Protein AF-0000000078080442 (afdb_homodimer)

Secondary structure (DSSP, 8-state):
---PPPEEE---BS-----TTHHHHHHHHHHHSEEEEHHHHTT--STTHHHHHHHHHH----SS-GGG---EEEEETTEEEETTHHHHHHHH--B--HHHHHHHHH--EETTEESSPPPB--GGG-SEEEEEEE-HHHHHHHHHHHHHHTSS-EEEP--TT--S-EEEEE--EEEEEEETTEEEEEEEE----EEETTEEEEEE----THHHHSSEEEEE---BSBTTTTGGGT-SS-PPPHHHHHHHHHHHHHS--SEEEEEETTEEEEEEESB--SSPPP-HHHHHHHHHHHHHHHHHHHHHHGGGGGGTTSHHHHIIIIIT--HHHHHHHHHHGGGTEEEEEEE-EEETTEEEPPPEEEEEEE-/---PPPEEE---BS-----TTHHHHHHHHHHHSEEEEHHHHTT--STTHHHHHHHHHH----SS-GGG---EEEEETTEEEETTHHHHHHHH--B--HHHHHHHHH--BSSS-BSSPPPB--GGG-SEEEEEEE-HHHHHHHHHHHHHHTSS-EEEPPPTT--S-EEEEE--EEEEEEETTEEEEEEEE----EEETTEEEEEE----THHHHSSEEEEE---BSBTTTTGGGT-SS-PPPHHHHHHHHHHHHHS--SEEEEEETTEEEEEEESB--SSPPP-HHHHHHHHHHHHHHHHHHHHHHGGGGGGTTSHHHHIIIIIT--HHHHHHHHHHGGGTEEEEEEE-EEETTEEEPPPEEEEEEE-

pLDDT: mean 90.76, std 9.77, range [47.56, 98.75]

Nearest PDB structures (foldseek):
  6xio-assembly1_A  TM=2.938E-01  e=6.665E-01  Methanosarcinales archaeon
  5kkg-assembly2_B  TM=3.000E-01  e=1.640E+00  synthetic construct
  5kkg-assembly1_A  TM=3.127E-01  e=4.548E+00  synthetic construct
  5k27-assembly1_A  TM=3.067E-01  e=7.805E+00  synthetic construct
  6xio-assembly1_A  TM=2.939E-01  e=6.289E-01  Methanosarcinales archaeon

Radius of gyration: 31.67 Å; Cα contacts (8 Å, |Δi|>4): 1319; chains: 2; bounding box: 54×107×81 Å

Organism: NCBI:txid2126985

Structure (mmCIF, N/CA/C/O backbone):
data_AF-0000000078080442-model_v1
#
loop_
_entity.id
_entity.type
_entity.pdbx_description
1 polymer 'Uncharacterized protein'
#
loop_
_atom_site.group_PDB
_atom_site.id
_atom_site.type_symbol
_atom_site.label_atom_id
_atom_site.label_alt_id
_atom_site.label_comp_id
_atom_site.label_asym_id
_atom_site.label_entity_id
_atom_site.label_seq_id
_atom_site.pdbx_PDB_ins_code
_atom_site.Cartn_x
_atom_site.Cartn_y
_atom_site.Cartn_z
_atom_site.occupancy
_atom_site.B_iso_or_equiv
_atom_site.auth_seq_id
_atom_site.auth_comp_id
_atom_site.auth_asym_id
_atom_site.auth_atom_id
_atom_site.pdbx_PDB_model_num
ATOM 1 N N . MET A 1 1 ? -9.094 -37.969 3.693 1 51.53 1 MET A N 1
ATOM 2 C CA . MET A 1 1 ? -8.75 -37.125 2.557 1 51.53 1 MET A CA 1
ATOM 3 C C . MET A 1 1 ? -9.906 -37.062 1.562 1 51.53 1 MET A C 1
ATOM 5 O O . MET A 1 1 ? -10.547 -38.094 1.279 1 51.53 1 MET A O 1
ATOM 9 N N . ILE A 1 2 ? -10.406 -35.844 1.378 1 59.69 2 ILE A N 1
ATOM 10 C CA . ILE A 1 2 ? -11.547 -35.688 0.486 1 59.69 2 ILE A CA 1
ATOM 11 C C . ILE A 1 2 ? -11.227 -36.281 -0.884 1 59.69 2 ILE A C 1
ATOM 13 O O . ILE A 1 2 ? -10.148 -36.031 -1.435 1 59.69 2 ILE A O 1
ATOM 17 N N . ASN A 1 3 ? -12.016 -37.156 -1.278 1 78 3 ASN A N 1
ATOM 18 C CA . ASN A 1 3 ? -11.859 -37.781 -2.6 1 78 3 ASN A CA 1
ATOM 19 C C . ASN A 1 3 ? -12.492 -36.906 -3.686 1 78 3 ASN A C 1
ATOM 21 O O . ASN A 1 3 ? -13.719 -36.75 -3.732 1 78 3 ASN A O 1
ATOM 25 N N . ILE A 1 4 ? -11.648 -36.125 -4.422 1 85.81 4 ILE A N 1
ATOM 26 C CA . ILE A 1 4 ? -12.125 -35.344 -5.555 1 85.81 4 ILE A CA 1
ATOM 27 C C . ILE A 1 4 ? -12.125 -36.219 -6.812 1 85.81 4 ILE A C 1
ATOM 29 O O . ILE A 1 4 ? -11.109 -36.812 -7.164 1 85.81 4 ILE A O 1
ATOM 33 N N . PRO A 1 5 ? -13.305 -36.312 -7.43 1 88.06 5 PRO A N 1
ATOM 34 C CA . PRO A 1 5 ? -13.367 -37.125 -8.656 1 88.06 5 PRO A CA 1
ATOM 35 C C . PRO A 1 5 ? -12.469 -36.562 -9.758 1 88.06 5 PRO A C 1
ATOM 37 O O . PRO A 1 5 ? -12.141 -35.375 -9.773 1 88.06 5 PRO A O 1
ATOM 40 N N . PHE A 1 6 ? -12.133 -37.438 -10.633 1 90.81 6 PHE A N 1
ATOM 41 C CA . PHE A 1 6 ? -11.383 -37.031 -11.805 1 90.81 6 PHE A CA 1
ATOM 42 C C . PHE A 1 6 ? -12.242 -36.156 -12.703 1 90.81 6 PHE A C 1
ATOM 44 O O . PHE A 1 6 ? -13.43 -36.406 -12.883 1 90.81 6 PHE A O 1
ATOM 51 N N . TYR A 1 7 ? -11.68 -35.125 -13.133 1 93.38 7 TYR A N 1
ATOM 52 C CA . TYR A 1 7 ? -12.219 -34.375 -14.266 1 93.38 7 TYR A CA 1
ATOM 53 C C . TYR A 1 7 ? -11.672 -34.938 -15.586 1 93.38 7 TYR A C 1
ATOM 55 O O . TYR A 1 7 ? -10.477 -34.812 -15.867 1 93.38 7 TYR A O 1
ATOM 63 N N . TYR A 1 8 ? -12.516 -35.469 -16.391 1 94 8 TYR A N 1
ATOM 64 C CA . TYR A 1 8 ? -12.086 -35.969 -17.688 1 94 8 TYR A CA 1
ATOM 65 C C . TYR A 1 8 ? -12.375 -34.969 -18.781 1 94 8 TYR A C 1
ATOM 67 O O . TYR A 1 8 ? -13.531 -34.594 -19.031 1 94 8 TYR A O 1
ATOM 75 N N . GLU A 1 9 ? -11.289 -34.5 -19.438 1 95.81 9 GLU A N 1
ATOM 76 C CA . GLU A 1 9 ? -11.453 -33.594 -20.562 1 95.81 9 GLU A CA 1
ATOM 77 C C . GLU A 1 9 ? -11.797 -34.375 -21.844 1 95.81 9 GLU A C 1
ATOM 79 O O . GLU A 1 9 ? -10.953 -35.094 -22.375 1 95.81 9 GLU A O 1
ATOM 84 N N . GLU A 1 10 ? -12.922 -34.062 -22.375 1 92.25 10 GLU A N 1
ATOM 85 C CA . GLU A 1 10 ? -13.453 -34.844 -23.5 1 92.25 10 GLU A CA 1
ATOM 86 C C . GLU A 1 10 ? -13.07 -34.188 -24.844 1 92.25 10 GLU A C 1
ATOM 88 O O . GLU A 1 10 ? -13.078 -34.875 -25.875 1 92.25 10 GLU A O 1
ATOM 93 N N . CYS A 1 11 ? -12.781 -32.969 -24.844 1 94.19 11 CYS A N 1
ATOM 94 C CA . CYS A 1 11 ? -12.5 -32.219 -26.062 1 94.19 11 CYS A CA 1
ATOM 95 C C . CYS A 1 11 ? -13.664 -32.344 -27.047 1 94.19 11 CYS A C 1
ATOM 97 O O . CYS A 1 11 ? -13.477 -32.75 -28.203 1 94.19 11 CYS A O 1
ATOM 99 N N . ASN A 1 12 ? -14.836 -31.891 -26.609 1 92.81 12 ASN A N 1
ATOM 100 C CA . ASN A 1 12 ? -16.047 -32.094 -27.406 1 92.81 12 ASN A CA 1
ATOM 101 C C . ASN A 1 12 ? -16.766 -30.766 -27.656 1 92.81 12 ASN A C 1
ATOM 103 O O . ASN A 1 12 ? -17.969 -30.75 -27.922 1 92.81 12 ASN A O 1
ATOM 107 N N . LYS A 1 13 ? -16.047 -29.719 -27.453 1 94.12 13 LYS A N 1
ATOM 108 C CA . LYS A 1 13 ? -16.641 -28.406 -27.734 1 94.12 13 LYS A CA 1
ATOM 109 C C . LYS A 1 13 ? -16.484 -28.031 -29.203 1 94.12 13 LYS A C 1
ATOM 111 O O . LYS A 1 13 ? -15.555 -28.484 -29.875 1 94.12 13 LYS A O 1
ATOM 116 N N . SER A 1 14 ? -17.422 -27.188 -29.672 1 93.31 14 SER A N 1
ATOM 117 C CA . SER A 1 14 ? -17.453 -26.812 -31.078 1 93.31 14 SER A CA 1
ATOM 118 C C . SER A 1 14 ? -16.625 -25.562 -31.344 1 93.31 14 SER A C 1
ATOM 120 O O . SER A 1 14 ? -16.359 -25.219 -32.5 1 93.31 14 SER A O 1
ATOM 122 N N . TYR A 1 15 ? -16.297 -24.984 -30.297 1 90.25 15 TYR A N 1
ATOM 123 C CA . TYR A 1 15 ? -15.602 -23.719 -30.469 1 90.25 15 TYR A CA 1
ATOM 124 C C . TYR A 1 15 ? -14.523 -23.531 -29.406 1 90.25 15 TYR A C 1
ATOM 126 O O . TYR A 1 15 ? -14.664 -24 -28.281 1 90.25 15 TYR A O 1
ATOM 134 N N . MET A 1 16 ? -13.484 -23.031 -29.875 1 87.88 16 MET A N 1
ATOM 135 C CA . MET A 1 16 ? -12.398 -22.594 -28.984 1 87.88 16 MET A CA 1
ATOM 136 C C . MET A 1 16 ? -11.891 -21.219 -29.375 1 87.88 16 MET A C 1
ATOM 138 O O . MET A 1 16 ? -11.539 -20.984 -30.531 1 87.88 16 MET A O 1
ATOM 142 N N . PRO A 1 17 ? -11.992 -20.328 -28.359 1 82 17 PRO A N 1
ATOM 143 C CA . PRO A 1 17 ? -11.336 -19.047 -28.672 1 82 17 PRO A CA 1
ATOM 144 C C . PRO A 1 17 ? -9.883 -19.219 -29.094 1 82 17 PRO A C 1
ATOM 146 O O . PRO A 1 17 ? -9.234 -20.203 -28.719 1 82 17 PRO A O 1
ATOM 149 N N . SER A 1 18 ? -9.469 -18.406 -29.875 1 76.88 18 SER A N 1
ATOM 150 C CA . SER A 1 18 ? -8.102 -18.469 -30.375 1 76.88 18 SER A CA 1
ATOM 151 C C . SER A 1 18 ? -7.094 -18.188 -29.266 1 76.88 18 SER A C 1
ATOM 153 O O . SER A 1 18 ? -7.102 -17.109 -28.672 1 76.88 18 SER A O 1
ATOM 155 N N . TYR A 1 19 ? -6.371 -19.297 -29.031 1 83.38 19 TYR A N 1
ATOM 156 C CA . TYR A 1 19 ? -5.223 -19.156 -28.141 1 83.38 19 TYR A CA 1
ATOM 157 C C . TYR A 1 19 ? -3.947 -19.641 -28.828 1 83.38 19 TYR A C 1
ATOM 159 O O . TYR A 1 19 ? -3.641 -20.828 -28.828 1 83.38 19 TYR A O 1
ATOM 167 N N . PRO A 1 20 ? -3.24 -18.75 -29.375 1 77.69 20 PRO A N 1
ATOM 168 C CA . PRO A 1 20 ? -2.113 -19.125 -30.234 1 77.69 20 PRO A CA 1
ATOM 169 C C . PRO A 1 20 ? -1.129 -20.062 -29.531 1 77.69 20 PRO A C 1
ATOM 171 O O . PRO A 1 20 ? -0.498 -20.891 -30.172 1 77.69 20 PRO A O 1
ATOM 174 N N . PHE A 1 21 ? -1.011 -20.062 -28.312 1 88.5 21 PHE A N 1
ATOM 175 C CA . PHE A 1 21 ? 0.073 -20.812 -27.688 1 88.5 21 PHE A CA 1
ATOM 176 C C . PHE A 1 21 ? -0.476 -21.969 -26.859 1 88.5 21 PHE A C 1
ATOM 178 O O . PHE A 1 21 ? 0.259 -22.578 -26.078 1 88.5 21 PHE A O 1
ATOM 185 N N . PHE A 1 22 ? -1.628 -22.344 -27.172 1 94.62 22 PHE A N 1
ATOM 186 C CA . PHE A 1 22 ? -2.238 -23.375 -26.328 1 94.62 22 PHE A CA 1
ATOM 187 C C . PHE A 1 22 ? -1.65 -24.734 -26.641 1 94.62 22 PHE A C 1
ATOM 189 O O . PHE A 1 22 ? -1.271 -25.484 -25.719 1 94.62 22 PHE A O 1
ATOM 196 N N . ASN A 1 23 ? -1.552 -25.031 -27.891 1 94.56 23 ASN A N 1
ATOM 197 C CA . ASN A 1 23 ? -1.078 -26.359 -28.281 1 94.56 23 ASN A CA 1
ATOM 198 C C . ASN A 1 23 ? 0.358 -26.594 -27.828 1 94.56 23 ASN A C 1
ATOM 200 O O . ASN A 1 23 ? 0.69 -27.688 -27.359 1 94.56 23 ASN A O 1
ATOM 204 N N . ASP A 1 24 ? 1.133 -25.641 -27.984 1 95.19 24 ASP A N 1
ATOM 205 C CA . ASP A 1 24 ? 2.525 -25.766 -27.562 1 95.19 24 ASP A CA 1
ATOM 206 C C . ASP A 1 24 ? 2.625 -25.938 -26.047 1 95.19 24 ASP A C 1
ATOM 208 O O . ASP A 1 24 ? 3.416 -26.75 -25.562 1 95.19 24 ASP A O 1
ATOM 212 N N . LYS A 1 25 ? 1.831 -25.219 -25.469 1 96 25 LYS A N 1
ATOM 213 C CA . LYS A 1 25 ? 1.811 -25.344 -24.016 1 96 25 LYS A CA 1
ATOM 214 C C . LYS A 1 25 ? 1.312 -26.719 -23.578 1 96 25 LYS A C 1
ATOM 216 O O . LYS A 1 25 ? 1.865 -27.312 -22.656 1 96 25 LYS A O 1
ATOM 221 N N . LEU A 1 26 ? 0.316 -27.156 -24.203 1 97 26 LEU A N 1
ATOM 222 C CA . LEU A 1 26 ? -0.226 -28.469 -23.875 1 97 26 LEU A CA 1
ATOM 223 C C . LEU A 1 26 ? 0.825 -29.562 -24.078 1 97 26 LEU A C 1
ATOM 225 O O . LEU A 1 26 ? 0.965 -30.453 -23.234 1 97 26 LEU A O 1
ATOM 229 N N . LYS A 1 27 ? 1.542 -29.453 -25.094 1 96.5 27 LYS A N 1
ATOM 230 C CA . LYS A 1 27 ? 2.604 -30.422 -25.359 1 96.5 27 LYS A CA 1
ATOM 231 C C . LYS A 1 27 ? 3.648 -30.406 -24.25 1 96.5 27 LYS A C 1
ATOM 233 O O . LYS A 1 27 ? 4.09 -31.469 -23.797 1 96.5 27 LYS A O 1
ATOM 238 N N . ALA A 1 28 ? 4.023 -29.219 -23.859 1 97.06 28 ALA A N 1
ATOM 239 C CA . ALA A 1 28 ? 5 -29.094 -22.797 1 97.06 28 ALA A CA 1
ATOM 240 C C . ALA A 1 28 ? 4.477 -29.688 -21.484 1 97.06 28 ALA A C 1
ATOM 242 O O . ALA A 1 28 ? 5.219 -30.359 -20.766 1 97.06 28 ALA A O 1
ATOM 243 N N . VAL A 1 29 ? 3.227 -29.453 -21.234 1 97.94 29 VAL A N 1
ATOM 244 C CA . VAL A 1 29 ? 2.596 -29.984 -20.031 1 97.94 29 VAL A CA 1
ATOM 245 C C . VAL A 1 29 ? 2.549 -31.5 -20.078 1 97.94 29 VAL A C 1
ATOM 247 O O . VAL A 1 29 ? 2.855 -32.188 -19.094 1 97.94 29 VAL A O 1
ATOM 250 N N . GLN A 1 30 ? 2.246 -32.062 -21.234 1 97.56 30 GLN A N 1
ATOM 251 C CA . GLN A 1 30 ? 2.135 -33.5 -21.406 1 97.56 30 GLN A CA 1
ATOM 252 C C . GLN A 1 30 ? 3.469 -34.188 -21.125 1 97.56 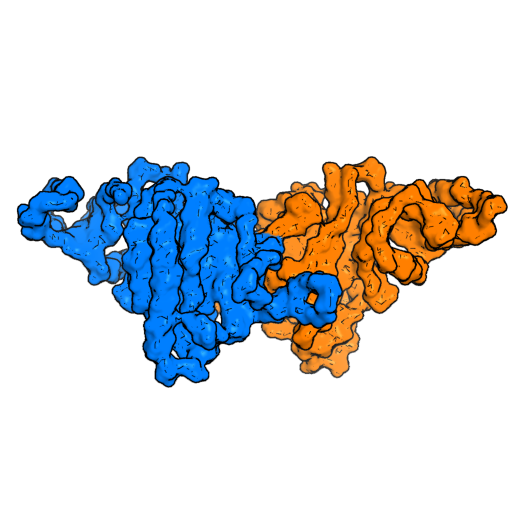30 GLN A C 1
ATOM 254 O O . GLN A 1 30 ? 3.498 -35.312 -20.625 1 97.56 30 GLN A O 1
ATOM 259 N N . LYS A 1 31 ? 4.504 -33.5 -21.375 1 96.75 31 LYS A N 1
ATOM 260 C CA . LYS A 1 31 ? 5.836 -34.031 -21.141 1 96.75 31 LYS A CA 1
ATOM 261 C C . LYS A 1 31 ? 6.102 -34.219 -19.641 1 96.75 31 LYS A C 1
ATOM 263 O O . LYS A 1 31 ? 6.898 -35.062 -19.25 1 96.75 31 LYS A O 1
ATOM 268 N N . LEU A 1 32 ? 5.402 -33.406 -18.891 1 96.69 32 LEU A N 1
ATOM 269 C CA . LEU A 1 32 ? 5.699 -33.344 -17.453 1 96.69 32 LEU A CA 1
ATOM 270 C C . LEU A 1 32 ? 4.641 -34.094 -16.656 1 96.69 32 LEU A C 1
ATOM 272 O O . LEU A 1 32 ? 4.809 -34.312 -15.445 1 96.69 32 LEU A O 1
ATOM 276 N N . CYS A 1 33 ? 3.574 -34.5 -17.281 1 96 33 CYS A N 1
ATOM 277 C CA . CYS A 1 33 ? 2.447 -35.125 -16.609 1 96 33 CYS A CA 1
ATOM 278 C C . CYS A 1 33 ? 2.699 -36.625 -16.391 1 96 33 CYS A C 1
ATOM 280 O O . CYS A 1 33 ? 3.512 -37.219 -17.078 1 96 33 CYS A O 1
ATOM 282 N N . LYS A 1 34 ? 1.983 -37.094 -15.422 1 92.81 34 LYS A N 1
ATOM 283 C CA . LYS A 1 34 ? 1.912 -38.562 -15.266 1 92.81 34 LYS A CA 1
ATOM 284 C C . LYS A 1 34 ? 1.137 -39.188 -16.406 1 92.81 34 LYS A C 1
ATOM 286 O O . LYS A 1 34 ? 0.111 -38.656 -16.844 1 92.81 34 LYS A O 1
ATOM 291 N N . LYS A 1 35 ? 1.608 -40.406 -16.797 1 94.62 35 LYS A N 1
ATOM 292 C CA . LYS A 1 35 ? 0.955 -41.125 -17.875 1 94.62 35 LYS A CA 1
ATOM 293 C C . LYS A 1 35 ? 0.299 -42.406 -17.359 1 94.62 35 LYS A C 1
ATOM 295 O O . LYS A 1 35 ? 0.896 -43.156 -16.578 1 94.62 35 LYS A O 1
ATOM 300 N N . ILE A 1 36 ? -0.908 -42.469 -17.766 1 91.94 36 ILE A N 1
ATOM 301 C CA . ILE A 1 36 ? -1.652 -43.688 -17.5 1 91.94 36 ILE A CA 1
ATOM 302 C C . ILE A 1 36 ? -1.851 -44.469 -18.797 1 91.94 36 ILE A C 1
ATOM 304 O O . ILE A 1 36 ? -2.664 -44.094 -19.641 1 91.94 36 ILE A O 1
ATOM 308 N N . TYR A 1 37 ? -1.256 -45.562 -18.859 1 91.56 37 TYR A N 1
ATOM 309 C CA . TYR A 1 37 ? -1.343 -46.312 -20.094 1 91.56 37 TYR A CA 1
ATOM 310 C C . TYR A 1 37 ? -2.545 -47.25 -20.062 1 91.56 37 TYR A C 1
ATOM 312 O O . TYR A 1 37 ? -2.834 -47.875 -19.031 1 91.56 37 TYR A O 1
ATOM 320 N N . VAL A 1 38 ? -3.23 -47.312 -21.203 1 87.56 38 VAL A N 1
ATOM 321 C CA . VAL A 1 38 ? -4.438 -48.125 -21.312 1 87.56 38 VAL A CA 1
ATOM 322 C C . VAL A 1 38 ? -4.102 -49.594 -21.031 1 87.56 38 VAL A C 1
ATOM 324 O O . VAL A 1 38 ? -4.867 -50.281 -20.375 1 87.56 38 VAL A O 1
ATOM 327 N N . LYS A 1 39 ? -3.002 -50.031 -21.484 1 83.81 39 LYS A N 1
ATOM 328 C CA . LYS A 1 39 ? -2.602 -51.406 -21.297 1 83.81 39 LYS A CA 1
ATOM 329 C C . LYS A 1 39 ? -2.486 -51.75 -19.828 1 83.81 39 LYS A C 1
ATOM 331 O O . LYS A 1 39 ? -2.65 -52.906 -19.438 1 83.81 39 LYS A O 1
ATOM 336 N N . ASP A 1 40 ? -2.188 -50.719 -19.047 1 81.19 40 ASP A N 1
ATOM 337 C CA . ASP A 1 40 ? -1.976 -50.938 -17.625 1 81.19 40 ASP A CA 1
ATOM 338 C C . ASP A 1 40 ? -3.289 -50.812 -16.844 1 81.19 40 ASP A C 1
ATOM 340 O O . ASP A 1 40 ? -3.369 -51.25 -15.695 1 81.19 40 ASP A O 1
ATOM 344 N N . ILE A 1 41 ? -4.242 -50 -17.344 1 76.81 41 ILE A N 1
ATOM 345 C CA . ILE A 1 41 ? -5.539 -49.844 -16.703 1 76.81 41 ILE A CA 1
ATOM 346 C C . ILE A 1 41 ? -6.203 -51.219 -16.531 1 76.81 41 ILE A C 1
ATOM 348 O O . ILE A 1 41 ? -6.867 -51.469 -15.531 1 76.81 41 ILE A O 1
ATOM 352 N N . ASN A 1 42 ? -6.152 -52.094 -17.562 1 62.22 42 ASN A N 1
ATOM 353 C CA . ASN A 1 42 ? -6.781 -53.438 -17.562 1 62.22 42 ASN A CA 1
ATOM 354 C C . ASN A 1 42 ? -6.168 -54.344 -16.5 1 62.22 42 ASN A C 1
ATOM 356 O O . ASN A 1 42 ? -6.828 -55.25 -16 1 62.22 42 ASN A O 1
ATOM 360 N N . ILE A 1 43 ? -5.004 -54.031 -16.141 1 56.16 43 ILE A N 1
ATOM 361 C CA . ILE A 1 43 ? -4.309 -54.938 -15.234 1 56.16 43 ILE A CA 1
ATOM 362 C C . ILE A 1 43 ? -4.492 -54.469 -13.797 1 56.16 43 ILE A C 1
ATOM 364 O O . ILE A 1 43 ? -4.484 -55.281 -12.859 1 56.16 43 ILE A O 1
ATOM 368 N N . LYS A 1 44 ? -4.465 -53.156 -13.477 1 57.03 44 LYS A N 1
ATOM 369 C CA . LYS A 1 44 ? -4.332 -52.656 -12.117 1 57.03 44 LYS A CA 1
ATOM 370 C C . LYS A 1 44 ? -5.672 -52.688 -11.383 1 57.03 44 LYS A C 1
ATOM 372 O O . LYS A 1 44 ? -6.582 -51.938 -11.727 1 57.03 44 LYS A O 1
ATOM 377 N N . LYS A 1 45 ? -6.203 -53.656 -10.758 1 52.75 45 LYS A N 1
ATOM 378 C CA . LYS A 1 45 ? -7.387 -54.031 -9.977 1 52.75 45 LYS A CA 1
ATOM 379 C C . LYS A 1 45 ? -7.648 -52.969 -8.883 1 52.75 45 LYS A C 1
ATOM 381 O O . LYS A 1 45 ? -8.742 -52.938 -8.32 1 52.75 45 LYS A O 1
ATOM 386 N N . ASN A 1 46 ? -6.684 -52.469 -8.164 1 49.47 46 ASN A N 1
ATOM 387 C CA . ASN A 1 46 ? -6.988 -52.031 -6.809 1 49.47 46 ASN A CA 1
ATOM 388 C C . ASN A 1 46 ? -7.633 -50.656 -6.805 1 49.47 46 ASN A C 1
ATOM 390 O O . ASN A 1 46 ? -8.844 -50.531 -6.984 1 49.47 46 ASN A O 1
ATOM 394 N N . LYS A 1 47 ? -7.02 -49.656 -5.914 1 49.97 47 LYS A N 1
ATOM 395 C CA . LYS A 1 47 ? -7.5 -48.5 -5.148 1 49.97 47 LYS A CA 1
ATOM 396 C C . LYS A 1 47 ? -8.078 -47.438 -6.066 1 49.97 47 LYS A C 1
ATOM 398 O O . LYS A 1 47 ? -8.953 -46.656 -5.66 1 49.97 47 LYS A O 1
ATOM 403 N N . TYR A 1 48 ? -7.539 -47.219 -7.293 1 53.44 48 TYR A N 1
ATOM 404 C CA . TYR A 1 48 ? -7.965 -46.125 -8.172 1 53.44 48 TYR A CA 1
ATOM 405 C C . TYR A 1 48 ? -9.016 -46.625 -9.164 1 53.44 48 TYR A C 1
ATOM 407 O O . TYR A 1 48 ? -9.227 -46 -10.211 1 53.44 48 TYR A O 1
ATOM 415 N N . LEU A 1 49 ? -9.719 -47.625 -8.688 1 58.25 49 LEU A N 1
ATOM 416 C CA . LEU A 1 49 ? -10.539 -48.5 -9.523 1 58.25 49 LEU A CA 1
ATOM 417 C C . LEU A 1 49 ? -11.711 -47.719 -10.117 1 58.25 49 LEU A C 1
ATOM 419 O O . LEU A 1 49 ? -12.016 -47.875 -11.305 1 58.25 49 LEU A O 1
ATOM 423 N N . GLU A 1 50 ? -12.43 -47.031 -9.211 1 61.62 50 GLU A N 1
ATOM 424 C CA . GLU A 1 50 ? -13.617 -46.375 -9.75 1 61.62 50 GLU A CA 1
ATOM 425 C C . GLU A 1 50 ? -13.258 -45.344 -10.812 1 61.62 50 GLU A C 1
ATOM 427 O O . GLU A 1 50 ? -13.891 -45.312 -11.875 1 61.62 50 GLU A O 1
ATOM 432 N N . GLN A 1 51 ? -12.219 -44.656 -10.539 1 68.94 51 GLN A N 1
ATOM 433 C CA . GLN A 1 51 ? -11.789 -43.625 -11.5 1 68.94 51 GLN A CA 1
ATOM 434 C C . GLN A 1 51 ? -11.242 -44.281 -12.766 1 68.94 51 GLN A C 1
ATOM 436 O O . GLN A 1 51 ? -11.492 -43.781 -13.875 1 68.94 51 GLN A O 1
ATOM 441 N N . LEU A 1 52 ? -10.672 -45.375 -12.57 1 73.5 52 LEU A N 1
ATOM 442 C CA . LEU A 1 52 ? -10.102 -46.094 -13.711 1 73.5 52 LEU A CA 1
ATOM 443 C C . LEU A 1 52 ? -11.195 -46.75 -14.523 1 73.5 52 LEU A C 1
ATOM 445 O O . LEU A 1 52 ? -11.07 -46.906 -15.75 1 73.5 52 LEU A O 1
ATOM 449 N N . GLN A 1 53 ? -12.312 -47.062 -13.805 1 73.12 53 GLN A N 1
ATOM 450 C CA . GLN A 1 53 ? -13.445 -47.656 -14.5 1 73.12 53 GLN A CA 1
ATOM 451 C C . GLN A 1 53 ? -14.062 -46.656 -15.492 1 73.12 53 GLN A C 1
ATOM 453 O O . GLN A 1 53 ? -14.422 -47.062 -16.609 1 73.12 53 GLN A O 1
ATOM 458 N N . HIS A 1 54 ? -14.133 -45.5 -15.008 1 78.38 54 HIS A N 1
ATOM 459 C CA . HIS A 1 54 ? -14.672 -44.469 -15.898 1 78.38 54 HIS A CA 1
ATOM 460 C C . HIS A 1 54 ? -13.797 -44.281 -17.141 1 78.38 54 HIS A C 1
ATOM 462 O O . HIS A 1 54 ? -14.305 -44.219 -18.25 1 78.38 54 HIS A O 1
ATOM 468 N N . LEU A 1 55 ? -12.555 -44.344 -16.922 1 82.19 55 LEU A N 1
ATOM 469 C CA . LEU A 1 55 ? -11.641 -44.219 -18.047 1 82.19 55 LEU A CA 1
ATOM 470 C C . LEU A 1 55 ? -11.773 -45.406 -19 1 82.19 55 LEU A C 1
ATOM 472 O O . LEU A 1 55 ? -11.711 -45.25 -20.219 1 82.19 55 LEU A O 1
ATOM 476 N N . GLN A 1 56 ? -12.023 -46.469 -18.453 1 78.44 56 GLN A N 1
ATOM 477 C CA . GLN A 1 56 ? -12.203 -47.688 -19.25 1 78.44 56 GLN A CA 1
ATOM 478 C C . GLN A 1 56 ? -13.43 -47.594 -20.156 1 78.44 56 GLN A C 1
ATOM 480 O O . GLN A 1 56 ? -13.406 -48.031 -21.297 1 78.44 56 GLN A O 1
ATOM 485 N N . SER A 1 57 ? -14.367 -46.906 -19.625 1 79.62 57 SER A N 1
ATOM 486 C CA . SER A 1 57 ? -15.633 -46.812 -20.359 1 79.62 57 SER A CA 1
ATOM 487 C C . SER A 1 57 ? -15.5 -45.938 -21.578 1 79.62 57 SER A C 1
ATOM 489 O O . SER A 1 57 ? -16.297 -46.031 -22.516 1 79.62 57 SER A O 1
ATOM 491 N N . ILE A 1 58 ? -14.484 -45.125 -21.5 1 79.94 58 ILE A N 1
ATOM 492 C CA . ILE A 1 58 ? -14.383 -44.156 -22.594 1 79.94 58 ILE A CA 1
ATOM 493 C C . ILE A 1 58 ? -13.383 -44.688 -23.625 1 79.94 58 ILE A C 1
ATOM 495 O O . ILE A 1 58 ? -13.352 -44.188 -24.766 1 79.94 58 ILE A O 1
ATOM 499 N N . ILE A 1 59 ? -12.703 -45.719 -23.203 1 81.31 59 ILE A N 1
ATOM 500 C CA . ILE A 1 59 ? -11.766 -46.312 -24.141 1 81.31 59 ILE A CA 1
ATOM 501 C C . ILE A 1 59 ? -12.523 -47.156 -25.156 1 81.31 59 ILE A C 1
ATOM 503 O O . ILE A 1 59 ? -12.953 -48.281 -24.859 1 81.31 59 ILE A O 1
ATOM 507 N N . LYS A 1 60 ? -12.914 -46.594 -26.312 1 76.75 60 LYS A N 1
ATOM 508 C CA . LYS A 1 60 ? -13.547 -47.312 -27.422 1 76.75 60 LYS A CA 1
ATOM 509 C C . LYS A 1 60 ? -12.773 -47.094 -28.719 1 76.75 60 LYS A C 1
ATOM 511 O O . LYS A 1 60 ? -12.219 -46.031 -28.969 1 76.75 60 LYS A O 1
ATOM 516 N N . PRO A 1 61 ? -12.531 -48.188 -29.406 1 72.31 61 PRO A N 1
ATOM 517 C CA . PRO A 1 61 ? -11.898 -48.031 -30.703 1 72.31 61 PRO A CA 1
ATOM 518 C C . PRO A 1 61 ? -12.625 -47 -31.594 1 72.31 61 PRO A C 1
ATOM 520 O O . PRO A 1 61 ? -13.852 -46.938 -31.578 1 72.31 61 PRO A O 1
ATOM 523 N N . ASN A 1 62 ? -11.852 -46.031 -32.094 1 71.5 62 ASN A N 1
ATOM 524 C CA . ASN A 1 62 ? -12.422 -45.125 -33.094 1 71.5 62 ASN A CA 1
ATOM 525 C C . ASN A 1 62 ? -12.297 -45.688 -34.5 1 71.5 62 ASN A C 1
ATOM 527 O O . ASN A 1 62 ? -11.195 -45.781 -35.031 1 71.5 62 ASN A O 1
ATOM 531 N N . HIS A 1 63 ? -13.359 -45.969 -35.094 1 73.31 63 HIS A N 1
ATOM 532 C CA . HIS A 1 63 ? -13.32 -46.625 -36.375 1 73.31 63 HIS A CA 1
ATOM 533 C C . HIS A 1 63 ? -13.07 -45.594 -37.5 1 73.31 63 HIS A C 1
ATOM 535 O O . HIS A 1 63 ? -12.609 -45.969 -38.594 1 73.31 63 HIS A O 1
ATOM 541 N N . ASP A 1 64 ? -13.281 -44.438 -37.25 1 78.12 64 ASP A N 1
ATOM 542 C CA . ASP A 1 64 ? -13.219 -43.438 -38.312 1 78.12 64 ASP A CA 1
ATOM 543 C C . ASP A 1 64 ? -11.82 -42.812 -38.375 1 78.12 64 ASP A C 1
ATOM 545 O O . ASP A 1 64 ? -11.438 -42.281 -39.406 1 78.12 64 ASP A O 1
ATOM 549 N N . CYS A 1 65 ? -11.07 -42.969 -37.312 1 86.25 65 CYS A N 1
ATOM 550 C CA . CYS A 1 65 ? -9.766 -42.312 -37.312 1 86.25 65 CYS A CA 1
ATOM 551 C C . CYS A 1 65 ? -8.805 -43.062 -36.375 1 86.25 65 CYS A C 1
ATOM 553 O O . CYS A 1 65 ? -8.969 -43.031 -35.156 1 86.25 65 CYS A O 1
ATOM 555 N N . ASP A 1 66 ? -7.727 -43.625 -36.875 1 79.69 66 ASP A N 1
ATOM 556 C CA . ASP A 1 66 ? -6.762 -44.406 -36.125 1 79.69 66 ASP A CA 1
ATOM 557 C C . ASP A 1 66 ? -6.008 -43.531 -35.125 1 79.69 66 ASP A C 1
ATOM 559 O O . ASP A 1 66 ? -5.598 -44 -34.062 1 79.69 66 ASP A O 1
ATOM 563 N N . ASN A 1 67 ? -5.82 -42.344 -35.531 1 83.06 67 ASN A N 1
ATOM 564 C CA . ASN A 1 67 ? -5.078 -41.438 -34.656 1 83.06 67 ASN A CA 1
ATOM 565 C C . ASN A 1 67 ? -5.922 -40.969 -33.469 1 83.06 67 ASN A C 1
ATOM 567 O O . ASN A 1 67 ? -5.438 -40.25 -32.625 1 83.06 67 ASN A O 1
ATOM 571 N N . CYS A 1 68 ? -7.098 -41.531 -33.406 1 87.75 68 CYS A N 1
ATOM 572 C CA . CYS A 1 68 ? -7.984 -41.188 -32.281 1 87.75 68 CYS A CA 1
ATOM 573 C C . CYS A 1 68 ? -8.062 -42.344 -31.297 1 87.75 68 CYS A C 1
ATOM 575 O O . CYS A 1 68 ? -8.867 -42.312 -30.359 1 87.75 68 CYS A O 1
ATOM 577 N N . ASP A 1 69 ? -7.215 -43.281 -31.484 1 88.31 69 ASP A N 1
ATOM 578 C CA . ASP A 1 69 ? -7.156 -44.344 -30.5 1 88.31 69 ASP A CA 1
ATOM 579 C C . ASP A 1 69 ? -6.484 -43.875 -29.203 1 88.31 69 ASP A C 1
ATOM 581 O O . ASP A 1 69 ? -5.383 -43.344 -29.234 1 88.31 69 ASP A O 1
ATOM 585 N N . ILE A 1 70 ? -7.188 -44.156 -28.172 1 90.69 70 ILE A N 1
ATOM 586 C CA . ILE A 1 70 ? -6.656 -43.781 -26.875 1 90.69 70 ILE A CA 1
ATOM 587 C C . ILE A 1 70 ? -5.625 -44.812 -26.422 1 90.69 70 ILE A C 1
ATOM 589 O O . ILE A 1 70 ? -5.965 -45.969 -26.172 1 90.69 70 ILE A O 1
ATOM 593 N N . LYS A 1 71 ? -4.383 -44.469 -26.391 1 90.38 71 LYS A N 1
ATOM 594 C CA . LYS A 1 71 ? -3.303 -45.344 -25.938 1 90.38 71 LYS A CA 1
ATOM 595 C C . LYS A 1 71 ? -2.893 -45.031 -24.516 1 90.38 71 LYS A C 1
ATOM 597 O O . LYS A 1 71 ? -2.383 -45.875 -23.797 1 90.38 71 LYS A O 1
ATOM 602 N N . LYS A 1 72 ? -3.102 -43.875 -24.172 1 93.25 72 LYS A N 1
ATOM 603 C CA . LYS A 1 72 ? -2.762 -43.438 -22.828 1 93.25 72 LYS A CA 1
ATOM 604 C C . LYS A 1 72 ? -3.561 -42.188 -22.438 1 93.25 72 LYS A C 1
ATOM 606 O O . LYS A 1 72 ? -4.117 -41.531 -23.297 1 93.25 72 LYS A O 1
ATOM 611 N N . PHE A 1 73 ? -3.584 -42 -21.172 1 94.5 73 PHE A N 1
ATOM 612 C CA . PHE A 1 73 ? -4.121 -40.781 -20.578 1 94.5 73 PHE A CA 1
ATOM 613 C C . PHE A 1 73 ? -3.025 -40 -19.875 1 94.5 73 PHE A C 1
ATOM 615 O O . PHE A 1 73 ? -2.072 -40.562 -19.344 1 94.5 73 PHE A O 1
ATOM 622 N N . TYR A 1 74 ? -3.104 -38.719 -19.984 1 96.56 74 TYR A N 1
ATOM 623 C CA . TYR A 1 74 ? -2.305 -37.844 -19.141 1 96.56 74 TYR A CA 1
ATOM 624 C C . TYR A 1 74 ? -3.074 -37.438 -17.891 1 96.56 74 TYR A C 1
ATOM 626 O O . TYR A 1 74 ? -4.301 -37.312 -17.922 1 96.56 74 TYR A O 1
ATOM 634 N N . LYS A 1 75 ? -2.34 -37.281 -16.875 1 95.94 75 LYS A N 1
ATOM 635 C CA . LYS A 1 75 ? -2.969 -36.875 -15.617 1 95.94 75 LYS A CA 1
ATOM 636 C C . LYS A 1 75 ? -2.201 -35.75 -14.961 1 95.94 75 LYS A C 1
ATOM 638 O O . LYS A 1 75 ? -0.989 -35.844 -14.758 1 95.94 75 LYS A O 1
ATOM 643 N N . LEU A 1 76 ? -2.879 -34.688 -14.617 1 97.06 76 LEU A N 1
ATOM 644 C CA . LEU A 1 76 ? -2.389 -33.531 -13.852 1 97.06 76 LEU A CA 1
ATOM 645 C C . LEU A 1 76 ? -3.357 -33.188 -12.727 1 97.06 76 LEU A C 1
ATOM 647 O O . LEU A 1 76 ? -4.422 -32.625 -12.984 1 97.06 76 LEU A O 1
ATOM 651 N N . GLY A 1 77 ? -2.908 -33.5 -11.492 1 94.5 77 GLY A N 1
ATOM 652 C CA . GLY A 1 77 ? -3.896 -33.438 -10.43 1 94.5 77 GLY A CA 1
ATOM 653 C C . GLY A 1 77 ? -5.055 -34.375 -10.633 1 94.5 77 GLY A C 1
ATOM 654 O O . GLY A 1 77 ? -4.848 -35.594 -10.828 1 94.5 77 GLY A O 1
ATOM 655 N N . ASN A 1 78 ? -6.266 -33.844 -10.578 1 94.69 78 ASN A N 1
ATOM 656 C CA . ASN A 1 78 ? -7.426 -34.688 -10.812 1 94.69 78 ASN A CA 1
ATOM 657 C C . ASN A 1 78 ? -7.945 -34.531 -12.242 1 94.69 78 ASN A C 1
ATOM 659 O O . ASN A 1 78 ? -9.039 -35 -12.562 1 94.69 78 ASN A O 1
ATOM 663 N N . ILE A 1 79 ? -7.199 -33.875 -13.07 1 96.25 79 ILE A N 1
ATOM 664 C CA . ILE A 1 79 ? -7.582 -33.688 -14.469 1 96.25 79 ILE A CA 1
ATOM 665 C C . ILE A 1 79 ? -6.934 -34.781 -15.328 1 96.25 79 ILE A C 1
ATOM 667 O O . ILE A 1 79 ? -5.727 -35.031 -15.242 1 96.25 79 ILE A O 1
ATOM 671 N N . VAL A 1 80 ? -7.766 -35.375 -16.188 1 96.19 80 VAL A N 1
ATOM 672 C CA . VAL A 1 80 ? -7.293 -36.438 -17.062 1 96.19 80 VAL A CA 1
ATOM 673 C C . VAL A 1 80 ? -7.75 -36.188 -18.484 1 96.19 80 VAL A C 1
ATOM 675 O O . VAL A 1 80 ? -8.867 -35.719 -18.719 1 96.19 80 VAL A O 1
ATOM 678 N N . TRP A 1 81 ? -6.887 -36.406 -19.406 1 96.12 81 TRP A N 1
ATOM 679 C CA . TRP A 1 81 ? -7.266 -36.281 -20.812 1 96.12 81 TRP A CA 1
ATOM 680 C C . TRP A 1 81 ? -6.508 -37.312 -21.672 1 96.12 81 TRP A C 1
ATOM 682 O O . TRP A 1 81 ? -5.441 -37.781 -21.281 1 96.12 81 TRP A O 1
ATOM 692 N N . ALA A 1 82 ? -7.023 -37.594 -22.812 1 95 82 ALA A N 1
ATOM 693 C CA . ALA A 1 82 ? -6.488 -38.625 -23.688 1 95 82 ALA A CA 1
ATOM 694 C C . ALA A 1 82 ? -5.348 -38.094 -24.547 1 95 82 ALA A C 1
ATOM 696 O O . ALA A 1 82 ? -5.289 -36.906 -24.844 1 95 82 ALA A O 1
ATOM 697 N N . ASN A 1 83 ? -4.469 -39 -24.953 1 94.69 83 ASN A N 1
ATOM 698 C CA . ASN A 1 83 ? -3.357 -38.656 -25.844 1 94.69 83 ASN A CA 1
ATOM 699 C C . ASN A 1 83 ? -3.854 -38.156 -27.188 1 94.69 83 ASN A C 1
ATOM 701 O O . ASN A 1 83 ? -3.08 -37.562 -27.969 1 94.69 83 ASN A O 1
ATOM 705 N N . THR A 1 84 ? -5.102 -38.219 -27.484 1 94.06 84 THR A N 1
ATOM 706 C CA . THR A 1 84 ? -5.68 -37.906 -28.781 1 94.06 84 THR A CA 1
ATOM 707 C C . THR A 1 84 ? -6.121 -36.438 -28.812 1 94.06 84 THR A C 1
ATOM 709 O O . THR A 1 84 ? -6.527 -35.938 -29.859 1 94.06 84 THR A O 1
ATOM 712 N N . LEU A 1 85 ? -6.023 -35.781 -27.719 1 95.06 85 LEU A N 1
ATOM 713 C CA . LEU A 1 85 ? -6.605 -34.438 -27.594 1 95.06 85 LEU A CA 1
ATOM 714 C C . LEU A 1 85 ? -6.043 -33.5 -28.656 1 95.06 85 LEU A C 1
ATOM 716 O O . LEU A 1 85 ? -6.797 -32.844 -29.359 1 95.06 85 LEU A O 1
ATOM 720 N N . LEU A 1 86 ? -4.723 -33.469 -28.859 1 94.31 86 LEU A N 1
ATOM 721 C CA . LEU A 1 86 ? -4.109 -32.562 -29.844 1 94.31 86 LEU A CA 1
ATOM 722 C C . LEU A 1 86 ? -4.559 -32.938 -31.266 1 94.31 86 LEU A C 1
ATOM 724 O O . LEU A 1 86 ? -4.777 -32.062 -32.094 1 94.31 86 LEU A O 1
ATOM 728 N N . HIS A 1 87 ? -4.656 -34.188 -31.531 1 93.81 87 HIS A N 1
ATOM 729 C CA . HIS A 1 87 ? -5.145 -34.656 -32.812 1 93.81 87 HIS A CA 1
ATOM 730 C C . HIS A 1 87 ? -6.57 -34.188 -33.062 1 93.81 87 HIS A C 1
ATOM 732 O O . HIS A 1 87 ? -6.895 -33.719 -34.156 1 93.81 87 HIS A O 1
ATOM 738 N N . LYS A 1 88 ? -7.391 -34.281 -32.062 1 93.38 88 LYS A N 1
ATOM 739 C CA . LYS A 1 88 ? -8.781 -33.844 -32.156 1 93.38 88 LYS A CA 1
ATOM 740 C C . LYS A 1 88 ? -8.875 -32.375 -32.5 1 93.38 88 LYS A C 1
ATOM 742 O O . LYS A 1 88 ? -9.68 -31.953 -33.344 1 93.38 88 LYS A O 1
ATOM 747 N N . ILE A 1 89 ? -8.102 -31.594 -31.812 1 93.38 89 ILE A N 1
ATOM 748 C CA . ILE A 1 89 ? -8.102 -30.141 -32.031 1 93.38 89 ILE A CA 1
ATOM 749 C C . ILE A 1 89 ? -7.684 -29.844 -33.469 1 93.38 89 ILE A C 1
ATOM 751 O O . ILE A 1 89 ? -8.359 -29.078 -34.156 1 93.38 89 ILE A O 1
ATOM 755 N N . LYS A 1 90 ? -6.633 -30.453 -33.938 1 90.94 9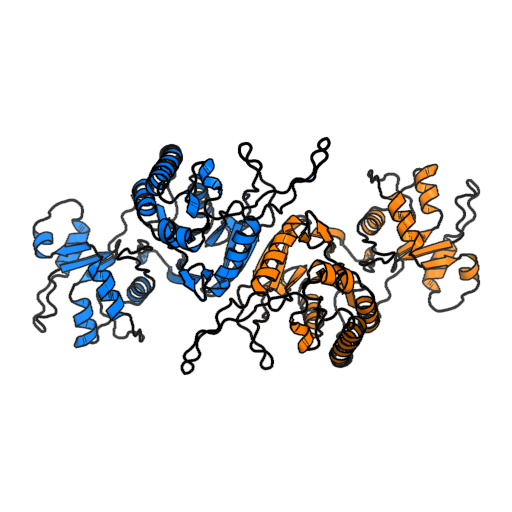0 LYS A N 1
ATOM 756 C CA . LYS A 1 90 ? -6.008 -30.125 -35.188 1 90.94 90 LYS A CA 1
ATOM 757 C C . LYS A 1 90 ? -6.82 -30.672 -36.375 1 90.94 90 LYS A C 1
ATOM 759 O O . LYS A 1 90 ? -6.938 -30.031 -37.406 1 90.94 90 LYS A O 1
ATOM 764 N N . ASN A 1 91 ? -7.371 -31.859 -36.188 1 91.88 91 ASN A N 1
ATOM 765 C CA . ASN A 1 91 ? -7.867 -32.562 -37.344 1 91.88 91 ASN A CA 1
ATOM 766 C C . ASN A 1 91 ? -9.383 -32.719 -37.312 1 91.88 91 ASN A C 1
ATOM 768 O O . ASN A 1 91 ? -10.008 -32.969 -38.344 1 91.88 91 ASN A O 1
ATOM 772 N N . HIS A 1 92 ? -9.977 -32.531 -36.156 1 92.25 92 HIS A N 1
ATOM 773 C CA . HIS A 1 92 ? -11.406 -32.812 -36.062 1 92.25 92 HIS A CA 1
ATOM 774 C C . HIS A 1 92 ? -12.164 -31.547 -35.656 1 92.25 92 HIS A C 1
ATOM 776 O O . HIS A 1 92 ? -13.375 -31.594 -35.406 1 92.25 92 HIS A O 1
ATOM 782 N N . GLN A 1 93 ? -11.547 -30.469 -35.375 1 91.06 93 GLN A N 1
ATOM 783 C CA . GLN A 1 93 ? -12.164 -29.234 -34.938 1 91.06 93 GLN A CA 1
ATOM 784 C C . GLN A 1 93 ? -12.992 -29.453 -33.656 1 91.06 93 GLN A C 1
ATOM 786 O O . GLN A 1 93 ? -14.141 -29.016 -33.594 1 91.06 93 GLN A O 1
ATOM 791 N N . SER A 1 94 ? -12.586 -30.359 -32.938 1 93.25 94 SER A N 1
ATOM 792 C CA . SER A 1 94 ? -13.117 -30.625 -31.625 1 93.25 94 SER A CA 1
ATOM 793 C C . SER A 1 94 ? -12.234 -30.016 -30.531 1 93.25 94 SER A C 1
ATOM 795 O O . SER A 1 94 ? -11.039 -30.297 -30.469 1 93.25 94 SER A O 1
ATOM 797 N N . TYR A 1 95 ? -12.859 -29.234 -29.703 1 95.25 95 TYR A N 1
ATOM 798 C CA . TYR A 1 95 ? -12.047 -28.375 -28.859 1 95.25 95 TYR A CA 1
ATOM 799 C C . TYR A 1 95 ? -12.281 -28.688 -27.375 1 95.25 95 TYR A C 1
ATOM 801 O O . TYR A 1 95 ? -13.312 -29.25 -27.016 1 95.25 95 TYR A O 1
ATOM 809 N N . PRO A 1 96 ? -11.234 -28.375 -26.578 1 96.19 96 PRO A N 1
ATOM 810 C CA . PRO A 1 96 ? -11.367 -28.609 -25.141 1 96.19 96 PRO A CA 1
ATOM 811 C C . PRO A 1 96 ? -12.336 -27.625 -24.469 1 96.19 96 PRO A C 1
ATOM 813 O O . PRO A 1 96 ? -12.719 -26.625 -25.078 1 96.19 96 PRO A O 1
ATOM 816 N N . SER A 1 97 ? -12.734 -27.969 -23.266 1 94.06 97 SER A N 1
ATOM 817 C CA . SER A 1 97 ? -13.57 -27.094 -22.453 1 94.06 97 SER A CA 1
ATOM 818 C C . SER A 1 97 ? -12.82 -25.828 -22.047 1 94.06 97 SER A C 1
ATOM 820 O O . SER A 1 97 ? -11.586 -25.828 -21.984 1 94.06 97 SER A O 1
ATOM 822 N N . GLU A 1 98 ? -13.547 -24.828 -21.656 1 92.69 98 GLU A N 1
ATOM 823 C CA . GLU A 1 98 ? -12.961 -23.578 -21.188 1 92.69 98 GLU A CA 1
ATOM 824 C C . GLU A 1 98 ? -12.156 -23.797 -19.906 1 92.69 98 GLU A C 1
ATOM 826 O O . GLU A 1 98 ? -11.086 -23.203 -19.734 1 92.69 98 GLU A O 1
ATOM 831 N N . TYR A 1 99 ? -12.711 -24.609 -19.078 1 93.38 99 TYR A N 1
ATOM 832 C CA . TYR A 1 99 ? -12.031 -24.938 -17.828 1 93.38 99 TYR A CA 1
ATOM 833 C C . TYR A 1 99 ? -10.641 -25.484 -18.109 1 93.38 99 TYR A C 1
ATOM 835 O O . TYR A 1 99 ? -9.648 -25.016 -17.547 1 93.38 99 TYR A O 1
ATOM 843 N N . PHE A 1 100 ? -10.586 -26.422 -18.969 1 95.69 100 PHE A N 1
ATOM 844 C CA . PHE A 1 100 ? -9.328 -27.078 -19.297 1 95.69 100 PHE A CA 1
ATOM 845 C C . PHE A 1 100 ? -8.352 -26.094 -19.938 1 95.69 100 PHE A C 1
ATOM 847 O O . PHE A 1 100 ? -7.172 -26.062 -19.578 1 95.69 100 PHE A O 1
ATOM 854 N N . ILE A 1 101 ? -8.852 -25.344 -20.781 1 95.56 101 ILE A N 1
ATOM 855 C CA . ILE A 1 101 ? -8.023 -24.359 -21.469 1 95.56 101 ILE A CA 1
ATOM 856 C C . ILE A 1 101 ? -7.418 -23.391 -20.453 1 95.56 101 ILE A C 1
ATOM 858 O O . ILE A 1 101 ? -6.211 -23.125 -20.469 1 95.56 101 ILE A O 1
ATOM 862 N N . LYS A 1 102 ? -8.18 -22.891 -19.562 1 93.94 102 LYS A N 1
ATOM 863 C CA . LYS A 1 102 ? -7.723 -21.938 -18.547 1 93.94 102 LYS A CA 1
ATOM 864 C C . LYS A 1 102 ? -6.645 -22.547 -17.672 1 93.94 102 LYS A C 1
ATOM 866 O O . LYS A 1 102 ? -5.648 -21.891 -17.359 1 93.94 102 LYS A O 1
ATOM 871 N N . VAL A 1 103 ? -6.82 -23.75 -17.328 1 96.38 103 VAL A N 1
ATOM 872 C CA . VAL A 1 103 ? -5.871 -24.438 -16.453 1 96.38 103 VAL A CA 1
ATOM 873 C C . VAL A 1 103 ? -4.523 -24.562 -17.156 1 96.38 103 VAL A C 1
ATOM 875 O O . VAL A 1 103 ? -3.486 -24.188 -16.609 1 96.38 103 VAL A O 1
ATOM 878 N N . ILE A 1 104 ? -4.582 -25.047 -18.359 1 97 104 ILE A N 1
ATOM 879 C CA . ILE A 1 104 ? -3.346 -25.281 -19.094 1 97 104 ILE A CA 1
ATOM 880 C C . ILE A 1 104 ? -2.613 -23.953 -19.312 1 97 104 ILE A C 1
ATOM 882 O O . ILE A 1 104 ? -1.401 -23.875 -19.109 1 97 104 ILE A O 1
ATOM 886 N N . LEU A 1 105 ? -3.363 -22.969 -19.656 1 95.44 105 LEU A N 1
ATOM 887 C CA . LEU A 1 105 ? -2.76 -21.688 -19.969 1 95.44 105 LEU A CA 1
ATOM 888 C C . LEU A 1 105 ? -2.172 -21.031 -18.719 1 95.44 105 LEU A C 1
ATOM 890 O O . LEU A 1 105 ? -1.179 -20.312 -18.797 1 95.44 105 LEU A O 1
ATOM 894 N N . ALA A 1 106 ? -2.688 -21.281 -17.594 1 96.12 106 ALA A N 1
ATOM 895 C CA . ALA A 1 106 ? -2.273 -20.641 -16.359 1 96.12 106 ALA A CA 1
ATOM 896 C C . ALA A 1 106 ? -1.024 -21.297 -15.781 1 96.12 106 ALA A C 1
ATOM 898 O O . ALA A 1 106 ? -0.364 -20.734 -14.906 1 96.12 106 ALA A O 1
ATOM 899 N N . LEU A 1 107 ? -0.688 -22.438 -16.234 1 97 107 LEU A N 1
ATOM 900 C CA . LEU A 1 107 ? 0.438 -23.172 -15.664 1 97 107 LEU A CA 1
ATOM 901 C C . LEU A 1 107 ? 1.751 -22.453 -15.93 1 97 107 LEU A C 1
ATOM 903 O O . LEU A 1 107 ? 1.94 -21.875 -17 1 97 107 LEU A O 1
ATOM 907 N N . VAL A 1 108 ? 2.535 -22.531 -14.938 1 96.81 108 VAL A N 1
ATOM 908 C CA . VAL A 1 108 ? 3.881 -21.984 -15.07 1 96.81 108 VAL A CA 1
ATOM 909 C C . VAL A 1 108 ? 4.91 -23.109 -14.961 1 96.81 108 VAL A C 1
ATOM 911 O O . VAL A 1 108 ? 4.949 -23.828 -13.961 1 96.81 108 VAL A O 1
ATOM 914 N N . ILE A 1 109 ? 5.684 -23.203 -16.031 1 96.19 109 ILE A N 1
ATOM 915 C CA . ILE A 1 109 ? 6.715 -24.234 -16.078 1 96.19 109 ILE A CA 1
ATOM 916 C C . ILE A 1 109 ? 8.094 -23.594 -16.047 1 96.19 109 ILE A C 1
ATOM 918 O O . ILE A 1 109 ? 8.414 -22.75 -16.906 1 96.19 109 ILE A O 1
ATOM 922 N N . LEU A 1 110 ? 8.82 -23.938 -15.016 1 94.75 110 LEU A N 1
ATOM 923 C CA . LEU A 1 110 ? 10.203 -23.484 -14.898 1 94.75 110 LEU A CA 1
ATOM 924 C C . LEU A 1 110 ? 11.141 -24.656 -14.656 1 94.75 110 LEU A C 1
ATOM 926 O O . LEU A 1 110 ? 10.914 -25.453 -13.75 1 94.75 110 LEU A O 1
ATOM 930 N N . ASN A 1 111 ? 12.148 -24.812 -15.484 1 90.56 111 ASN A N 1
ATOM 931 C CA . ASN A 1 111 ? 13.109 -25.906 -15.375 1 90.56 111 ASN A CA 1
ATOM 932 C C . ASN A 1 111 ? 12.414 -27.266 -15.32 1 90.56 111 ASN A C 1
ATOM 934 O O . ASN A 1 111 ? 12.664 -28.062 -14.414 1 90.56 111 ASN A O 1
ATOM 938 N N . ASP A 1 112 ? 11.5 -27.422 -16.219 1 91.44 112 ASP A N 1
ATOM 939 C CA . ASP A 1 112 ? 10.758 -28.672 -16.359 1 91.44 112 ASP A CA 1
ATOM 940 C C . ASP A 1 112 ? 10 -29.016 -15.086 1 91.44 112 ASP A C 1
ATOM 942 O O . ASP A 1 112 ? 9.945 -30.188 -14.695 1 91.44 112 ASP A O 1
ATOM 946 N N . TYR A 1 113 ? 9.656 -28.031 -14.43 1 94.06 113 TYR A N 1
ATOM 947 C CA . TYR A 1 113 ? 8.883 -28.156 -13.203 1 94.06 113 TYR A CA 1
ATOM 948 C C . TYR A 1 113 ? 7.637 -27.266 -13.25 1 94.06 113 TYR A C 1
ATOM 950 O O . TYR A 1 113 ? 7.719 -26.094 -13.594 1 94.06 113 TYR A O 1
ATOM 958 N N . ILE A 1 114 ? 6.512 -27.906 -13.016 1 96.94 114 ILE A N 1
ATOM 959 C CA . ILE A 1 114 ? 5.289 -27.109 -12.883 1 96.94 114 ILE A CA 1
ATOM 960 C C . ILE A 1 114 ? 5.207 -26.516 -11.484 1 96.94 114 ILE A C 1
ATOM 962 O O . ILE A 1 114 ? 4.965 -27.234 -10.508 1 96.94 114 ILE A O 1
ATOM 966 N N . ILE A 1 115 ? 5.277 -25.234 -11.359 1 96.62 115 ILE A N 1
ATOM 967 C CA . ILE A 1 115 ? 5.402 -24.641 -10.039 1 96.62 115 ILE A CA 1
ATOM 968 C C . ILE A 1 115 ? 4.012 -24.391 -9.445 1 96.62 115 ILE A C 1
ATOM 970 O O . ILE A 1 115 ? 3.871 -24.219 -8.234 1 96.62 115 ILE A O 1
ATOM 974 N N . ASN A 1 116 ? 2.969 -24.375 -10.336 1 97.56 116 ASN A N 1
ATOM 975 C CA . ASN A 1 116 ? 1.604 -24.125 -9.891 1 97.56 116 ASN A CA 1
ATOM 976 C C . ASN A 1 116 ? 0.633 -25.172 -10.43 1 97.56 116 ASN A C 1
ATOM 978 O O . ASN A 1 116 ? -0.334 -24.828 -11.109 1 97.56 116 ASN A O 1
ATOM 982 N N . PRO A 1 117 ? 0.851 -26.438 -10.023 1 97.44 117 PRO A N 1
ATOM 983 C CA . PRO A 1 117 ? -0.141 -27.422 -10.445 1 97.44 117 PRO A CA 1
ATOM 984 C C . PRO A 1 117 ? -1.57 -27.016 -10.102 1 97.44 117 PRO A C 1
ATOM 986 O O . PRO A 1 117 ? -1.79 -26.281 -9.133 1 97.44 117 PRO A O 1
ATOM 989 N N . PRO A 1 118 ? -2.484 -27.422 -10.906 1 97.25 118 PRO A N 1
ATOM 990 C CA . PRO A 1 118 ? -3.859 -26.969 -10.688 1 97.25 118 PRO A CA 1
ATOM 991 C C . PRO A 1 118 ? -4.434 -27.469 -9.359 1 97.25 118 PRO A C 1
ATOM 993 O O . PRO A 1 118 ? -4.145 -28.594 -8.938 1 97.25 118 PRO A O 1
ATOM 996 N N . ILE A 1 119 ? -5.23 -26.656 -8.82 1 96.31 119 ILE A N 1
ATOM 997 C CA . ILE A 1 119 ? -6.02 -27.078 -7.668 1 96.31 119 ILE A CA 1
ATOM 998 C C . ILE A 1 119 ? -7.008 -28.156 -8.086 1 96.31 119 ILE A C 1
ATOM 1000 O O . ILE A 1 119 ? -7.629 -28.062 -9.148 1 96.31 119 ILE A O 1
ATOM 1004 N N . GLN A 1 120 ? -7.105 -29.172 -7.281 1 95.88 120 GLN A N 1
ATOM 1005 C CA . GLN A 1 120 ? -8.078 -30.219 -7.562 1 95.88 120 GLN A CA 1
ATOM 1006 C C . GLN A 1 120 ? -9.477 -29.797 -7.121 1 95.88 120 GLN A C 1
ATOM 1008 O O . GLN A 1 120 ? -9.688 -29.438 -5.961 1 95.88 120 GLN A O 1
ATOM 1013 N N . LEU A 1 121 ? -10.367 -29.781 -8.055 1 93.19 121 LEU A N 1
ATOM 1014 C CA . LEU A 1 121 ? -11.719 -29.297 -7.809 1 93.19 121 LEU A CA 1
ATOM 1015 C C . LEU A 1 121 ? -12.75 -30.266 -8.375 1 93.19 121 LEU A C 1
ATOM 1017 O O . LEU A 1 121 ? -12.492 -30.938 -9.375 1 93.19 121 LEU A O 1
ATOM 1021 N N . ASP A 1 122 ? -13.805 -30.359 -7.621 1 89.62 122 ASP A N 1
ATOM 1022 C CA . ASP A 1 122 ? -15.016 -30.938 -8.219 1 89.62 122 ASP A CA 1
ATOM 1023 C C . ASP A 1 122 ? -15.836 -29.859 -8.922 1 89.62 122 ASP A C 1
ATOM 1025 O O . ASP A 1 122 ? -16.594 -29.125 -8.281 1 89.62 122 ASP A O 1
ATOM 1029 N N . THR A 1 123 ? -15.727 -29.844 -10.156 1 87.56 123 THR A N 1
ATOM 1030 C CA . THR A 1 123 ? -16.297 -28.766 -10.945 1 87.56 123 THR A CA 1
ATOM 1031 C C . THR A 1 123 ? -17.828 -28.75 -10.82 1 87.56 123 THR A C 1
ATOM 1033 O O . THR A 1 123 ? -18.469 -27.734 -11.109 1 87.56 123 THR A O 1
ATOM 1036 N N . ASN A 1 124 ? -18.344 -29.797 -10.359 1 86.56 124 ASN A N 1
ATOM 1037 C CA . ASN A 1 124 ? -19.797 -29.875 -10.188 1 86.56 124 ASN A CA 1
ATOM 1038 C C . ASN A 1 124 ? -20.25 -29.203 -8.898 1 86.56 124 ASN A C 1
ATOM 1040 O O . ASN A 1 124 ? -21.438 -28.906 -8.719 1 86.56 124 ASN A O 1
ATOM 1044 N N . GLN A 1 125 ? -19.328 -28.891 -8.094 1 86.56 125 GLN A N 1
ATOM 1045 C CA . GLN A 1 125 ? -19.688 -28.375 -6.777 1 86.56 125 GLN A CA 1
ATOM 1046 C C . GLN A 1 125 ? -19.359 -26.891 -6.664 1 86.56 125 GLN A C 1
ATOM 1048 O O . GLN A 1 125 ? -19.453 -26.297 -5.582 1 86.56 125 GLN A O 1
ATOM 1053 N N . ILE A 1 126 ? -18.875 -26.312 -7.758 1 88 126 ILE A N 1
ATOM 1054 C CA . ILE A 1 126 ? -18.531 -24.906 -7.695 1 88 126 ILE A CA 1
ATOM 1055 C C . ILE A 1 126 ? -19.328 -24.125 -8.742 1 88 126 ILE A C 1
ATOM 1057 O O . ILE A 1 126 ? -19.766 -24.703 -9.75 1 88 126 ILE A O 1
ATOM 1061 N N . ASN A 1 127 ? -19.531 -22.828 -8.484 1 89.75 127 ASN A N 1
ATOM 1062 C CA . ASN A 1 127 ? -20.266 -21.984 -9.43 1 89.75 127 ASN A CA 1
ATOM 1063 C C . ASN A 1 127 ? -19.406 -21.625 -10.641 1 89.75 127 ASN A C 1
ATOM 1065 O O . ASN A 1 127 ? -19.875 -21.672 -11.773 1 89.75 127 ASN A O 1
ATOM 1069 N N . SER A 1 128 ? -18.25 -21.219 -10.32 1 92.25 128 SER A N 1
ATOM 1070 C CA . SER A 1 128 ? -17.344 -20.859 -11.398 1 92.25 128 SER A CA 1
ATOM 1071 C C . SER A 1 128 ? -15.891 -20.906 -10.945 1 92.25 128 SER A C 1
ATOM 1073 O O . SER A 1 128 ? -15.609 -20.859 -9.742 1 92.25 128 SER A O 1
ATOM 1075 N N . PHE A 1 129 ? -15.094 -21.094 -11.945 1 93.94 129 PHE A N 1
ATOM 1076 C CA . PHE A 1 129 ? -13.656 -21.109 -11.711 1 93.94 129 PHE A CA 1
ATOM 1077 C C . PHE A 1 129 ? -12.922 -20.266 -12.742 1 93.94 129 PHE A C 1
ATOM 1079 O O . PHE A 1 129 ? -13.273 -20.281 -13.93 1 93.94 129 PHE A O 1
ATOM 1086 N N . THR A 1 130 ? -11.961 -19.5 -12.266 1 94.81 130 THR A N 1
ATOM 1087 C CA . THR A 1 130 ? -11.086 -18.766 -13.172 1 94.81 130 THR A CA 1
ATOM 1088 C C . THR A 1 130 ? -9.734 -18.484 -12.508 1 94.81 130 THR A C 1
ATOM 1090 O O . THR A 1 130 ? -9.492 -18.906 -11.375 1 94.81 130 THR A O 1
ATOM 1093 N N . TYR A 1 131 ? -8.867 -18 -13.312 1 96.06 131 TYR A N 1
ATOM 1094 C CA . TYR A 1 131 ? -7.621 -17.469 -12.773 1 96.06 131 TYR A CA 1
ATOM 1095 C C . TYR A 1 131 ? -7.617 -15.945 -12.805 1 96.06 131 TYR A C 1
ATOM 1097 O O . TYR A 1 131 ? -8.031 -15.344 -13.797 1 96.06 131 TYR A O 1
ATOM 1105 N N . ILE A 1 132 ? -7.176 -15.391 -11.734 1 96.56 132 ILE A N 1
ATOM 1106 C CA . ILE A 1 132 ? -7.027 -13.945 -11.648 1 96.56 132 ILE A CA 1
ATOM 1107 C C . ILE A 1 132 ? -5.547 -13.578 -11.688 1 96.56 132 ILE A C 1
ATOM 1109 O O . ILE A 1 132 ? -4.785 -13.93 -10.789 1 96.56 132 ILE A O 1
ATOM 1113 N N . PRO A 1 133 ? -5.227 -12.867 -12.711 1 95.31 133 PRO A N 1
ATOM 1114 C CA . PRO A 1 133 ? -3.812 -12.492 -12.812 1 95.31 133 PRO A CA 1
ATOM 1115 C C . PRO A 1 133 ? -3.426 -11.383 -11.828 1 95.31 133 PRO A C 1
ATOM 1117 O O . PRO A 1 133 ? -4.133 -10.383 -11.719 1 95.31 133 PRO A O 1
ATOM 1120 N N . LEU A 1 134 ? -2.436 -11.594 -11.078 1 96.5 134 LEU A N 1
ATOM 1121 C CA . LEU A 1 134 ? -1.719 -10.547 -10.367 1 96.5 134 LEU A CA 1
ATOM 1122 C C . LEU A 1 134 ? -0.512 -10.07 -11.172 1 96.5 134 LEU A C 1
ATOM 1124 O O . LEU A 1 134 ? 0.584 -10.617 -11.031 1 96.5 134 LEU A O 1
ATOM 1128 N N . HIS A 1 135 ? -0.744 -9.039 -11.898 1 93.56 135 HIS A N 1
ATOM 1129 C CA . HIS A 1 135 ? 0.189 -8.578 -12.922 1 93.56 135 HIS A CA 1
ATOM 1130 C C . HIS A 1 135 ? 1.395 -7.887 -12.297 1 93.56 135 HIS A C 1
ATOM 1132 O O . HIS A 1 135 ? 1.337 -7.449 -11.148 1 93.56 135 HIS A O 1
ATOM 1138 N N . TYR A 1 136 ? 2.311 -7.711 -13.172 1 92.56 136 TYR A N 1
ATOM 1139 C CA . TYR A 1 136 ? 3.617 -7.16 -12.828 1 92.56 136 TYR A CA 1
ATOM 1140 C C . TYR A 1 136 ? 3.477 -5.805 -12.141 1 92.56 136 TYR A C 1
ATOM 1142 O O . TYR A 1 136 ? 3.998 -5.602 -11.047 1 92.56 136 TYR A O 1
ATOM 1150 N N . ASN A 1 137 ? 2.734 -4.91 -12.727 1 93.12 137 ASN A N 1
ATOM 1151 C CA . ASN A 1 137 ? 2.607 -3.551 -12.203 1 93.12 137 ASN A CA 1
ATOM 1152 C C . ASN A 1 137 ? 1.968 -3.539 -10.82 1 93.12 137 ASN A C 1
ATOM 1154 O O . ASN A 1 137 ? 2.332 -2.727 -9.969 1 93.12 137 ASN A O 1
ATOM 1158 N N . LYS A 1 138 ? 1.048 -4.434 -10.625 1 94.56 138 LYS A N 1
ATOM 1159 C CA . LYS A 1 138 ? 0.386 -4.527 -9.328 1 94.56 138 LYS A CA 1
ATOM 1160 C C . LYS A 1 138 ? 1.322 -5.113 -8.273 1 94.56 138 LYS A C 1
ATOM 1162 O O . LYS A 1 138 ? 1.3 -4.699 -7.117 1 94.56 138 LYS A O 1
ATOM 1167 N N . LEU A 1 139 ? 2.146 -6.008 -8.734 1 96.81 139 LEU A N 1
ATOM 1168 C CA . LEU A 1 139 ? 3.105 -6.637 -7.832 1 96.81 139 LEU A CA 1
ATOM 1169 C C . LEU A 1 139 ? 4.168 -5.637 -7.387 1 96.81 139 LEU A C 1
ATOM 1171 O O . LEU A 1 139 ? 4.793 -5.816 -6.34 1 96.81 139 LEU A O 1
ATOM 1175 N N . LEU A 1 140 ? 4.359 -4.621 -8.156 1 96.44 140 LEU A N 1
ATOM 1176 C CA . LEU A 1 140 ? 5.316 -3.588 -7.777 1 96.44 140 LEU A CA 1
ATOM 1177 C C . LEU A 1 140 ? 4.871 -2.867 -6.512 1 96.44 140 LEU A C 1
ATOM 1179 O O . LEU A 1 140 ? 5.703 -2.408 -5.727 1 96.44 140 LEU A O 1
ATOM 1183 N N . ILE A 1 141 ? 3.594 -2.793 -6.273 1 96.38 141 ILE A N 1
ATOM 1184 C CA . ILE A 1 141 ? 3.061 -2.168 -5.07 1 96.38 141 ILE A CA 1
ATOM 1185 C C . ILE A 1 141 ? 3.467 -2.982 -3.844 1 96.38 141 ILE A C 1
ATOM 1187 O O . ILE A 1 141 ? 3.992 -2.434 -2.871 1 96.38 141 ILE A O 1
ATOM 1191 N N . ILE A 1 142 ? 3.266 -4.242 -3.926 1 97.62 142 ILE A N 1
ATOM 1192 C CA . ILE A 1 142 ? 3.588 -5.129 -2.814 1 97.62 142 ILE A CA 1
ATOM 1193 C C . ILE A 1 142 ? 5.105 -5.219 -2.648 1 97.62 142 ILE A C 1
ATOM 1195 O O . ILE A 1 142 ? 5.613 -5.254 -1.525 1 97.62 142 ILE A O 1
ATOM 1199 N N . ASP A 1 143 ? 5.773 -5.258 -3.758 1 97.75 143 ASP A N 1
ATOM 1200 C CA . ASP A 1 143 ? 7.234 -5.332 -3.725 1 97.75 143 ASP A CA 1
ATOM 1201 C C . ASP A 1 143 ? 7.832 -4.082 -3.082 1 97.75 143 ASP A C 1
ATOM 1203 O O . ASP A 1 143 ? 8.875 -4.152 -2.428 1 97.75 143 ASP A O 1
ATOM 1207 N N . ALA A 1 144 ? 7.211 -2.975 -3.289 1 97.62 144 ALA A N 1
ATOM 1208 C CA . ALA A 1 144 ? 7.641 -1.739 -2.639 1 97.62 144 ALA A CA 1
ATOM 1209 C C . ALA A 1 144 ? 7.629 -1.886 -1.119 1 97.62 144 ALA A C 1
ATOM 1211 O O . ALA A 1 144 ? 8.539 -1.419 -0.436 1 97.62 144 ALA A O 1
ATOM 1212 N N . LEU A 1 145 ? 6.605 -2.492 -0.668 1 97.56 145 LEU A N 1
ATOM 1213 C CA . LEU A 1 145 ? 6.469 -2.721 0.766 1 97.56 145 LEU A CA 1
ATOM 1214 C C . LEU A 1 145 ? 7.555 -3.666 1.271 1 97.56 145 LEU A C 1
ATOM 1216 O O . LEU A 1 145 ? 8.117 -3.453 2.346 1 97.56 145 LEU A O 1
ATOM 1220 N N . MET A 1 146 ? 7.777 -4.684 0.498 1 97.31 146 MET A N 1
ATOM 1221 C CA . MET A 1 146 ? 8.844 -5.625 0.836 1 97.31 146 MET A CA 1
ATOM 1222 C C . MET A 1 146 ? 10.18 -4.906 0.973 1 97.31 146 MET A C 1
ATOM 1224 O O . MET A 1 146 ? 10.875 -5.07 1.976 1 97.31 146 MET A O 1
ATOM 1228 N N . HIS A 1 147 ? 10.469 -4.09 0.059 1 96.06 147 HIS A N 1
ATOM 1229 C CA . HIS A 1 147 ? 11.734 -3.371 0.074 1 96.06 147 HIS A CA 1
ATOM 1230 C C . HIS A 1 147 ? 11.781 -2.354 1.209 1 96.06 147 HIS A C 1
ATOM 1232 O O . HIS A 1 147 ? 12.805 -2.199 1.872 1 96.06 147 HIS A O 1
ATOM 1238 N N . GLN A 1 148 ? 10.68 -1.682 1.381 1 95.88 148 GLN A N 1
ATOM 1239 C CA . GLN A 1 148 ? 10.602 -0.714 2.471 1 95.88 148 GLN A CA 1
ATOM 1240 C C . GLN A 1 148 ? 10.828 -1.389 3.82 1 95.88 148 GLN A C 1
ATOM 1242 O O . GLN A 1 148 ? 11.555 -0.861 4.672 1 95.88 148 GLN A O 1
ATOM 1247 N N . GLY A 1 149 ? 10.242 -2.502 4.004 1 96.12 149 GLY A N 1
ATOM 1248 C CA . GLY A 1 149 ? 10.344 -3.24 5.254 1 96.12 149 GLY A CA 1
ATOM 1249 C C . GLY A 1 149 ? 11.719 -3.85 5.473 1 96.12 149 GLY A C 1
ATOM 1250 O O . GLY A 1 149 ? 12.047 -4.27 6.582 1 96.12 149 GLY A O 1
ATOM 1251 N N . SER A 1 150 ? 12.516 -3.9 4.434 1 96 150 SER A N 1
ATOM 1252 C CA . SER A 1 150 ? 13.844 -4.504 4.492 1 96 150 SER A CA 1
ATOM 1253 C C . SER A 1 150 ? 14.875 -3.52 5.023 1 96 150 SER A C 1
ATOM 1255 O O . SER A 1 150 ? 16.062 -3.854 5.145 1 96 150 SER A O 1
ATOM 1257 N N . LYS A 1 151 ? 14.438 -2.297 5.305 1 94.12 151 LYS A N 1
ATOM 1258 C CA . LYS A 1 151 ? 15.289 -1.284 5.922 1 94.12 151 LYS A CA 1
ATOM 1259 C C . LYS A 1 151 ? 14.867 -1.015 7.363 1 94.12 151 LYS A C 1
ATOM 1261 O O . LYS A 1 151 ? 13.672 -0.964 7.668 1 94.12 151 LYS A O 1
ATOM 1266 N N . PRO A 1 152 ? 15.867 -0.91 8.242 1 93.25 152 PRO A N 1
ATOM 1267 C CA . PRO A 1 152 ? 15.508 -0.606 9.633 1 93.25 152 PRO A CA 1
ATOM 1268 C C . PRO A 1 152 ? 15.062 0.841 9.82 1 93.25 152 PRO A C 1
ATOM 1270 O O . PRO A 1 152 ? 15.805 1.653 10.375 1 93.25 152 PRO A O 1
ATOM 1273 N N . ARG A 1 153 ? 13.789 1.141 9.477 1 92.88 153 ARG A N 1
ATOM 1274 C CA . ARG A 1 153 ? 13.289 2.51 9.43 1 92.88 153 ARG A CA 1
ATOM 1275 C C . ARG A 1 153 ? 12.078 2.678 10.352 1 92.88 153 ARG A C 1
ATOM 1277 O O . ARG A 1 153 ? 11.656 3.803 10.633 1 92.88 153 ARG A O 1
ATOM 1284 N N . TYR A 1 154 ? 11.539 1.666 10.789 1 92.75 154 TYR A N 1
ATOM 1285 C CA . TYR A 1 154 ? 10.312 1.747 11.57 1 92.75 154 TYR A CA 1
ATOM 1286 C C . TYR A 1 154 ? 10.609 2.039 13.039 1 92.75 154 TYR A C 1
ATOM 1288 O O . TYR A 1 154 ? 11.359 1.299 13.68 1 92.75 154 TYR A O 1
ATOM 1296 N N . LEU A 1 155 ? 10.016 3.066 13.508 1 91.12 155 LEU A N 1
ATOM 1297 C CA . LEU A 1 155 ? 10.289 3.578 14.844 1 91.12 155 LEU A CA 1
ATOM 1298 C C . LEU A 1 155 ? 9.594 2.732 15.906 1 91.12 155 LEU A C 1
ATOM 1300 O O . LEU A 1 155 ? 8.414 2.422 15.781 1 91.12 155 LEU A O 1
ATOM 1304 N N . VAL A 1 156 ? 10.398 2.352 16.875 1 89.5 156 VAL A N 1
ATOM 1305 C CA . VAL A 1 156 ? 9.844 1.701 18.047 1 89.5 156 VAL A CA 1
ATOM 1306 C C . VAL A 1 156 ? 9.508 2.75 19.109 1 89.5 156 VAL A C 1
ATOM 1308 O O . VAL A 1 156 ? 10.367 3.547 19.5 1 89.5 156 VAL A O 1
ATOM 1311 N N . PRO A 1 157 ? 8.195 2.803 19.484 1 79.75 157 PRO A N 1
ATOM 1312 C CA . PRO A 1 157 ? 7.836 3.789 20.5 1 79.75 157 PRO A CA 1
ATOM 1313 C C . PRO A 1 157 ? 8.648 3.631 21.781 1 79.75 157 PRO A C 1
ATOM 1315 O O . PRO A 1 157 ? 8.984 2.51 22.172 1 79.75 157 PRO A O 1
ATOM 1318 N N . LYS A 1 158 ? 9.195 4.816 22.25 1 72.25 158 LYS A N 1
ATOM 1319 C CA . LYS A 1 158 ? 10.039 4.848 23.438 1 72.25 158 LYS A CA 1
ATOM 1320 C C . LYS A 1 158 ? 9.305 4.277 24.641 1 72.25 158 LYS A C 1
ATOM 1322 O O . LYS A 1 158 ? 8.141 4.613 24.891 1 72.25 158 LYS A O 1
ATOM 1327 N N . ILE A 1 159 ? 9.789 3.168 25.109 1 56.22 159 ILE A N 1
ATOM 1328 C CA . ILE A 1 159 ? 9.375 2.82 26.469 1 56.22 159 ILE A CA 1
ATOM 1329 C C . ILE A 1 159 ? 10.023 3.773 27.469 1 56.22 159 ILE A C 1
ATOM 1331 O O . ILE A 1 159 ? 11.102 4.312 27.203 1 56.22 159 ILE A O 1
ATOM 1335 N N . GLU A 1 160 ? 9.43 4.336 28.516 1 51.88 160 GLU A N 1
ATOM 1336 C CA . GLU A 1 160 ? 9.867 5.316 29.516 1 51.88 160 GLU A CA 1
ATOM 1337 C C . GLU A 1 160 ? 11.391 5.461 29.516 1 51.88 160 GLU A C 1
ATOM 1339 O O . GLU A 1 160 ? 11.906 6.578 29.5 1 51.88 160 GLU A O 1
ATOM 1344 N N . SER A 1 161 ? 12.031 4.559 30.125 1 49.88 161 SER A N 1
ATOM 1345 C CA . SER A 1 161 ? 13.367 4.816 30.672 1 49.88 161 SER A CA 1
ATOM 1346 C C . SER A 1 161 ? 14.406 4.895 29.547 1 49.88 161 SER A C 1
ATOM 1348 O O . SER A 1 161 ? 15.578 5.184 29.797 1 49.88 161 SER A O 1
ATOM 1350 N N . LYS A 1 162 ? 14.234 4.211 28.5 1 53.34 162 LYS A N 1
ATOM 1351 C CA . LYS A 1 162 ? 15.43 3.988 27.703 1 53.34 162 LYS A CA 1
ATOM 1352 C C . LYS A 1 162 ? 15.57 5.043 26.609 1 53.34 162 LYS A C 1
ATOM 1354 O O . LYS A 1 162 ? 14.609 5.336 25.891 1 53.34 162 LYS A O 1
ATOM 1359 N N . ASN A 1 163 ? 16.547 5.957 26.438 1 59.94 163 ASN A N 1
ATOM 1360 C CA . ASN A 1 163 ? 17.031 7.164 25.781 1 59.94 163 ASN A CA 1
ATOM 1361 C C . ASN A 1 163 ? 16.938 7.043 24.25 1 59.94 163 ASN A C 1
ATOM 1363 O O . ASN A 1 163 ? 16.688 8.031 23.562 1 59.94 163 ASN A O 1
ATOM 1367 N N . ALA A 1 164 ? 17.469 6.074 23.516 1 69.06 164 ALA A N 1
ATOM 1368 C CA . ALA A 1 164 ? 17.766 6.277 22.109 1 69.06 164 ALA A CA 1
ATOM 1369 C C . ALA A 1 164 ? 16.656 5.73 21.219 1 69.06 164 ALA A C 1
ATOM 1371 O O . ALA A 1 164 ? 16.047 4.703 21.547 1 69.06 164 ALA A O 1
ATOM 1372 N N . GLU A 1 165 ? 16.172 6.562 20.266 1 84.19 165 GLU A N 1
ATOM 1373 C CA . GLU A 1 165 ? 15.25 6.098 19.219 1 84.19 165 GLU A CA 1
ATOM 1374 C C . GLU A 1 165 ? 15.758 4.812 18.578 1 84.19 165 GLU A C 1
ATOM 1376 O O . GLU A 1 165 ? 16.953 4.68 18.297 1 84.19 165 GLU A O 1
ATOM 1381 N N . LYS A 1 166 ? 14.891 3.764 18.609 1 88.62 166 LYS A N 1
ATOM 1382 C CA . LYS A 1 166 ? 15.203 2.492 17.969 1 88.62 166 LYS A CA 1
ATOM 1383 C C . LYS A 1 166 ? 14.406 2.32 16.672 1 88.62 166 LYS A C 1
ATOM 1385 O O . LYS A 1 166 ? 13.195 2.584 16.641 1 88.62 166 LYS A O 1
ATOM 1390 N N . TYR A 1 167 ? 15.109 1.937 15.609 1 91.06 167 TYR A N 1
ATOM 1391 C CA . TYR A 1 167 ? 14.5 1.672 14.305 1 91.06 167 TYR A CA 1
ATOM 1392 C C . TYR A 1 167 ? 14.688 0.215 13.906 1 91.06 167 TYR A C 1
ATOM 1394 O O . TYR A 1 167 ? 15.797 -0.325 14 1 91.06 167 TYR A O 1
ATOM 1402 N N . ILE A 1 168 ? 13.609 -0.399 13.438 1 93.5 168 ILE A N 1
ATOM 1403 C CA . ILE A 1 168 ? 13.664 -1.828 13.156 1 93.5 168 ILE A CA 1
ATOM 1404 C C . ILE A 1 168 ? 13.023 -2.113 11.797 1 93.5 168 ILE A C 1
ATOM 1406 O O . ILE A 1 168 ? 12.625 -1.188 11.086 1 93.5 168 ILE A O 1
ATOM 1410 N N . TYR A 1 169 ? 13.055 -3.363 11.383 1 94.94 169 TYR A N 1
ATOM 1411 C CA . TYR A 1 169 ? 12.438 -3.824 10.148 1 94.94 169 TYR A CA 1
ATOM 1412 C C . TYR A 1 169 ? 10.938 -4.02 10.328 1 94.94 169 TYR A C 1
ATOM 1414 O O . TYR A 1 169 ? 10.422 -3.92 11.445 1 94.94 169 TYR A O 1
ATOM 1422 N N . SER A 1 170 ? 10.258 -4.27 9.219 1 95.94 170 SER A N 1
ATOM 1423 C CA . SER A 1 170 ? 8.82 -4.5 9.352 1 95.94 170 SER A CA 1
ATOM 1424 C C . SER A 1 170 ? 8.305 -5.414 8.25 1 95.94 170 SER A C 1
ATOM 1426 O O . SER A 1 170 ? 8.594 -5.199 7.07 1 95.94 170 SER A O 1
ATOM 1428 N N . GLU A 1 171 ? 7.594 -6.387 8.672 1 96.31 171 GLU A N 1
ATOM 1429 C CA . GLU A 1 171 ? 6.719 -7.062 7.719 1 96.31 171 GLU A CA 1
ATOM 1430 C C . GLU A 1 171 ? 5.453 -6.25 7.461 1 96.31 171 GLU A C 1
ATOM 1432 O O . GLU A 1 171 ? 4.977 -5.539 8.344 1 96.31 171 GLU A O 1
ATOM 1437 N N . HIS A 1 172 ? 5.051 -6.262 6.305 1 96.75 172 HIS A N 1
ATOM 1438 C CA . HIS A 1 172 ? 3.762 -5.688 5.941 1 96.75 172 HIS A CA 1
ATOM 1439 C C . HIS A 1 172 ? 2.768 -6.773 5.543 1 96.75 172 HIS A C 1
ATOM 1441 O O . HIS A 1 172 ? 3.15 -7.793 4.969 1 96.75 172 HIS A O 1
ATOM 1447 N N . SER A 1 173 ? 1.553 -6.551 5.887 1 97 173 SER A N 1
ATOM 1448 C CA . SER A 1 173 ? 0.51 -7.52 5.559 1 97 173 SER A CA 1
ATOM 1449 C C . SER A 1 173 ? -0.758 -6.824 5.074 1 97 173 SER A C 1
ATOM 1451 O O . SER A 1 173 ? -0.938 -5.625 5.297 1 97 173 SER A O 1
ATOM 1453 N N . GLY A 1 174 ? -1.576 -7.602 4.398 1 97.56 174 GLY A N 1
ATOM 1454 C CA . GLY A 1 174 ? -2.828 -7.066 3.889 1 97.56 174 GLY A CA 1
ATOM 1455 C C . GLY A 1 174 ? -3.613 -8.062 3.059 1 97.56 174 GLY A C 1
ATOM 1456 O O . GLY A 1 174 ? -3.494 -9.273 3.258 1 97.56 174 GLY A O 1
ATOM 1457 N N . ALA A 1 175 ? -4.52 -7.492 2.295 1 97.94 175 ALA A N 1
ATOM 1458 C CA . ALA A 1 175 ? -5.391 -8.297 1.442 1 97.94 175 ALA A CA 1
ATOM 1459 C C . ALA A 1 175 ? -5.492 -7.703 0.042 1 97.94 175 ALA A C 1
ATOM 1461 O O . ALA A 1 175 ? -5.094 -6.559 -0.183 1 97.94 175 ALA A O 1
ATOM 1462 N N . ILE A 1 176 ? -5.887 -8.492 -0.854 1 97.94 176 ILE A N 1
ATOM 1463 C CA . ILE A 1 176 ? -6.133 -8.086 -2.232 1 97.94 176 ILE A CA 1
ATOM 1464 C C . ILE A 1 176 ? -7.625 -8.18 -2.541 1 97.94 176 ILE A C 1
ATOM 1466 O O . ILE A 1 176 ? -8.219 -9.258 -2.414 1 97.94 176 ILE A O 1
ATOM 1470 N N . SER A 1 177 ? -8.188 -7.102 -2.916 1 95.62 177 SER A N 1
ATOM 1471 C CA . SER A 1 177 ? -9.609 -7.117 -3.232 1 95.62 177 SER A CA 1
ATOM 1472 C C . SER A 1 177 ? -9.844 -7.43 -4.707 1 95.62 177 SER A C 1
ATOM 1474 O O . SER A 1 177 ? -9.047 -7.039 -5.562 1 95.62 177 SER A O 1
ATOM 1476 N N . ILE A 1 178 ? -10.961 -8.109 -4.93 1 95 178 ILE A N 1
ATOM 1477 C CA . ILE A 1 178 ? -11.352 -8.492 -6.281 1 95 178 ILE A CA 1
ATOM 1478 C C . ILE A 1 178 ? -12.68 -7.844 -6.637 1 95 178 ILE A C 1
ATOM 1480 O O . ILE A 1 178 ? -13.602 -7.801 -5.812 1 95 178 ILE A O 1
ATOM 1484 N N . LYS A 1 179 ? -12.742 -7.234 -7.82 1 91.62 179 LYS A N 1
ATOM 1485 C CA . LYS A 1 179 ? -13.969 -6.715 -8.406 1 91.62 179 LYS A CA 1
ATOM 1486 C C . LYS A 1 179 ? -14.094 -7.125 -9.875 1 91.62 179 LYS A C 1
ATOM 1488 O O . LYS A 1 179 ? -13.164 -6.918 -10.656 1 91.62 179 LYS A O 1
ATOM 1493 N N . ASN A 1 180 ? -15.133 -7.758 -10.25 1 91.44 180 ASN A N 1
ATOM 1494 C CA . ASN A 1 180 ? -15.391 -8.227 -11.609 1 91.44 180 ASN A CA 1
ATOM 1495 C C . ASN A 1 180 ? -14.273 -9.133 -12.109 1 91.44 180 ASN A C 1
ATOM 1497 O O . ASN A 1 180 ? -13.781 -8.961 -13.227 1 91.44 180 ASN A O 1
ATOM 1501 N N . LYS A 1 181 ? -13.781 -10.008 -11.25 1 91 181 LYS A N 1
ATOM 1502 C CA . LYS A 1 181 ? -12.789 -11.039 -11.547 1 91 181 LYS A CA 1
ATOM 1503 C C . LYS A 1 181 ? -11.453 -10.414 -11.945 1 91 181 LYS A C 1
ATOM 1505 O O . LYS A 1 181 ? -10.766 -10.93 -12.828 1 91 181 LYS A O 1
ATOM 1510 N N . ALA A 1 182 ? -11.234 -9.234 -11.406 1 93.06 182 ALA A N 1
ATOM 1511 C CA . ALA A 1 182 ? -9.953 -8.555 -11.547 1 93.06 182 ALA A CA 1
ATOM 1512 C C . ALA A 1 182 ? -9.492 -7.965 -10.219 1 93.06 182 ALA A C 1
ATOM 1514 O O . ALA A 1 182 ? -10.312 -7.68 -9.344 1 93.06 182 ALA A O 1
ATOM 1515 N N . ILE A 1 183 ? -8.219 -7.875 -10.117 1 95.19 183 ILE A N 1
ATOM 1516 C CA . ILE A 1 183 ? -7.684 -7.227 -8.93 1 95.19 183 ILE A CA 1
ATOM 1517 C C . ILE A 1 183 ? -8.102 -5.762 -8.906 1 95.19 183 ILE A C 1
ATOM 1519 O O . ILE A 1 183 ? -7.906 -5.035 -9.883 1 95.19 183 ILE A O 1
ATOM 1523 N N . ASP A 1 184 ? -8.641 -5.348 -7.766 1 94.44 184 ASP A N 1
ATOM 1524 C CA . ASP A 1 184 ? -9.188 -4 -7.645 1 94.44 184 ASP A CA 1
ATOM 1525 C C . ASP A 1 184 ? -8.305 -3.123 -6.762 1 94.44 184 ASP A C 1
ATOM 1527 O O . ASP A 1 184 ? -7.93 -2.018 -7.16 1 94.44 184 ASP A O 1
ATOM 1531 N N . ASN A 1 185 ? -8.008 -3.568 -5.586 1 96.38 185 ASN A N 1
ATOM 1532 C CA . ASN A 1 185 ? -7.195 -2.82 -4.633 1 96.38 185 ASN A CA 1
ATOM 1533 C C . ASN A 1 185 ? -6.238 -3.734 -3.871 1 96.38 185 ASN A C 1
ATOM 1535 O O . ASN A 1 185 ? -6.504 -4.93 -3.725 1 96.38 185 ASN A O 1
ATOM 1539 N N . ILE A 1 186 ? -5.191 -3.145 -3.51 1 97.69 186 ILE A N 1
ATOM 1540 C CA . ILE A 1 186 ? -4.293 -3.723 -2.514 1 97.69 186 ILE A CA 1
ATOM 1541 C C . ILE A 1 186 ? -4.48 -3.006 -1.177 1 97.69 186 ILE A C 1
ATOM 1543 O O . ILE A 1 186 ? -4.207 -1.81 -1.062 1 97.69 186 ILE A O 1
ATOM 1547 N N . ILE A 1 187 ? -4.945 -3.713 -0.211 1 98 187 ILE A N 1
ATOM 1548 C CA . ILE A 1 187 ? -5.234 -3.158 1.107 1 98 187 ILE A CA 1
ATOM 1549 C C . ILE A 1 187 ? -4.117 -3.533 2.08 1 98 187 ILE A C 1
ATOM 1551 O O . ILE A 1 187 ? -3.871 -4.715 2.326 1 98 187 ILE A O 1
ATOM 1555 N N . VAL A 1 188 ? -3.453 -2.557 2.619 1 97.69 188 VAL A N 1
ATOM 1556 C CA . VAL A 1 188 ? -2.33 -2.775 3.525 1 97.69 188 VAL A CA 1
ATOM 1557 C C . VAL A 1 188 ? -2.742 -2.428 4.953 1 97.69 188 VAL A C 1
ATOM 1559 O O . VAL A 1 188 ? -3.201 -1.315 5.223 1 97.69 188 VAL A O 1
ATOM 1562 N N . SER A 1 189 ? -2.566 -3.365 5.859 1 95.75 189 SER A N 1
ATOM 1563 C CA . SER A 1 189 ? -2.82 -3.08 7.27 1 95.75 189 SER A CA 1
ATOM 1564 C C . SER A 1 189 ? -1.854 -2.029 7.805 1 95.75 189 SER A C 1
ATOM 1566 O O . SER A 1 189 ? -0.647 -2.109 7.562 1 95.75 189 SER A O 1
ATOM 1568 N N . ALA A 1 190 ? -2.412 -1.143 8.5 1 92.25 190 ALA A N 1
ATOM 1569 C CA . ALA A 1 190 ? -1.564 -0.098 9.07 1 92.25 190 ALA A CA 1
ATOM 1570 C C . ALA A 1 190 ? -1.132 -0.458 10.492 1 92.25 190 ALA A C 1
ATOM 1572 O O . ALA A 1 190 ? -0.41 0.305 11.141 1 92.25 190 ALA A O 1
ATOM 1573 N N . GLU A 1 191 ? -1.524 -1.566 10.914 1 84.38 191 GLU A N 1
ATOM 1574 C CA . GLU A 1 191 ? -1.159 -2.004 12.266 1 84.38 191 GLU A CA 1
ATOM 1575 C C . GLU A 1 191 ? 0.197 -2.701 12.266 1 84.38 191 GLU A C 1
ATOM 1577 O O . GLU A 1 191 ? 0.304 -3.863 11.867 1 84.38 191 GLU A O 1
ATOM 1582 N N . THR A 1 192 ? 1.235 -2.016 12.531 1 77.25 192 THR A N 1
ATOM 1583 C CA . THR A 1 192 ? 2.598 -2.537 12.578 1 77.25 192 THR A CA 1
ATOM 1584 C C . THR A 1 192 ? 3.188 -2.381 13.977 1 77.25 192 THR A C 1
ATOM 1586 O O . THR A 1 192 ? 4.188 -1.685 14.156 1 77.25 192 THR A O 1
ATOM 1589 N N . ASN A 1 193 ? 2.59 -2.994 14.93 1 79 193 ASN A N 1
ATOM 1590 C CA . ASN A 1 193 ? 3.053 -2.727 16.281 1 79 193 ASN A CA 1
ATOM 1591 C C . ASN A 1 193 ? 3.326 -4.02 17.047 1 79 193 ASN A C 1
ATOM 1593 O O . ASN A 1 193 ? 3.572 -3.99 18.266 1 79 193 ASN A O 1
ATOM 1597 N N . ARG A 1 194 ? 3.312 -5.082 16.312 1 88.12 194 ARG A N 1
ATOM 1598 C CA . ARG A 1 194 ? 3.537 -6.352 17 1 88.12 194 ARG A CA 1
ATOM 1599 C C . ARG A 1 194 ? 4.984 -6.805 16.859 1 88.12 194 ARG A C 1
ATOM 1601 O O . ARG A 1 194 ? 5.551 -6.738 15.758 1 88.12 194 ARG A O 1
ATOM 1608 N N . MET A 1 195 ? 5.512 -7.16 18 1 88.25 195 MET A N 1
ATOM 1609 C CA . MET A 1 195 ? 6.844 -7.758 18.031 1 88.25 195 MET A CA 1
ATOM 1610 C C . MET A 1 195 ? 6.828 -9.086 18.781 1 88.25 195 MET A C 1
ATOM 1612 O O . MET A 1 195 ? 6.039 -9.273 19.703 1 88.25 195 MET A O 1
ATOM 1616 N N . ASP A 1 196 ? 7.629 -9.984 18.25 1 83.62 196 ASP A N 1
ATOM 1617 C CA . ASP A 1 196 ? 7.797 -11.234 18.984 1 83.62 196 ASP A CA 1
ATOM 1618 C C . ASP A 1 196 ? 8.805 -11.07 20.125 1 83.62 196 ASP A C 1
ATOM 1620 O O . ASP A 1 196 ? 9.758 -10.305 20 1 83.62 196 ASP A O 1
ATOM 1624 N N . ILE A 1 197 ? 8.602 -11.766 21.125 1 79.25 197 ILE A N 1
ATOM 1625 C CA . ILE A 1 197 ? 9.477 -11.703 22.297 1 79.25 197 ILE A CA 1
ATOM 1626 C C . ILE A 1 197 ? 10.883 -12.141 21.922 1 79.25 197 ILE A C 1
ATOM 1628 O O . ILE A 1 197 ? 11.867 -11.641 22.469 1 79.25 197 ILE A O 1
ATOM 1632 N N . THR A 1 198 ? 10.945 -13.016 21 1 78.62 198 THR A N 1
ATOM 1633 C CA . THR A 1 198 ? 12.234 -13.609 20.641 1 78.62 198 THR A CA 1
ATOM 1634 C C . THR A 1 198 ? 12.906 -12.805 19.531 1 78.62 198 THR A C 1
ATOM 1636 O O . THR A 1 198 ? 14.078 -13.023 19.234 1 78.62 198 THR A O 1
ATOM 1639 N N . ASP A 1 199 ? 12.273 -11.914 19 1 81.44 199 ASP A N 1
ATOM 1640 C CA . ASP A 1 199 ? 12.82 -11.102 17.906 1 81.44 199 ASP A CA 1
ATOM 1641 C C . ASP A 1 199 ? 12.312 -9.664 17.984 1 81.44 199 ASP A C 1
ATOM 1643 O O . ASP A 1 199 ? 11.258 -9.336 17.438 1 81.44 199 ASP A O 1
ATOM 1647 N N . ASP A 1 200 ? 13.109 -8.82 18.469 1 84.62 200 ASP A N 1
ATOM 1648 C CA . ASP A 1 200 ? 12.695 -7.441 18.688 1 84.62 200 ASP A CA 1
ATOM 1649 C C . ASP A 1 200 ? 13.234 -6.523 17.594 1 84.62 200 ASP A C 1
ATOM 1651 O O . ASP A 1 200 ? 13.258 -5.301 17.766 1 84.62 200 ASP A O 1
ATOM 1655 N N . ASN A 1 201 ? 13.617 -7.203 16.469 1 90.25 201 ASN A N 1
ATOM 1656 C CA . ASN A 1 201 ? 14.227 -6.398 15.422 1 90.25 201 ASN A CA 1
ATOM 1657 C C . ASN A 1 201 ? 13.289 -6.254 14.219 1 90.25 201 ASN A C 1
ATOM 1659 O O . ASN A 1 201 ? 13.68 -5.699 13.188 1 90.25 201 ASN A O 1
ATOM 1663 N N . ILE A 1 202 ? 12.055 -6.742 14.438 1 93.12 202 ILE A N 1
ATOM 1664 C CA . ILE A 1 202 ? 11.156 -6.664 13.289 1 93.12 202 ILE A CA 1
ATOM 1665 C C . ILE A 1 202 ? 9.703 -6.594 13.766 1 93.12 202 ILE A C 1
ATOM 1667 O O . ILE A 1 202 ? 9.328 -7.277 14.727 1 93.12 202 ILE A O 1
ATOM 1671 N N . TYR A 1 203 ? 8.953 -5.691 13.141 1 94.19 203 TYR A N 1
ATOM 1672 C CA . TYR A 1 203 ? 7.512 -5.703 13.344 1 94.19 203 TYR A CA 1
ATOM 1673 C C . TYR A 1 203 ? 6.855 -6.82 12.539 1 94.19 203 TYR A C 1
ATOM 1675 O O . TYR A 1 203 ? 7.203 -7.043 11.375 1 94.19 203 TYR A O 1
ATOM 1683 N N . LEU A 1 204 ? 5.922 -7.484 13.172 1 94 204 LEU A N 1
ATOM 1684 C CA . LEU A 1 204 ? 5.211 -8.594 12.547 1 94 204 LEU A CA 1
ATOM 1685 C C . LEU A 1 204 ? 3.748 -8.242 12.312 1 94 204 LEU A C 1
ATOM 1687 O O . LEU A 1 204 ? 3.197 -7.371 12.992 1 94 204 LEU A O 1
ATOM 1691 N N . PRO A 1 205 ? 3.176 -8.969 11.383 1 90.5 205 PRO A N 1
ATOM 1692 C CA . PRO A 1 205 ? 1.757 -8.727 11.117 1 90.5 205 PRO A CA 1
ATOM 1693 C C . PRO A 1 205 ? 0.868 -9.047 12.32 1 90.5 205 PRO A C 1
ATOM 1695 O O . PRO A 1 205 ? 1.206 -9.914 13.125 1 90.5 205 PRO A O 1
ATOM 1698 N N . THR A 1 206 ? -0.237 -8.328 12.359 1 88.75 206 THR A N 1
ATOM 1699 C CA . THR A 1 206 ? -1.273 -8.602 13.352 1 88.75 206 THR A CA 1
ATOM 1700 C C . THR A 1 206 ? -2.525 -9.164 12.68 1 88.75 206 THR A C 1
ATOM 1702 O O . THR A 1 206 ? -2.717 -9.008 11.477 1 88.75 206 THR A O 1
ATOM 1705 N N . ASN A 1 207 ? -3.287 -9.836 13.586 1 85.69 207 ASN A N 1
ATOM 1706 C CA . ASN A 1 207 ? -4.59 -10.273 13.094 1 85.69 207 ASN A CA 1
ATOM 1707 C C . ASN A 1 207 ? -5.531 -9.094 12.867 1 85.69 207 ASN A C 1
ATOM 1709 O O . ASN A 1 207 ? -5.707 -8.258 13.75 1 85.69 207 ASN A O 1
ATOM 1713 N N . THR A 1 208 ? -5.984 -9 11.672 1 87.75 208 THR A N 1
ATOM 1714 C CA . THR A 1 208 ? -6.914 -7.926 11.359 1 87.75 208 THR A CA 1
ATOM 1715 C C . THR A 1 208 ? -8.148 -8.469 10.641 1 87.75 208 THR A C 1
ATOM 1717 O O . THR A 1 208 ? -8.094 -9.539 10.031 1 87.75 208 THR A O 1
ATOM 1720 N N . GLU A 1 209 ? -9.18 -7.73 10.648 1 90.25 209 GLU A N 1
ATOM 1721 C CA . GLU A 1 209 ? -10.461 -8.141 10.086 1 90.25 209 GLU A CA 1
ATOM 1722 C C . GLU A 1 209 ? -10.375 -8.273 8.562 1 90.25 209 GLU A C 1
ATOM 1724 O O . GLU A 1 209 ? -11.07 -9.102 7.969 1 90.25 209 GLU A O 1
ATOM 1729 N N . ILE A 1 210 ? -9.531 -7.531 7.992 1 92.56 210 ILE A N 1
ATOM 1730 C CA . ILE A 1 210 ? -9.469 -7.488 6.535 1 92.56 210 ILE A CA 1
ATOM 1731 C C . ILE A 1 210 ? -9.016 -8.844 6 1 92.56 210 ILE A C 1
ATOM 1733 O O . ILE A 1 210 ? -9.391 -9.242 4.895 1 92.56 210 ILE A O 1
ATOM 1737 N N . LEU A 1 211 ? -8.312 -9.578 6.762 1 93.75 211 LEU A N 1
ATOM 1738 C CA . LEU A 1 211 ? -7.75 -10.844 6.312 1 93.75 211 LEU A CA 1
ATOM 1739 C C . LEU A 1 211 ? -8.836 -11.906 6.176 1 93.75 211 LEU A C 1
ATOM 1741 O O . LEU A 1 211 ? -8.711 -12.828 5.367 1 93.75 211 LEU A O 1
ATOM 1745 N N . GLY A 1 212 ? -9.914 -11.766 6.879 1 94.75 212 GLY A N 1
ATOM 1746 C CA . GLY A 1 212 ? -11.016 -12.711 6.789 1 94.75 212 GLY A CA 1
ATOM 1747 C C . GLY A 1 212 ? -12.031 -12.352 5.723 1 94.75 212 GLY A C 1
ATOM 1748 O O . GLY A 1 212 ? -12.883 -13.164 5.371 1 94.75 212 GLY A O 1
ATOM 1749 N N . LYS A 1 213 ? -11.898 -11.219 5.121 1 95.62 213 LYS A N 1
ATOM 1750 C CA . LYS A 1 213 ? -12.961 -10.688 4.273 1 95.62 213 LYS A CA 1
ATOM 1751 C C . LYS A 1 213 ? -12.609 -10.812 2.797 1 95.62 213 LYS A C 1
ATOM 1753 O O . LYS A 1 213 ? -13.43 -10.523 1.927 1 95.62 213 LYS A O 1
ATOM 1758 N N . HIS A 1 214 ? -11.414 -11.297 2.51 1 96.56 214 HIS A N 1
ATOM 1759 C CA . HIS A 1 214 ? -10.945 -11.297 1.127 1 96.56 214 HIS A CA 1
ATOM 1760 C C . HIS A 1 214 ? -10.422 -12.672 0.729 1 96.56 214 HIS A C 1
ATOM 1762 O O . HIS A 1 214 ? -9.969 -13.445 1.582 1 96.56 214 HIS A O 1
ATOM 1768 N N . GLU A 1 215 ? -10.406 -12.914 -0.571 1 96.75 215 GLU A N 1
ATOM 1769 C CA . GLU A 1 215 ? -10.016 -14.211 -1.112 1 96.75 215 GLU A CA 1
ATOM 1770 C C . GLU A 1 215 ? -8.5 -14.375 -1.096 1 96.75 215 GLU A C 1
ATOM 1772 O O . GLU A 1 215 ? -7.988 -15.5 -1.061 1 96.75 215 GLU A O 1
ATOM 1777 N N . TYR A 1 216 ? -7.844 -13.227 -1.178 1 98.06 216 TYR A N 1
ATOM 1778 C CA . TYR A 1 216 ? -6.387 -13.281 -1.189 1 98.06 216 TYR A CA 1
ATOM 1779 C C . TYR A 1 216 ? -5.797 -12.383 -0.105 1 98.06 216 TYR A C 1
ATOM 1781 O O . TYR A 1 216 ? -6.129 -11.203 -0.024 1 98.06 216 TYR A O 1
ATOM 1789 N N . ILE A 1 217 ? -4.926 -12.984 0.696 1 98.25 217 ILE A N 1
ATOM 1790 C CA . ILE A 1 217 ? -4.18 -12.242 1.708 1 98.25 217 ILE A CA 1
ATOM 1791 C C . ILE A 1 217 ? -2.688 -12.281 1.376 1 98.25 217 ILE A C 1
ATOM 1793 O O . ILE A 1 217 ? -2.238 -13.117 0.594 1 98.25 217 ILE A O 1
ATOM 1797 N N . PHE A 1 218 ? -1.963 -11.32 1.883 1 98.19 218 PHE A N 1
ATOM 1798 C CA . PHE A 1 218 ? -0.531 -11.312 1.605 1 98.19 218 PHE A CA 1
ATOM 1799 C C . PHE A 1 218 ? 0.248 -10.758 2.791 1 98.19 218 PHE A C 1
ATOM 1801 O O . PHE A 1 218 ? -0.319 -10.078 3.65 1 98.19 218 PHE A O 1
ATOM 1808 N N . HIS A 1 219 ? 1.431 -11.078 2.885 1 97.5 219 HIS A N 1
ATOM 1809 C CA . HIS A 1 219 ? 2.406 -10.414 3.74 1 97.5 219 HIS A CA 1
ATOM 1810 C C . HIS A 1 219 ? 3.812 -10.523 3.16 1 97.5 219 HIS A C 1
ATOM 1812 O O . HIS A 1 219 ? 4.02 -11.18 2.141 1 97.5 219 HIS A O 1
ATOM 1818 N N . THR A 1 220 ? 4.734 -9.797 3.709 1 97.81 220 THR A N 1
ATOM 1819 C CA . THR A 1 220 ? 6.102 -9.75 3.201 1 97.81 220 THR A CA 1
ATOM 1820 C C . THR A 1 220 ? 7.07 -10.375 4.199 1 97.81 220 THR A C 1
ATOM 1822 O O . THR A 1 220 ? 6.871 -10.273 5.414 1 97.81 220 THR A O 1
ATOM 1825 N N . HIS A 1 221 ? 8.078 -11.016 3.73 1 96.81 221 HIS A N 1
ATOM 1826 C CA . HIS A 1 221 ? 9.273 -11.422 4.469 1 96.81 221 HIS A CA 1
ATOM 1827 C C . HIS A 1 221 ? 10.492 -10.617 4.023 1 96.81 221 HIS A C 1
ATOM 1829 O O . HIS A 1 221 ? 11.25 -11.055 3.154 1 96.81 221 HIS A O 1
ATOM 1835 N N . PRO A 1 222 ? 10.633 -9.477 4.633 1 94.25 222 PRO A N 1
ATOM 1836 C CA . PRO A 1 222 ? 11.688 -8.594 4.125 1 94.25 222 PRO A CA 1
ATOM 1837 C C . PRO A 1 222 ? 13.086 -9.141 4.387 1 94.25 222 PRO A C 1
ATOM 1839 O O . PRO A 1 222 ? 13.273 -9.984 5.27 1 94.25 222 PRO A O 1
ATOM 1842 N N . ASN A 1 223 ? 13.961 -8.523 3.574 1 89.19 223 ASN A N 1
ATOM 1843 C CA . ASN A 1 223 ? 15.367 -8.789 3.844 1 89.19 223 ASN A CA 1
ATOM 1844 C C . ASN A 1 223 ? 15.875 -7.98 5.039 1 89.19 223 ASN A C 1
ATOM 1846 O O . ASN A 1 223 ? 15.242 -7 5.438 1 89.19 223 ASN A O 1
ATOM 1850 N N . THR A 1 224 ? 16.828 -8.438 5.688 1 86.62 224 THR A N 1
ATOM 1851 C CA . THR A 1 224 ? 17.484 -7.637 6.711 1 86.62 224 THR A CA 1
ATOM 1852 C C . THR A 1 224 ? 18.688 -6.902 6.125 1 86.62 224 THR A C 1
ATOM 1854 O O . THR A 1 224 ? 19.844 -7.32 6.312 1 86.62 224 THR A O 1
ATOM 1857 N N . SER A 1 225 ? 18.375 -5.863 5.402 1 87.12 225 SER A N 1
ATOM 1858 C CA . SER A 1 225 ? 19.344 -4.906 4.867 1 87.12 225 SER A CA 1
ATOM 1859 C C . SER A 1 225 ? 19.922 -5.391 3.543 1 87.12 225 SER A C 1
ATOM 1861 O O . SER A 1 225 ? 20.094 -4.609 2.605 1 87.12 225 SER A O 1
ATOM 1863 N N . LYS A 1 226 ? 20.281 -6.719 3.479 1 92.44 226 LYS A N 1
ATOM 1864 C CA . LYS A 1 226 ? 20.844 -7.25 2.24 1 92.44 226 LYS A CA 1
ATOM 1865 C C . LYS A 1 226 ? 20.344 -8.664 1.972 1 92.44 226 LYS A C 1
ATOM 1867 O O . LYS A 1 226 ? 19.781 -9.312 2.859 1 92.44 226 LYS A O 1
ATOM 1872 N N . TYR A 1 227 ? 20.547 -9.078 0.703 1 94.12 227 TYR A N 1
ATOM 1873 C CA . TYR A 1 227 ? 20.234 -10.469 0.388 1 94.12 227 TYR A CA 1
ATOM 1874 C C . TYR A 1 227 ? 21.047 -11.422 1.25 1 94.12 227 TYR A C 1
ATOM 1876 O O . TYR A 1 227 ? 22.25 -11.203 1.466 1 94.12 227 TYR A O 1
ATOM 1884 N N . GLY A 1 228 ? 20.391 -12.391 1.786 1 91.75 228 GLY A N 1
ATOM 1885 C CA . GLY A 1 228 ? 21.062 -13.328 2.67 1 91.75 228 GLY A CA 1
ATOM 1886 C C . GLY A 1 228 ? 21.453 -12.711 4 1 91.75 228 GLY A C 1
ATOM 1887 O O . GLY A 1 228 ? 22.375 -13.195 4.66 1 91.75 228 GLY A O 1
ATOM 1888 N N . GLY A 1 229 ? 20.859 -11.695 4.336 1 89.19 229 GLY A N 1
ATOM 1889 C CA . GLY A 1 229 ? 21.219 -10.945 5.527 1 89.19 229 GLY A CA 1
ATOM 1890 C C . GLY A 1 229 ? 21.031 -11.727 6.812 1 89.19 229 GLY A C 1
ATOM 1891 O O . GLY A 1 229 ? 21.625 -11.391 7.844 1 89.19 229 GLY A O 1
ATOM 1892 N N . ARG A 1 230 ? 20.375 -12.898 6.84 1 90.88 230 ARG A N 1
ATOM 1893 C CA . ARG A 1 230 ? 20.078 -13.656 8.055 1 90.88 230 ARG A CA 1
ATOM 1894 C C . ARG A 1 230 ? 20.797 -15 8.055 1 90.88 230 ARG A C 1
ATOM 1896 O O . ARG A 1 230 ? 20.438 -15.891 8.828 1 90.88 230 ARG A O 1
ATOM 1903 N N . ILE A 1 231 ? 21.672 -15.086 7.273 1 92.81 231 ILE A N 1
ATOM 1904 C CA . ILE A 1 231 ? 22.406 -16.344 7.18 1 92.81 231 ILE A CA 1
ATOM 1905 C C . ILE A 1 231 ? 23.016 -16.688 8.539 1 92.81 231 ILE A C 1
ATOM 1907 O O . ILE A 1 231 ? 23.078 -17.859 8.914 1 92.81 231 ILE A O 1
ATOM 1911 N N . SER A 1 232 ? 23.484 -15.695 9.203 1 89.81 232 SER A N 1
ATOM 1912 C CA . SER A 1 232 ? 24.078 -15.922 10.523 1 89.81 232 SER A CA 1
ATOM 1913 C C . SER A 1 232 ? 23.047 -16.469 11.5 1 89.81 232 SER A C 1
ATOM 1915 O O . SER A 1 232 ? 23.406 -17.125 12.484 1 89.81 232 SER A O 1
ATOM 1917 N N . GLU A 1 233 ? 21.797 -16.234 11.203 1 89.75 233 GLU A N 1
ATOM 1918 C CA . GLU A 1 233 ? 20.703 -16.75 12.031 1 89.75 233 GLU A CA 1
ATOM 1919 C C . GLU A 1 233 ? 20.234 -18.109 11.523 1 89.75 233 GLU A C 1
ATOM 1921 O O . GLU A 1 233 ? 19.266 -18.672 12.055 1 89.75 233 GLU A O 1
ATOM 1926 N N . GLY A 1 234 ? 20.875 -18.562 10.453 1 92.75 234 GLY A N 1
ATOM 1927 C CA . GLY A 1 234 ? 20.531 -19.859 9.898 1 92.75 234 GLY A CA 1
ATOM 1928 C C . GLY A 1 234 ? 19.422 -19.797 8.875 1 92.75 234 GLY A C 1
ATOM 1929 O O . GLY A 1 234 ? 18.75 -20.797 8.609 1 92.75 234 GLY A O 1
ATOM 1930 N N . ILE A 1 235 ? 19.203 -18.641 8.32 1 94.19 235 ILE A N 1
ATOM 1931 C CA . ILE A 1 235 ? 18.094 -18.469 7.387 1 94.19 235 ILE A CA 1
ATOM 1932 C C . ILE A 1 235 ? 18.625 -17.969 6.043 1 94.19 235 ILE A C 1
ATOM 1934 O O . ILE A 1 235 ? 19.281 -16.922 5.973 1 94.19 235 ILE A O 1
ATOM 1938 N N . ILE A 1 236 ? 18.391 -18.656 5 1 96.44 236 ILE A N 1
ATOM 1939 C CA . ILE A 1 236 ? 18.797 -18.219 3.67 1 96.44 236 ILE A CA 1
ATOM 1940 C C . ILE A 1 236 ? 17.562 -18.031 2.789 1 96.44 236 ILE A C 1
ATOM 1942 O O . ILE A 1 236 ? 17.516 -17.141 1.95 1 96.44 236 ILE A O 1
ATOM 1946 N N . TYR A 1 237 ? 16.625 -18.938 2.957 1 97 237 TYR A N 1
ATOM 1947 C CA . TYR A 1 237 ? 15.32 -18.75 2.336 1 97 237 TYR A CA 1
ATOM 1948 C C . TYR A 1 237 ? 14.328 -18.141 3.322 1 97 237 TYR A C 1
ATOM 1950 O O . TYR A 1 237 ? 14.297 -18.531 4.492 1 97 237 TYR A O 1
ATOM 1958 N N . GLU A 1 238 ? 13.609 -17.203 2.818 1 96.69 238 GLU A N 1
ATOM 1959 C CA . GLU A 1 238 ? 12.516 -16.672 3.629 1 96.69 238 GLU A CA 1
ATOM 1960 C C . GLU A 1 238 ? 11.227 -17.453 3.395 1 96.69 238 GLU A C 1
ATOM 1962 O O . GLU A 1 238 ? 10.188 -16.875 3.084 1 96.69 238 GLU A O 1
ATOM 1967 N N . PHE A 1 239 ? 11.273 -18.703 3.689 1 97.06 239 PHE A N 1
ATOM 1968 C CA . PHE A 1 239 ? 10.141 -19.594 3.529 1 97.06 239 PHE A CA 1
ATOM 1969 C C . PHE A 1 239 ? 8.945 -19.125 4.352 1 97.06 239 PHE A C 1
ATOM 1971 O O . PHE A 1 239 ? 9.117 -18.5 5.402 1 97.06 239 PHE A O 1
ATOM 1978 N N . PRO A 1 240 ? 7.766 -19.469 3.777 1 97.19 240 PRO A N 1
ATOM 1979 C CA . PRO A 1 240 ? 6.648 -19.359 4.715 1 97.19 240 PRO A CA 1
ATOM 1980 C C . PRO A 1 240 ? 6.871 -20.141 6.004 1 97.19 240 PRO A C 1
ATOM 1982 O O . PRO A 1 240 ? 7.309 -21.297 5.961 1 97.19 240 PRO A O 1
ATOM 1985 N N . SER A 1 241 ? 6.613 -19.547 7.105 1 93.69 241 SER A N 1
ATOM 1986 C CA . SER A 1 241 ? 6.758 -20.203 8.398 1 93.69 241 SER A CA 1
ATOM 1987 C C . SER A 1 241 ? 5.582 -21.141 8.688 1 93.69 241 SER A C 1
ATOM 1989 O O . SER A 1 241 ? 4.609 -21.156 7.93 1 93.69 241 SER A O 1
ATOM 1991 N N . ALA A 1 242 ? 5.746 -21.906 9.742 1 93.69 242 ALA A N 1
ATOM 1992 C CA . ALA A 1 242 ? 4.617 -22.703 10.188 1 93.69 242 ALA A CA 1
ATOM 1993 C C . ALA A 1 242 ? 3.408 -21.828 10.508 1 93.69 242 ALA A C 1
ATOM 1995 O O . ALA A 1 242 ? 2.273 -22.188 10.188 1 93.69 242 ALA A O 1
ATOM 1996 N N . ASN A 1 243 ? 3.705 -20.719 11.094 1 91.31 243 ASN A N 1
ATOM 1997 C CA . ASN A 1 243 ? 2.633 -19.797 11.453 1 91.31 243 ASN A CA 1
ATOM 1998 C C . ASN A 1 243 ? 1.936 -19.25 10.211 1 91.31 243 ASN A C 1
ATOM 2000 O O . ASN A 1 243 ? 0.731 -18.984 10.242 1 91.31 243 ASN A O 1
ATOM 2004 N N . ASP A 1 244 ? 2.633 -19.062 9.195 1 94.94 244 ASP A N 1
ATOM 2005 C CA . ASP A 1 244 ? 2.033 -18.578 7.953 1 94.94 244 ASP A CA 1
ATOM 2006 C C . ASP A 1 244 ? 1.028 -19.594 7.406 1 94.94 244 ASP A C 1
ATOM 2008 O O . ASP A 1 244 ? -0.045 -19.219 6.934 1 94.94 244 ASP A O 1
ATOM 2012 N N . LEU A 1 245 ? 1.422 -20.828 7.461 1 95.5 245 LEU A N 1
ATOM 2013 C CA . LEU A 1 245 ? 0.516 -21.875 7.016 1 95.5 245 LEU A CA 1
ATOM 2014 C C . LEU A 1 245 ? -0.719 -21.953 7.91 1 95.5 245 LEU A C 1
ATOM 2016 O O . LEU A 1 245 ? -1.841 -22.078 7.414 1 95.5 245 LEU A O 1
ATOM 2020 N N . PHE A 1 246 ? -0.486 -21.812 9.172 1 92.06 246 PHE A N 1
ATOM 2021 C CA . PHE A 1 246 ? -1.595 -21.812 10.117 1 92.06 246 PHE A CA 1
ATOM 2022 C C . PHE A 1 246 ? -2.52 -20.625 9.875 1 92.06 246 PHE A C 1
ATOM 2024 O O . PHE A 1 246 ? -3.742 -20.766 9.938 1 92.06 246 PHE A O 1
ATOM 2031 N N . ASN A 1 247 ? -1.931 -19.531 9.68 1 92.81 247 ASN A N 1
ATOM 2032 C CA . ASN A 1 247 ? -2.721 -18.344 9.406 1 92.81 247 ASN A CA 1
ATOM 2033 C C . ASN A 1 247 ? -3.57 -18.516 8.148 1 92.81 247 ASN A C 1
ATOM 2035 O O . ASN A 1 247 ? -4.73 -18.094 8.117 1 92.81 247 ASN A O 1
ATOM 2039 N N . PHE A 1 248 ? -3.035 -19.094 7.164 1 95.5 248 PHE A N 1
ATOM 2040 C CA . PHE A 1 248 ? -3.82 -19.359 5.965 1 95.5 248 PHE A CA 1
ATOM 2041 C C . PHE A 1 248 ? -5.023 -20.234 6.289 1 95.5 248 PHE A C 1
ATOM 2043 O O . PHE A 1 248 ? -6.152 -19.906 5.918 1 95.5 248 PHE A O 1
ATOM 2050 N N . ILE A 1 249 ? -4.73 -21.266 6.934 1 94.69 249 ILE A N 1
ATOM 2051 C CA . ILE A 1 249 ? -5.789 -22.203 7.281 1 94.69 249 ILE A CA 1
ATOM 2052 C C . ILE A 1 249 ? -6.867 -21.5 8.094 1 94.69 249 ILE A C 1
ATOM 2054 O O . ILE A 1 249 ? -8.062 -21.656 7.824 1 94.69 249 ILE A O 1
ATOM 2058 N N . LYS A 1 250 ? -6.441 -20.75 9.023 1 93.25 250 LYS A N 1
ATOM 2059 C CA . LYS A 1 250 ? -7.371 -20.016 9.867 1 93.25 250 LYS A CA 1
ATOM 2060 C C . LYS A 1 250 ? -8.297 -19.125 9.023 1 93.25 250 LYS A C 1
ATOM 2062 O O . LYS A 1 250 ? -9.523 -19.234 9.133 1 93.25 250 LYS A O 1
ATOM 2067 N N . TYR A 1 251 ? -7.73 -18.344 8.172 1 95.62 251 TYR A N 1
ATOM 2068 C CA . TYR A 1 251 ? -8.523 -17.375 7.414 1 95.62 251 TYR A CA 1
ATOM 2069 C C . TYR A 1 251 ? -9.273 -18.062 6.277 1 95.62 251 TYR A C 1
ATOM 2071 O O . TYR A 1 251 ? -10.234 -17.5 5.742 1 95.62 251 TYR A O 1
ATOM 2079 N N . HIS A 1 252 ? -8.789 -19.188 5.906 1 95.19 252 HIS A N 1
ATOM 2080 C CA . HIS A 1 252 ? -9.57 -20 4.988 1 95.19 252 HIS A CA 1
ATOM 2081 C C . HIS A 1 252 ? -10.828 -20.547 5.668 1 95.19 252 HIS A C 1
ATOM 2083 O O . HIS A 1 252 ? -11.922 -20.469 5.109 1 95.19 252 HIS A O 1
ATOM 2089 N N . ASN A 1 253 ? -10.672 -21.078 6.855 1 94.5 253 ASN A N 1
ATOM 2090 C CA . ASN A 1 253 ? -11.758 -21.703 7.594 1 94.5 253 ASN A CA 1
ATOM 2091 C C . ASN A 1 253 ? -12.766 -20.672 8.102 1 94.5 253 ASN A C 1
ATOM 2093 O O . ASN A 1 253 ? -13.977 -20.906 8.047 1 94.5 253 ASN A O 1
ATOM 2097 N N . GLU A 1 254 ? -12.242 -19.594 8.562 1 93.88 254 GLU A N 1
ATOM 2098 C CA . GLU A 1 254 ? -13.094 -18.609 9.234 1 93.88 254 GLU A CA 1
ATOM 2099 C C . GLU A 1 254 ? -13.508 -17.5 8.273 1 93.88 254 GLU A C 1
ATOM 2101 O O . GLU A 1 254 ? -14.438 -16.734 8.555 1 93.88 254 GLU A O 1
ATOM 2106 N N . GLY A 1 255 ? -12.781 -17.469 7.168 1 94.94 255 GLY A N 1
ATOM 2107 C CA . GLY A 1 255 ? -13.039 -16.375 6.242 1 94.94 255 GLY A CA 1
ATOM 2108 C C . GLY A 1 255 ? -13.188 -16.828 4.805 1 94.94 255 GLY A C 1
ATOM 2109 O O . GLY A 1 255 ? -13.867 -17.828 4.527 1 94.94 255 GLY A O 1
ATOM 2110 N N . LYS A 1 256 ? -12.633 -16 3.932 1 94.12 256 LYS A N 1
ATOM 2111 C CA . LYS A 1 256 ? -12.82 -16.219 2.5 1 94.12 256 LYS A CA 1
ATOM 2112 C C . LYS A 1 256 ? -11.5 -16.609 1.829 1 94.12 256 LYS A C 1
ATOM 2114 O O . LYS A 1 256 ? -11.469 -16.875 0.627 1 94.12 256 LYS A O 1
ATOM 2119 N N . ALA A 1 257 ? -10.477 -16.688 2.586 1 96.62 257 ALA A N 1
ATOM 2120 C CA . ALA A 1 257 ? -9.141 -16.797 1.998 1 96.62 257 ALA A CA 1
ATOM 2121 C C . ALA A 1 257 ? -9.016 -18.062 1.153 1 96.62 257 ALA A C 1
ATOM 2123 O O . ALA A 1 257 ? -9.312 -19.156 1.621 1 96.62 257 ALA A O 1
ATOM 2124 N N . GLN A 1 258 ? -8.594 -17.875 -0.063 1 96.69 258 GLN A N 1
ATOM 2125 C CA . GLN A 1 258 ? -8.367 -19 -0.967 1 96.69 258 GLN A CA 1
ATOM 2126 C C . GLN A 1 258 ? -6.871 -19.234 -1.183 1 96.69 258 GLN A C 1
ATOM 2128 O O . GLN A 1 258 ? -6.461 -20.312 -1.607 1 96.69 258 GLN A O 1
ATOM 2133 N N . ALA A 1 259 ? -6.059 -18.203 -0.934 1 97.94 259 ALA A N 1
ATOM 2134 C CA . ALA A 1 259 ? -4.605 -18.297 -1.001 1 97.94 259 ALA A CA 1
ATOM 2135 C C . ALA A 1 259 ? -3.943 -17.219 -0.137 1 97.94 259 ALA A C 1
ATOM 2137 O O . ALA A 1 259 ? -4.551 -16.188 0.148 1 97.94 259 ALA A O 1
ATOM 2138 N N . SER A 1 260 ? -2.77 -17.484 0.307 1 98.44 260 SER A N 1
ATOM 2139 C CA . SER A 1 260 ? -1.918 -16.547 1.025 1 98.44 260 SER A CA 1
ATOM 2140 C C . SER A 1 260 ? -0.6 -16.328 0.292 1 98.44 260 SER A C 1
ATOM 2142 O O . SER A 1 260 ? 0.146 -17.266 0.043 1 98.44 260 SER A O 1
ATOM 2144 N N . ILE A 1 261 ? -0.354 -15.102 -0.039 1 98.75 261 ILE A N 1
ATOM 2145 C CA . ILE A 1 261 ? 0.824 -14.734 -0.816 1 98.75 261 ILE A CA 1
ATOM 2146 C C . ILE A 1 261 ? 1.914 -14.211 0.117 1 98.75 261 ILE A C 1
ATOM 2148 O O . ILE A 1 261 ? 1.665 -13.32 0.935 1 98.75 261 ILE A O 1
ATOM 2152 N N . VAL A 1 262 ? 3.057 -14.75 0.021 1 98.62 262 VAL A N 1
ATOM 2153 C CA . VAL A 1 262 ? 4.215 -14.281 0.773 1 98.62 262 VAL A CA 1
ATOM 2154 C C . VAL A 1 262 ? 5.273 -13.75 -0.19 1 98.62 262 VAL A C 1
ATOM 2156 O O . VAL A 1 262 ? 5.781 -14.492 -1.034 1 98.62 262 VAL A O 1
ATOM 2159 N N . VAL A 1 263 ? 5.559 -12.531 -0.07 1 98.5 263 VAL A N 1
ATOM 2160 C CA . VAL A 1 263 ? 6.602 -11.938 -0.904 1 98.5 263 VAL A CA 1
ATOM 2161 C C . VAL A 1 263 ? 7.922 -11.914 -0.14 1 98.5 263 VAL A C 1
ATOM 2163 O O . VAL A 1 263 ? 8 -11.359 0.956 1 98.5 263 VAL A O 1
ATOM 2166 N N . ALA A 1 264 ? 8.93 -12.477 -0.723 1 98.06 264 ALA A N 1
ATOM 2167 C CA . ALA A 1 264 ? 10.258 -12.625 -0.125 1 98.06 264 ALA A CA 1
ATOM 2168 C C . ALA A 1 264 ? 11.344 -12.172 -1.089 1 98.06 264 ALA A C 1
ATOM 2170 O O . ALA A 1 264 ? 11.078 -11.898 -2.26 1 98.06 264 ALA A O 1
ATOM 2171 N N . PRO A 1 265 ? 12.586 -12.055 -0.61 1 97.12 265 PRO A N 1
ATOM 2172 C CA . PRO A 1 265 ? 13.68 -11.617 -1.48 1 97.12 265 PRO A CA 1
ATOM 2173 C C . PRO A 1 265 ? 13.859 -12.516 -2.701 1 97.12 265 PRO A C 1
ATOM 2175 O O . PRO A 1 265 ? 14.141 -12.023 -3.799 1 97.12 265 PRO A O 1
ATOM 2178 N N . GLU A 1 266 ? 13.734 -13.812 -2.559 1 97.44 266 GLU A N 1
ATOM 2179 C CA . GLU A 1 266 ? 14.008 -14.742 -3.646 1 97.44 266 GLU A CA 1
ATOM 2180 C C . GLU A 1 266 ? 12.82 -14.836 -4.602 1 97.44 266 GLU A C 1
ATOM 2182 O O . GLU A 1 266 ? 12.953 -15.336 -5.723 1 97.44 266 GLU A O 1
ATOM 2187 N N . GLY A 1 267 ? 11.609 -14.406 -4.117 1 97.94 267 GLY A N 1
ATOM 2188 C CA . GLY A 1 267 ? 10.438 -14.461 -4.98 1 97.94 267 GLY A CA 1
ATOM 2189 C C . GLY A 1 267 ? 9.133 -14.477 -4.215 1 97.94 267 GLY A C 1
ATOM 2190 O O . GLY A 1 267 ? 9.016 -13.844 -3.164 1 97.94 267 GLY A O 1
ATOM 2191 N N . THR A 1 268 ? 8.164 -15.062 -4.832 1 98.62 268 THR A N 1
ATOM 2192 C CA . THR A 1 268 ? 6.816 -15.094 -4.27 1 98.62 268 THR A CA 1
ATOM 2193 C C . THR A 1 268 ? 6.41 -16.531 -3.924 1 98.62 268 THR A C 1
ATOM 2195 O O . THR A 1 268 ? 6.586 -17.438 -4.734 1 98.62 268 THR A O 1
ATOM 2198 N N . TYR A 1 269 ? 5.938 -16.656 -2.746 1 98.75 269 TYR A N 1
ATOM 2199 C CA . TYR A 1 269 ? 5.301 -17.906 -2.336 1 98.75 269 TYR A CA 1
ATOM 2200 C C . TYR A 1 269 ? 3.783 -17.75 -2.301 1 98.75 269 TYR A C 1
ATOM 2202 O O . TYR A 1 269 ? 3.266 -16.734 -1.851 1 98.75 269 TYR A O 1
ATOM 2210 N N . VAL A 1 270 ? 3.098 -18.734 -2.809 1 98.75 270 VAL A N 1
ATOM 2211 C CA . VAL A 1 270 ? 1.641 -18.766 -2.723 1 98.75 270 VAL A CA 1
ATOM 2212 C C . VAL A 1 270 ? 1.19 -20.031 -1.995 1 98.75 270 VAL A C 1
ATOM 2214 O O . VAL A 1 270 ? 1.343 -21.141 -2.514 1 98.75 270 VAL A O 1
ATOM 2217 N N . ILE A 1 271 ? 0.682 -19.875 -0.828 1 98.19 271 ILE A N 1
ATOM 2218 C CA . ILE A 1 271 ? 0.142 -20.969 -0.045 1 98.19 271 ILE A CA 1
ATOM 2219 C C . ILE A 1 271 ? -1.309 -21.234 -0.448 1 98.19 271 ILE A C 1
ATOM 2221 O O . ILE A 1 271 ? -2.137 -20.312 -0.421 1 98.19 271 ILE A O 1
ATOM 2225 N N . ARG A 1 272 ? -1.646 -22.406 -0.754 1 96.94 272 ARG A N 1
ATOM 2226 C CA . ARG A 1 272 ? -3 -22.766 -1.16 1 96.94 272 ARG A CA 1
ATOM 2227 C C . ARG A 1 272 ? -3.254 -24.266 -0.959 1 96.94 272 ARG A C 1
ATOM 2229 O O . ARG A 1 272 ? -2.324 -25.016 -0.678 1 96.94 272 ARG A O 1
ATOM 2236 N N . PRO A 1 273 ? -4.48 -24.719 -1.114 1 95.56 273 PRO A N 1
ATOM 2237 C CA . PRO A 1 273 ? -4.75 -26.156 -0.998 1 95.56 273 PRO A CA 1
ATOM 2238 C C . PRO A 1 273 ? -4.383 -26.922 -2.264 1 95.56 273 PRO A C 1
ATOM 2240 O O . PRO A 1 273 ? -4.324 -26.344 -3.352 1 95.56 273 PRO A O 1
ATOM 2243 N N . ILE A 1 274 ? -4.102 -28.188 -2.021 1 96.31 274 ILE A N 1
ATOM 2244 C CA . ILE A 1 274 ? -3.988 -29.109 -3.156 1 96.31 274 ILE A CA 1
ATOM 2245 C C . ILE A 1 274 ? -5.379 -29.422 -3.703 1 96.31 274 ILE A C 1
ATOM 2247 O O . ILE A 1 274 ? -5.629 -29.281 -4.902 1 96.31 274 ILE A O 1
ATOM 2251 N N . LYS A 1 275 ? -6.246 -29.812 -2.74 1 94.62 275 LYS A N 1
ATOM 2252 C CA . LYS A 1 275 ? -7.652 -30.078 -3.02 1 94.62 275 LYS A CA 1
ATOM 2253 C C . LYS A 1 275 ? -8.547 -29.016 -2.396 1 94.62 275 LYS A C 1
ATOM 2255 O O . LYS A 1 275 ? -8.422 -28.703 -1.21 1 94.62 275 LYS A O 1
ATOM 2260 N N . TYR A 1 276 ? -9.422 -28.547 -3.201 1 92.12 276 TYR A N 1
ATOM 2261 C CA . TYR A 1 276 ? -10.32 -27.531 -2.652 1 92.12 276 TYR A CA 1
ATOM 2262 C C . TYR A 1 276 ? -11.281 -28.156 -1.644 1 92.12 276 TYR A C 1
ATOM 2264 O O . TYR A 1 276 ? -11.914 -29.172 -1.92 1 92.12 276 TYR A O 1
ATOM 2272 N N . GLN A 1 277 ? -11.281 -27.547 -0.526 1 87.62 277 GLN A N 1
ATOM 2273 C CA . GLN A 1 277 ? -12.234 -27.906 0.521 1 87.62 277 GLN A CA 1
ATOM 2274 C C . GLN A 1 277 ? -12.68 -26.672 1.302 1 87.62 277 GLN A C 1
ATOM 2276 O O . GLN A 1 277 ? -11.906 -25.719 1.467 1 87.62 277 GLN A O 1
ATOM 2281 N N . LYS A 1 278 ? -13.828 -26.734 1.746 1 83.62 278 LYS A N 1
ATOM 2282 C CA . LYS A 1 278 ? -14.383 -25.594 2.475 1 83.62 278 LYS A CA 1
ATOM 2283 C C . LYS A 1 278 ? -13.703 -25.438 3.83 1 83.62 278 LYS A C 1
ATOM 2285 O O . LYS A 1 278 ? -13.469 -24.312 4.277 1 83.62 278 LYS A O 1
ATOM 2290 N N . ILE A 1 279 ? -13.367 -26.562 4.402 1 86.94 279 ILE A N 1
ATOM 2291 C CA . ILE A 1 279 ? -12.758 -26.516 5.73 1 86.94 279 ILE A CA 1
ATOM 2292 C C . ILE A 1 279 ? -11.523 -27.406 5.758 1 86.94 279 ILE A C 1
ATOM 2294 O O . ILE A 1 279 ? -11.562 -28.562 5.305 1 86.94 279 ILE A O 1
ATOM 2298 N N . PHE A 1 280 ? -10.414 -26.781 6.156 1 83.31 280 PHE A N 1
ATOM 2299 C CA . PHE A 1 280 ? -9.188 -27.547 6.391 1 83.31 280 PHE A CA 1
ATOM 2300 C C . PHE A 1 280 ? -9.188 -28.156 7.785 1 83.31 280 PHE A C 1
ATOM 2302 O O . PHE A 1 280 ? -9.555 -27.5 8.758 1 83.31 280 PHE A O 1
ATOM 2309 N N . ASP A 1 281 ? -8.789 -29.406 7.766 1 78.69 281 ASP A N 1
ATOM 2310 C CA . ASP A 1 281 ? -8.523 -30.016 9.062 1 78.69 281 ASP A CA 1
ATOM 2311 C C . ASP A 1 281 ? -7.133 -29.656 9.578 1 78.69 281 ASP A C 1
ATOM 2313 O O . ASP A 1 281 ? -6.164 -29.672 8.812 1 78.69 281 ASP A O 1
ATOM 2317 N N . PHE A 1 282 ? -7.129 -29.203 10.766 1 73.25 282 PHE A N 1
ATOM 2318 C CA . PHE A 1 282 ? -5.883 -28.781 11.383 1 73.25 282 PHE A CA 1
ATOM 2319 C C . PHE A 1 282 ? -5.277 -29.891 12.227 1 73.25 282 PHE A C 1
ATOM 2321 O O . PHE A 1 282 ? -5.941 -30.422 13.117 1 73.25 282 PHE A O 1
ATOM 2328 N N . ASN A 1 283 ? -4.117 -30.266 11.797 1 77.69 283 ASN A N 1
ATOM 2329 C CA . ASN A 1 283 ? -3.363 -31.203 12.633 1 77.69 283 ASN A CA 1
ATOM 2330 C C . ASN A 1 283 ? -2.225 -30.484 13.367 1 77.69 283 ASN A C 1
ATOM 2332 O O . ASN A 1 283 ? -1.184 -30.203 12.773 1 77.69 283 ASN A O 1
ATOM 2336 N N . TYR A 1 284 ? -2.348 -30.281 14.648 1 76 284 TYR A N 1
ATOM 2337 C CA . TYR A 1 284 ? -1.393 -29.531 15.461 1 76 284 TYR A CA 1
ATOM 2338 C C . TYR A 1 284 ? -0.036 -30.219 15.477 1 76 284 TYR A C 1
ATOM 2340 O O . TYR A 1 284 ? 1.006 -29.562 15.477 1 76 284 TYR A O 1
ATOM 2348 N N . GLU A 1 285 ? -0.038 -31.516 15.516 1 81.12 285 GLU A N 1
ATOM 2349 C CA . GLU A 1 285 ? 1.207 -32.281 15.547 1 81.12 285 GLU A CA 1
ATOM 2350 C C . GLU A 1 285 ? 2.045 -32 14.297 1 81.12 285 GLU A C 1
ATOM 2352 O O . GLU A 1 285 ? 3.268 -31.875 14.375 1 81.12 285 GLU A O 1
ATOM 2357 N N . LEU A 1 286 ? 1.446 -31.922 13.297 1 81.88 286 LEU A N 1
ATOM 2358 C CA . LEU A 1 286 ? 2.137 -31.656 12.047 1 81.88 286 LEU A CA 1
ATOM 2359 C C . LEU A 1 286 ? 2.846 -30.312 12.094 1 81.88 286 LEU A C 1
ATOM 2361 O O . LEU A 1 286 ? 3.961 -30.172 11.586 1 81.88 286 LEU A O 1
ATOM 2365 N N . PHE A 1 287 ? 2.324 -29.406 12.812 1 79.94 287 PHE A N 1
ATOM 2366 C CA . PHE A 1 287 ? 2.877 -28.047 12.812 1 79.94 287 PHE A CA 1
ATOM 2367 C C . PHE A 1 287 ? 4.121 -27.969 13.688 1 79.94 287 PHE A C 1
ATOM 2369 O O . PHE A 1 287 ? 5.062 -27.25 13.375 1 79.94 287 PHE A O 1
ATOM 2376 N N . TYR A 1 288 ? 4.043 -28.688 14.695 1 84.75 288 TYR A N 1
ATOM 2377 C CA . TYR A 1 288 ? 5.246 -28.781 15.516 1 84.75 288 TYR A CA 1
ATOM 2378 C C . TYR A 1 288 ? 6.414 -29.344 14.711 1 84.75 288 TYR A C 1
ATOM 2380 O O . TYR A 1 288 ? 7.512 -28.781 14.734 1 84.75 288 TYR A O 1
ATOM 2388 N N . HIS A 1 289 ? 6.18 -30.328 13.984 1 92.06 289 HIS A N 1
ATOM 2389 C CA . HIS A 1 289 ? 7.219 -30.953 13.18 1 92.06 289 HIS A CA 1
ATOM 2390 C C . HIS A 1 289 ? 7.602 -30.078 11.992 1 92.06 289 HIS A C 1
ATOM 2392 O O . HIS A 1 289 ? 8.734 -30.141 11.508 1 92.06 289 HIS A O 1
ATOM 2398 N N . LEU A 1 290 ? 6.66 -29.297 11.648 1 94.5 290 LEU A N 1
ATOM 2399 C CA . LEU A 1 290 ? 6.906 -28.422 10.5 1 94.5 290 LEU A CA 1
ATOM 2400 C C . LEU A 1 290 ? 7.996 -27.406 10.812 1 94.5 290 LEU A C 1
ATOM 2402 O O . LEU A 1 290 ? 8.867 -27.141 9.977 1 94.5 290 LEU A O 1
ATOM 2406 N N . ARG A 1 291 ? 7.961 -26.859 11.992 1 92.31 291 ARG A N 1
ATOM 2407 C CA . ARG A 1 291 ? 8.977 -25.891 12.398 1 92.31 291 ARG A CA 1
ATOM 2408 C C . ARG A 1 291 ? 10.367 -26.516 12.336 1 92.31 291 ARG A C 1
ATOM 2410 O O . ARG A 1 291 ? 11.305 -25.906 11.805 1 92.31 291 ARG A O 1
ATOM 2417 N N . LYS A 1 292 ? 10.453 -27.641 12.852 1 94.69 292 LYS A N 1
ATOM 2418 C CA . LYS A 1 292 ? 11.719 -28.344 12.852 1 94.69 292 LYS A CA 1
ATOM 2419 C C . LYS A 1 292 ? 12.164 -28.688 11.43 1 94.69 292 LYS A C 1
ATOM 2421 O O . LYS A 1 292 ? 13.352 -28.609 11.109 1 94.69 292 LYS A O 1
ATOM 2426 N N . PHE A 1 293 ? 11.25 -29.062 10.703 1 97.06 293 PHE A N 1
ATOM 2427 C CA . PHE A 1 293 ? 11.562 -29.453 9.328 1 97.06 293 PHE A CA 1
ATOM 2428 C C . PHE A 1 293 ? 12.062 -28.25 8.531 1 97.06 293 PHE A C 1
ATOM 2430 O O . PHE A 1 293 ? 13 -28.375 7.738 1 97.06 293 PHE A O 1
ATOM 2437 N N . ILE A 1 294 ? 11.461 -27.109 8.727 1 96.62 294 ILE A N 1
ATOM 2438 C CA . ILE A 1 294 ? 11.891 -25.906 8.031 1 96.62 294 ILE A CA 1
ATOM 2439 C C . ILE A 1 294 ? 13.328 -25.562 8.414 1 96.62 294 ILE A C 1
ATOM 2441 O O . ILE A 1 294 ? 14.141 -25.219 7.555 1 96.62 294 ILE A O 1
ATOM 2445 N N . LEU A 1 295 ? 13.648 -25.688 9.664 1 95.44 295 LEU A N 1
ATOM 2446 C CA . LEU A 1 295 ? 15.016 -25.453 10.125 1 95.44 295 LEU A CA 1
ATOM 2447 C C . LEU A 1 295 ? 15.984 -26.406 9.453 1 95.44 295 LEU A C 1
ATOM 2449 O O . LEU A 1 295 ? 17.109 -26.031 9.102 1 95.44 295 LEU A O 1
ATOM 2453 N N . LYS A 1 296 ? 15.57 -27.609 9.359 1 97.62 296 LYS A N 1
ATOM 2454 C CA . LYS A 1 296 ? 16.391 -28.609 8.672 1 97.62 296 LYS A CA 1
ATOM 2455 C C . LYS A 1 296 ? 16.625 -28.219 7.219 1 97.62 296 LYS A C 1
ATOM 2457 O O . LYS A 1 296 ? 17.75 -28.359 6.711 1 97.62 296 LYS A O 1
ATOM 2462 N N . LEU A 1 297 ? 15.602 -27.781 6.527 1 98.19 297 LEU A N 1
ATOM 2463 C CA . LEU A 1 297 ? 15.742 -27.344 5.145 1 98.19 297 LEU A CA 1
ATOM 2464 C C . LEU A 1 297 ? 16.75 -26.219 5.035 1 98.19 297 LEU A C 1
ATOM 2466 O O . LEU A 1 297 ? 17.594 -26.203 4.129 1 98.19 297 LEU A O 1
ATOM 2470 N N . GLU A 1 298 ? 16.672 -25.281 5.984 1 97.81 298 GLU A N 1
ATOM 2471 C CA . GLU A 1 298 ? 17.609 -24.156 6.016 1 97.81 298 GLU A CA 1
ATOM 2472 C C . GLU A 1 298 ? 19.047 -24.641 6.188 1 97.81 298 GLU A C 1
ATOM 2474 O O . GLU A 1 298 ? 19.938 -24.188 5.48 1 97.81 298 GLU A O 1
ATOM 2479 N N . LYS A 1 299 ? 19.203 -25.469 7.059 1 97.56 299 LYS A N 1
ATOM 2480 C CA . LYS A 1 299 ? 20.547 -26 7.305 1 97.56 299 LYS A CA 1
ATOM 2481 C C . LYS A 1 299 ? 21.109 -26.688 6.059 1 97.56 299 LYS A C 1
ATOM 2483 O O . LYS A 1 299 ? 22.281 -26.5 5.715 1 97.56 299 LYS A O 1
ATOM 2488 N N . MET A 1 300 ? 20.297 -27.484 5.41 1 97.94 300 MET A N 1
ATOM 2489 C CA . MET A 1 300 ? 20.703 -28.156 4.18 1 97.94 300 MET A CA 1
ATOM 2490 C C . MET A 1 300 ? 21.047 -27.156 3.094 1 97.94 300 MET A C 1
ATOM 2492 O O . MET A 1 300 ? 22.047 -27.312 2.381 1 97.94 300 MET A O 1
ATOM 2496 N N . ALA A 1 301 ? 20.234 -26.141 2.992 1 97.69 301 ALA A N 1
ATOM 2497 C CA . ALA A 1 301 ? 20.453 -25.109 1.973 1 97.69 301 ALA A CA 1
ATOM 2498 C C . ALA A 1 301 ? 21.75 -24.359 2.217 1 97.69 301 ALA A C 1
ATOM 2500 O O . ALA A 1 301 ? 22.516 -24.109 1.284 1 97.69 301 ALA A O 1
ATOM 2501 N N . ILE A 1 302 ? 21.984 -23.969 3.418 1 97.31 302 ILE A N 1
ATOM 2502 C CA . ILE A 1 302 ? 23.188 -23.234 3.771 1 97.31 302 ILE A CA 1
ATOM 2503 C C . ILE A 1 302 ? 24.422 -24.094 3.523 1 97.31 302 ILE A C 1
ATOM 2505 O O . ILE A 1 302 ? 25.438 -23.609 3.023 1 97.31 302 ILE A O 1
ATOM 2509 N N . LYS A 1 303 ? 24.328 -25.297 3.904 1 96.94 303 LYS A N 1
ATOM 2510 C CA . LYS A 1 303 ? 25.438 -26.219 3.631 1 96.94 303 LYS A CA 1
ATOM 2511 C C . LYS A 1 303 ? 25.734 -26.281 2.139 1 96.94 303 LYS A C 1
ATOM 2513 O O . LYS A 1 303 ? 26.906 -26.312 1.741 1 96.94 303 LYS A O 1
ATOM 2518 N N . LYS A 1 304 ? 24.75 -26.297 1.34 1 96.25 304 LYS A N 1
ATOM 2519 C CA . LYS A 1 304 ? 24.906 -26.391 -0.108 1 96.25 304 LYS A CA 1
ATOM 2520 C C . LYS A 1 304 ? 25.625 -25.172 -0.677 1 96.25 304 LYS A C 1
ATOM 2522 O O . LYS A 1 304 ? 26.375 -25.281 -1.643 1 96.25 304 LYS A O 1
ATOM 2527 N N . ILE A 1 305 ? 25.453 -24.016 -0.078 1 95.5 305 ILE A N 1
ATOM 2528 C CA . ILE A 1 305 ? 25.969 -22.797 -0.687 1 95.5 305 ILE A CA 1
ATOM 2529 C C . ILE A 1 305 ? 27.25 -22.359 0.018 1 95.5 305 ILE A C 1
ATOM 2531 O O . ILE A 1 305 ? 27.781 -21.281 -0.245 1 95.5 305 ILE A O 1
ATOM 2535 N N . LYS A 1 306 ? 27.781 -23.094 0.818 1 94.88 306 LYS A N 1
ATOM 2536 C CA . LYS A 1 306 ? 28.969 -22.766 1.591 1 94.88 306 LYS A CA 1
ATOM 2537 C C . LYS A 1 306 ? 30.094 -22.25 0.686 1 94.88 306 LYS A C 1
ATOM 2539 O O . LYS A 1 306 ? 30.781 -21.297 1.021 1 94.88 306 LYS A O 1
ATOM 2544 N N . PRO A 1 307 ? 30.234 -22.797 -0.449 1 94.69 307 PRO A N 1
ATOM 2545 C CA . PRO A 1 307 ? 31.328 -22.359 -1.315 1 94.69 307 PRO A CA 1
ATOM 2546 C C . PRO A 1 307 ? 31.172 -20.922 -1.802 1 94.69 307 PRO A C 1
ATOM 2548 O O . PRO A 1 307 ? 32.156 -20.281 -2.188 1 94.69 307 PRO A O 1
ATOM 2551 N N . ILE A 1 308 ? 29.969 -20.406 -1.757 1 94.5 308 ILE A N 1
ATOM 2552 C CA . ILE A 1 308 ? 29.75 -19.078 -2.326 1 94.5 308 ILE A CA 1
ATOM 2553 C C . ILE A 1 308 ? 29.125 -18.172 -1.273 1 94.5 308 ILE A C 1
ATOM 2555 O O . ILE A 1 308 ? 28.5 -17.156 -1.608 1 94.5 308 ILE A O 1
ATOM 2559 N N . ILE A 1 309 ? 29.219 -18.5 -0.067 1 93.88 309 ILE A N 1
ATOM 2560 C CA . ILE A 1 309 ? 28.484 -17.859 1.021 1 93.88 309 ILE A CA 1
ATOM 2561 C C . ILE A 1 309 ? 28.938 -16.406 1.139 1 93.88 309 ILE A C 1
ATOM 2563 O O . ILE A 1 309 ? 28.125 -15.531 1.482 1 93.88 309 ILE A O 1
ATOM 2567 N N . ASP A 1 310 ? 30.141 -16.047 0.807 1 93.19 310 ASP A N 1
ATOM 2568 C CA . ASP A 1 310 ? 30.672 -14.703 0.954 1 93.19 310 ASP A CA 1
ATOM 2569 C C . ASP A 1 310 ? 30.156 -13.773 -0.139 1 93.19 310 ASP A C 1
ATOM 2571 O O . ASP A 1 310 ? 30.156 -12.547 0.023 1 93.19 310 ASP A O 1
ATOM 2575 N N . ASP A 1 311 ? 29.656 -14.367 -1.168 1 95.06 311 ASP A N 1
ATOM 2576 C CA . ASP A 1 311 ? 29.219 -13.586 -2.316 1 95.06 311 ASP A CA 1
ATOM 2577 C C . ASP A 1 311 ? 27.688 -13.547 -2.402 1 95.06 311 ASP A C 1
ATOM 2579 O O . ASP A 1 311 ? 27.125 -12.953 -3.322 1 95.06 311 ASP A O 1
ATOM 2583 N N . ILE A 1 312 ? 27.031 -14.07 -1.413 1 95.06 312 ILE A N 1
ATOM 2584 C CA . ILE A 1 312 ? 25.609 -14.367 -1.539 1 95.06 312 ILE A CA 1
ATOM 2585 C C . ILE A 1 312 ? 24.812 -13.07 -1.479 1 95.06 312 ILE A C 1
ATOM 2587 O O . ILE A 1 312 ? 23.641 -13.031 -1.889 1 95.06 312 ILE A O 1
ATOM 2591 N N . SER A 1 313 ? 25.406 -12.031 -0.995 1 94.75 313 SER A N 1
ATOM 2592 C CA . SER A 1 313 ? 24.688 -10.766 -0.881 1 94.75 313 SER A CA 1
ATOM 2593 C C . SER A 1 313 ? 24.562 -10.078 -2.238 1 94.75 313 SER A C 1
ATOM 2595 O O . SER A 1 313 ? 23.781 -9.133 -2.393 1 94.75 313 SER A O 1
ATOM 2597 N N . ASP A 1 314 ? 25.344 -10.492 -3.17 1 96.44 314 ASP A N 1
ATOM 2598 C CA . ASP A 1 314 ? 25.188 -10.016 -4.539 1 96.44 314 ASP A CA 1
ATOM 2599 C C . ASP A 1 314 ? 23.875 -10.477 -5.145 1 96.44 314 ASP A C 1
ATOM 2601 O O . ASP A 1 314 ? 23.562 -11.672 -5.152 1 96.44 314 ASP A O 1
ATOM 2605 N N . PRO A 1 315 ? 23.094 -9.523 -5.656 1 95.81 315 PRO A N 1
ATOM 2606 C CA . PRO A 1 315 ? 21.75 -9.875 -6.145 1 95.81 315 PRO A CA 1
ATOM 2607 C C . PRO A 1 315 ? 21.781 -10.922 -7.25 1 95.81 315 PRO A C 1
ATOM 2609 O O . PRO A 1 315 ? 20.922 -11.812 -7.285 1 95.81 315 PRO A O 1
ATOM 2612 N N . ASP A 1 316 ? 22.75 -10.844 -8.117 1 97.19 316 ASP A N 1
ATOM 2613 C CA . ASP A 1 316 ? 22.812 -11.789 -9.227 1 97.19 316 ASP A CA 1
ATOM 2614 C C . ASP A 1 316 ? 23.156 -13.188 -8.734 1 97.19 316 ASP A C 1
ATOM 2616 O O . ASP A 1 316 ? 22.547 -14.172 -9.148 1 97.19 316 ASP A O 1
ATOM 2620 N N . ILE A 1 317 ? 24.125 -13.227 -7.863 1 96.88 317 ILE A N 1
ATOM 2621 C CA . ILE A 1 317 ? 24.531 -14.516 -7.301 1 96.88 317 ILE A CA 1
ATOM 2622 C C . ILE A 1 317 ? 23.375 -15.102 -6.484 1 96.88 317 ILE A C 1
ATOM 2624 O O . ILE A 1 317 ? 23.047 -16.281 -6.621 1 96.88 317 ILE A O 1
ATOM 2628 N N . PHE A 1 318 ? 22.75 -14.305 -5.723 1 97.62 318 PHE A N 1
ATOM 2629 C CA . PHE A 1 318 ? 21.641 -14.734 -4.871 1 97.62 318 PHE A CA 1
ATOM 2630 C C . PHE A 1 318 ? 20.516 -15.336 -5.703 1 97.62 318 PHE A C 1
ATOM 2632 O O . PHE A 1 318 ? 20.031 -16.438 -5.41 1 97.62 318 PHE A O 1
ATOM 2639 N N . HIS A 1 319 ? 20.062 -14.672 -6.707 1 97.5 319 HIS A N 1
ATOM 2640 C CA . HIS A 1 319 ? 18.906 -15.109 -7.477 1 97.5 319 HIS A CA 1
ATOM 2641 C C . HIS A 1 319 ? 19.25 -16.281 -8.383 1 97.5 319 HIS A C 1
ATOM 2643 O O . HIS A 1 319 ? 18.406 -17.156 -8.625 1 97.5 319 HIS A O 1
ATOM 2649 N N . LYS A 1 320 ? 20.453 -16.391 -8.805 1 95.5 320 LYS A N 1
ATOM 2650 C CA . LYS A 1 320 ? 20.875 -17.484 -9.656 1 95.5 320 LYS A CA 1
ATOM 2651 C C . LYS A 1 320 ? 21.031 -18.781 -8.844 1 95.5 320 LYS A C 1
ATOM 2653 O O . LYS A 1 320 ? 20.656 -19.859 -9.297 1 95.5 320 LYS A O 1
ATOM 2658 N N . GLU A 1 321 ? 21.594 -18.625 -7.676 1 94.81 321 GLU A N 1
ATOM 2659 C CA . GLU A 1 321 ? 21.953 -19.797 -6.902 1 94.81 321 GLU A CA 1
ATOM 2660 C C . GLU A 1 321 ? 20.859 -20.188 -5.914 1 94.81 321 GLU A C 1
ATOM 2662 O O . GLU A 1 321 ? 20.672 -21.359 -5.617 1 94.81 321 GLU A O 1
ATOM 2667 N N . ILE A 1 322 ? 20.172 -19.219 -5.371 1 95.25 322 ILE A N 1
ATOM 2668 C CA . ILE A 1 322 ? 19.156 -19.438 -4.352 1 95.25 322 ILE A CA 1
ATOM 2669 C C . ILE A 1 322 ? 17.766 -19.359 -4.98 1 95.25 322 ILE A C 1
ATOM 2671 O O . ILE A 1 322 ? 16.984 -20.312 -4.91 1 95.25 322 ILE A O 1
ATOM 2675 N N . GLY A 1 323 ? 17.484 -18.312 -5.656 1 94.62 323 GLY A N 1
ATOM 2676 C CA . GLY A 1 323 ? 16.172 -18.047 -6.215 1 94.62 323 GLY A CA 1
ATOM 2677 C C . GLY A 1 323 ? 15.727 -19.094 -7.223 1 94.62 323 GLY A C 1
ATOM 2678 O O . GLY A 1 323 ? 14.531 -19.375 -7.34 1 94.62 323 GLY A O 1
ATOM 2679 N N . SER A 1 324 ? 16.656 -19.672 -7.875 1 93.38 324 SER A N 1
ATOM 2680 C CA . SER A 1 324 ? 16.312 -20.578 -8.977 1 93.38 324 SER A CA 1
ATOM 2681 C C . SER A 1 324 ? 16.391 -22.031 -8.539 1 93.38 324 SER A C 1
ATOM 2683 O O . SER A 1 324 ? 16.141 -22.938 -9.344 1 93.38 324 SER A O 1
ATOM 2685 N N . ASP A 1 325 ? 16.766 -22.25 -7.363 1 95.44 325 ASP A N 1
ATOM 2686 C CA . ASP A 1 325 ? 16.875 -23.609 -6.855 1 95.44 325 ASP A CA 1
ATOM 2687 C C . ASP A 1 325 ? 15.562 -24.094 -6.246 1 95.44 325 ASP A C 1
ATOM 2689 O O . ASP A 1 325 ? 15.164 -23.625 -5.176 1 95.44 325 ASP A O 1
ATOM 2693 N N . PHE A 1 326 ? 14.938 -25.094 -6.832 1 97.12 326 PHE A N 1
ATOM 2694 C CA . PHE A 1 326 ? 13.617 -25.547 -6.406 1 97.12 326 PHE A CA 1
ATOM 2695 C C . PHE A 1 326 ? 13.727 -26.75 -5.484 1 97.12 326 PHE A C 1
ATOM 2697 O O . PHE A 1 326 ? 12.711 -27.312 -5.066 1 97.12 326 PHE A O 1
ATOM 2704 N N . THR A 1 327 ? 14.922 -27.156 -5.129 1 97.06 327 THR A N 1
ATOM 2705 C CA . THR A 1 327 ? 15.164 -28.359 -4.336 1 97.06 327 THR A CA 1
ATOM 2706 C C . THR A 1 327 ? 14.422 -28.281 -3.006 1 97.06 327 THR A C 1
ATOM 2708 O O . THR A 1 327 ? 13.68 -29.203 -2.65 1 97.06 327 THR A O 1
ATOM 2711 N N . PHE A 1 328 ? 14.547 -27.25 -2.404 1 97.56 328 PHE A N 1
ATOM 2712 C CA . PHE A 1 328 ? 14.094 -27.156 -1.023 1 97.56 328 PHE A CA 1
ATOM 2713 C C . PHE A 1 328 ? 12.594 -26.891 -0.966 1 97.56 328 PHE A C 1
ATOM 2715 O O . PHE A 1 328 ? 11.906 -27.359 -0.057 1 97.56 328 PHE A O 1
ATOM 2722 N N . ILE A 1 329 ? 12.031 -26.125 -1.892 1 97.88 329 ILE A N 1
ATOM 2723 C CA . ILE A 1 329 ? 10.586 -25.922 -1.92 1 97.88 329 ILE A CA 1
ATOM 2724 C C . ILE A 1 329 ? 9.891 -27.25 -2.256 1 97.88 329 ILE A C 1
ATOM 2726 O O . ILE A 1 329 ? 8.797 -27.531 -1.753 1 97.88 329 ILE A O 1
ATOM 2730 N N . LYS A 1 330 ? 10.531 -28.094 -3.086 1 97.56 330 LYS A N 1
ATOM 2731 C CA . LYS A 1 330 ? 9.992 -29.406 -3.402 1 97.56 330 LYS A CA 1
ATOM 2732 C C . LYS A 1 330 ? 9.93 -30.297 -2.158 1 97.56 330 LYS A C 1
ATOM 2734 O O . LYS A 1 330 ? 8.93 -30.969 -1.92 1 97.56 330 LYS A O 1
ATOM 2739 N N . LEU A 1 331 ? 10.969 -30.25 -1.385 1 98.06 331 LEU A N 1
ATOM 2740 C CA . LEU A 1 331 ? 11 -31 -0.134 1 98.06 331 LEU A CA 1
ATOM 2741 C C . LEU A 1 331 ? 9.961 -30.469 0.846 1 98.06 331 LEU A C 1
ATOM 2743 O O . LEU A 1 331 ? 9.281 -31.25 1.515 1 98.06 331 LEU A O 1
ATOM 2747 N N . PHE A 1 332 ? 9.891 -29.141 0.901 1 98 332 PHE A N 1
ATOM 2748 C CA . PHE A 1 332 ? 8.891 -28.5 1.745 1 98 332 PHE A CA 1
ATOM 2749 C C . PHE A 1 332 ? 7.488 -29 1.388 1 98 332 PHE A C 1
ATOM 2751 O O . PHE A 1 332 ? 6.742 -29.453 2.258 1 98 332 PHE A O 1
ATOM 2758 N N . ASN A 1 333 ? 7.152 -28.984 0.166 1 97.5 333 ASN A N 1
ATOM 2759 C CA . ASN A 1 333 ? 5.832 -29.391 -0.313 1 97.5 333 ASN A CA 1
ATOM 2760 C C . ASN A 1 333 ? 5.566 -30.859 -0.039 1 97.5 333 ASN A C 1
ATOM 2762 O O . ASN A 1 333 ? 4.438 -31.25 0.271 1 97.5 333 ASN A O 1
ATOM 2766 N N . LYS A 1 334 ? 6.562 -31.672 -0.215 1 96.75 334 LYS A N 1
ATOM 2767 C CA . LYS A 1 334 ? 6.406 -33.094 0.108 1 96.75 334 LYS A CA 1
ATOM 2768 C C . LYS A 1 334 ? 6.012 -33.281 1.571 1 96.75 334 LYS A C 1
ATOM 2770 O O . LYS A 1 334 ? 5.195 -34.125 1.893 1 96.75 334 LYS A O 1
ATOM 2775 N N . PHE A 1 335 ? 6.57 -32.5 2.393 1 95.94 335 PHE A N 1
ATOM 2776 C CA . PHE A 1 335 ? 6.332 -32.625 3.826 1 95.94 335 PHE A CA 1
ATOM 2777 C C . PHE A 1 335 ? 4.906 -32.188 4.172 1 95.94 335 PHE A C 1
ATOM 2779 O O . PHE A 1 335 ? 4.266 -32.781 5.031 1 95.94 335 PHE A O 1
ATOM 2786 N N . ILE A 1 336 ? 4.375 -31.156 3.521 1 95.06 336 ILE A N 1
ATOM 2787 C CA . ILE A 1 336 ? 3.104 -30.594 3.949 1 95.06 336 ILE A CA 1
ATOM 2788 C C . ILE A 1 336 ? 1.964 -31.188 3.131 1 95.06 336 ILE A C 1
ATOM 2790 O O . ILE A 1 336 ? 0.789 -30.953 3.424 1 95.06 336 ILE A O 1
ATOM 2794 N N . GLU A 1 337 ? 2.197 -31.953 2.16 1 94.06 337 GLU A N 1
ATOM 2795 C CA . GLU A 1 337 ? 1.218 -32.562 1.258 1 94.06 337 GLU A CA 1
ATOM 2796 C C . GLU A 1 337 ? 0.14 -33.312 2.031 1 94.06 337 GLU A C 1
ATOM 2798 O O . GLU A 1 337 ? -1.049 -33.188 1.726 1 94.06 337 GLU A O 1
ATOM 2803 N N . PRO A 1 338 ? 0.508 -34.031 3.072 1 89.5 338 PRO A N 1
ATOM 2804 C CA . PRO A 1 338 ? -0.517 -34.781 3.814 1 89.5 338 PRO A CA 1
ATOM 2805 C C . PRO A 1 338 ? -1.549 -33.844 4.469 1 89.5 338 PRO A C 1
ATOM 2807 O O . PRO A 1 338 ? -2.66 -34.281 4.773 1 89.5 338 PRO A O 1
ATOM 2810 N N . ALA A 1 339 ? -1.169 -32.625 4.641 1 90.19 339 ALA A N 1
ATOM 2811 C CA . ALA A 1 339 ? -2.086 -31.656 5.23 1 90.19 339 ALA A CA 1
ATOM 2812 C C . ALA A 1 339 ? -2.908 -30.953 4.156 1 90.19 339 ALA A C 1
ATOM 2814 O O . ALA A 1 339 ? -3.588 -29.953 4.438 1 90.19 339 ALA A O 1
ATOM 2815 N N . ASN A 1 340 ? -2.824 -31.375 2.938 1 93.5 340 ASN A N 1
ATOM 2816 C CA . ASN A 1 340 ? -3.539 -30.797 1.808 1 93.5 340 ASN A CA 1
ATOM 2817 C C . ASN A 1 340 ? -3.09 -29.359 1.537 1 93.5 340 ASN A C 1
ATOM 2819 O O . ASN A 1 340 ? -3.912 -28.5 1.242 1 93.5 340 ASN A O 1
ATOM 2823 N N . LEU A 1 341 ? -1.842 -29.125 1.732 1 95.12 341 LEU A N 1
ATOM 2824 C CA . LEU A 1 341 ? -1.27 -27.812 1.477 1 95.12 341 LEU A CA 1
ATOM 2825 C C . LEU A 1 341 ? -0.22 -27.875 0.372 1 95.12 341 LEU A C 1
ATOM 2827 O O . LEU A 1 341 ? 0.437 -28.906 0.197 1 95.12 341 LEU A O 1
ATOM 2831 N N . PHE A 1 342 ? -0.114 -26.875 -0.338 1 97.12 342 PHE A N 1
ATOM 2832 C CA . PHE A 1 342 ? 0.898 -26.703 -1.375 1 97.12 342 PHE A CA 1
ATOM 2833 C C . PHE A 1 342 ? 1.408 -25.266 -1.408 1 97.12 342 PHE A C 1
ATOM 2835 O O . PHE A 1 342 ? 0.636 -24.328 -1.22 1 97.12 342 PHE A O 1
ATOM 2842 N N . ILE A 1 343 ? 2.68 -25.109 -1.637 1 98.5 343 ILE A N 1
ATOM 2843 C CA . ILE A 1 343 ? 3.281 -23.781 -1.792 1 98.5 343 ILE A CA 1
ATOM 2844 C C . ILE A 1 343 ? 3.846 -23.641 -3.203 1 98.5 343 ILE A C 1
ATOM 2846 O O . ILE A 1 343 ? 4.785 -24.344 -3.58 1 98.5 343 ILE A O 1
ATOM 2850 N N . GLU A 1 344 ? 3.213 -22.75 -3.949 1 98.56 344 GLU A N 1
ATOM 2851 C CA . GLU A 1 344 ? 3.83 -22.328 -5.203 1 98.56 344 GLU A CA 1
ATOM 2852 C C . GLU A 1 344 ? 5.016 -21.406 -4.949 1 98.56 344 GLU A C 1
ATOM 2854 O O . GLU A 1 344 ? 4.969 -20.562 -4.051 1 98.56 344 GLU A O 1
ATOM 2859 N N . PHE A 1 345 ? 6.055 -21.594 -5.742 1 98.5 345 PHE A N 1
ATOM 2860 C CA . PHE A 1 345 ? 7.176 -20.672 -5.629 1 98.5 345 PHE A CA 1
ATOM 2861 C C . PHE A 1 345 ? 7.543 -20.078 -6.988 1 98.5 345 PHE A C 1
ATOM 2863 O O . PHE A 1 345 ? 7.887 -20.828 -7.914 1 98.5 345 PHE A O 1
ATOM 2870 N N . TYR A 1 346 ? 7.422 -18.781 -7.051 1 98.25 346 TYR A N 1
ATOM 2871 C CA . TYR A 1 346 ? 7.785 -18.031 -8.242 1 98.25 346 TYR A CA 1
ATOM 2872 C C . TYR A 1 346 ? 9.07 -17.234 -8.023 1 98.25 346 TYR A C 1
ATOM 2874 O O . TYR A 1 346 ? 9.055 -16.203 -7.355 1 98.25 346 TYR A O 1
ATOM 2882 N N . PRO A 1 347 ? 10.164 -17.688 -8.617 1 97.81 347 PRO A N 1
ATOM 2883 C CA . PRO A 1 347 ? 11.391 -16.906 -8.484 1 97.81 347 PRO A CA 1
ATOM 2884 C C . PRO A 1 347 ? 11.312 -15.555 -9.195 1 97.81 347 PRO A C 1
ATOM 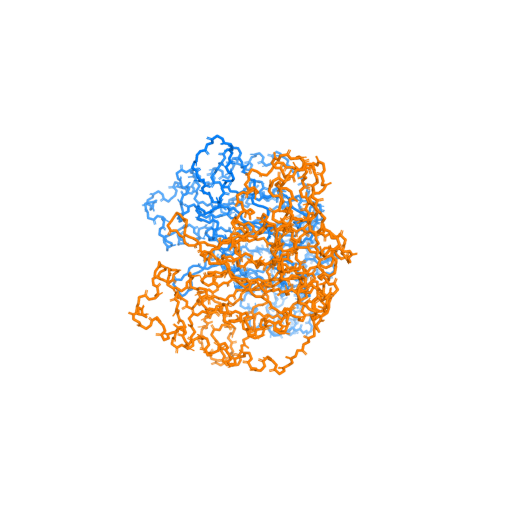2886 O O . PRO A 1 347 ? 10.539 -15.398 -10.148 1 97.81 347 PRO A O 1
ATOM 2889 N N . ARG A 1 348 ? 12.039 -14.633 -8.68 1 97.31 348 ARG A N 1
ATOM 2890 C CA . ARG A 1 348 ? 12.148 -13.352 -9.383 1 97.31 348 ARG A CA 1
ATOM 2891 C C . ARG A 1 348 ? 12.766 -13.539 -10.766 1 97.31 348 ARG A C 1
ATOM 2893 O O . ARG A 1 348 ? 13.445 -14.539 -11.023 1 97.31 348 ARG A O 1
ATOM 2900 N N . ILE A 1 349 ? 12.508 -12.633 -11.617 1 95.25 349 ILE A N 1
ATOM 2901 C CA . ILE A 1 349 ? 13.062 -12.633 -12.969 1 95.25 349 ILE A CA 1
ATOM 2902 C C . ILE A 1 349 ? 13.82 -11.328 -13.211 1 95.25 349 ILE A C 1
ATOM 2904 O O . ILE A 1 349 ? 13.445 -10.273 -12.695 1 95.25 349 ILE A O 1
ATOM 2908 N N . LYS A 1 350 ? 14.805 -11.469 -13.969 1 93.31 350 LYS A N 1
ATOM 2909 C CA . LYS A 1 350 ? 15.609 -10.289 -14.266 1 93.31 350 LYS A CA 1
ATOM 2910 C C . LYS A 1 350 ? 15.102 -9.578 -15.516 1 93.31 350 LYS A C 1
ATOM 2912 O O . LYS A 1 350 ? 14.938 -10.211 -16.562 1 93.31 350 LYS A O 1
ATOM 2917 N N . LYS A 1 351 ? 14.773 -8.359 -15.375 1 83.94 351 LYS A N 1
ATOM 2918 C CA . LYS A 1 351 ? 14.383 -7.484 -16.469 1 83.94 351 LYS A CA 1
ATOM 2919 C C . LYS A 1 351 ? 15.07 -6.125 -16.359 1 83.94 351 LYS A C 1
ATOM 2921 O O . LYS A 1 351 ? 15.055 -5.5 -15.297 1 83.94 351 LYS A O 1
ATOM 2926 N N . ASN A 1 352 ? 15.656 -5.648 -17.406 1 82.75 352 ASN A N 1
ATOM 2927 C CA . ASN A 1 352 ? 16.328 -4.359 -17.453 1 82.75 352 ASN A CA 1
ATOM 2928 C C . ASN A 1 352 ? 17.344 -4.203 -16.328 1 82.75 352 ASN A C 1
ATOM 2930 O O . ASN A 1 352 ? 17.344 -3.182 -15.633 1 82.75 352 ASN A O 1
ATOM 2934 N N . GLY A 1 353 ? 17.953 -5.262 -16.078 1 87.62 353 GLY A N 1
ATOM 2935 C CA . GLY A 1 353 ? 19.047 -5.234 -15.117 1 87.62 353 GLY A CA 1
ATOM 2936 C C . GLY A 1 353 ? 18.578 -5.355 -13.68 1 87.62 353 GLY A C 1
ATOM 2937 O O . GLY A 1 353 ? 19.391 -5.387 -12.75 1 87.62 353 GLY A O 1
ATOM 2938 N N . GLU A 1 354 ? 17.266 -5.402 -13.445 1 91.81 354 GLU A N 1
ATOM 2939 C CA . GLU A 1 354 ? 16.734 -5.5 -12.094 1 91.81 354 GLU A CA 1
ATOM 2940 C C . GLU A 1 354 ? 15.922 -6.781 -11.906 1 91.81 354 GLU A C 1
ATOM 2942 O O . GLU A 1 354 ? 15.391 -7.328 -12.875 1 91.81 354 GLU A O 1
ATOM 2947 N N . TRP A 1 355 ? 15.906 -7.281 -10.68 1 95.19 355 TRP A N 1
ATOM 2948 C CA . TRP A 1 355 ? 15.148 -8.492 -10.359 1 95.19 355 TRP A CA 1
ATOM 2949 C C . TRP A 1 355 ? 13.75 -8.141 -9.867 1 95.19 355 TRP A C 1
ATOM 2951 O O . TRP A 1 355 ? 13.594 -7.418 -8.875 1 95.19 355 TRP A O 1
ATOM 2961 N N . TYR A 1 356 ? 12.758 -8.68 -10.531 1 94.56 356 TYR A N 1
ATOM 2962 C CA . TYR A 1 356 ? 11.367 -8.344 -10.25 1 94.56 356 TYR A CA 1
ATOM 2963 C C . TYR A 1 356 ? 10.562 -9.594 -9.914 1 94.56 356 TYR A C 1
ATOM 2965 O O . TYR A 1 356 ? 10.969 -10.711 -10.266 1 94.56 356 TYR A O 1
ATOM 2973 N N . LEU A 1 357 ? 9.469 -9.312 -9.281 1 97.38 357 LEU A N 1
ATOM 2974 C CA . LEU A 1 357 ? 8.539 -10.406 -9.039 1 97.38 357 LEU A CA 1
ATOM 2975 C C . LEU A 1 357 ? 7.863 -10.844 -10.336 1 97.38 357 LEU A C 1
ATOM 2977 O O . LEU A 1 357 ? 7.492 -10 -11.156 1 97.38 357 LEU A O 1
ATOM 2981 N N . ARG A 1 358 ? 7.723 -12.086 -10.422 1 95.5 358 ARG A N 1
ATOM 2982 C CA . ARG A 1 358 ? 7.016 -12.656 -11.562 1 95.5 358 ARG A CA 1
ATOM 2983 C C . ARG A 1 358 ? 5.504 -12.547 -11.375 1 95.5 358 ARG A C 1
ATOM 2985 O O . ARG A 1 358 ? 4.988 -12.758 -10.281 1 95.5 358 ARG A O 1
ATOM 2992 N N . GLN A 1 359 ? 4.859 -12.266 -12.5 1 95 359 GLN A N 1
ATOM 2993 C CA . GLN A 1 359 ? 3.4 -12.289 -12.477 1 95 359 GLN A CA 1
ATOM 2994 C C . GLN A 1 359 ? 2.877 -13.664 -12.078 1 95 359 GLN A C 1
ATOM 2996 O O . GLN A 1 359 ? 3.457 -14.688 -12.453 1 95 359 GLN A O 1
ATOM 3001 N N . ILE A 1 360 ? 1.767 -13.625 -11.398 1 96.56 360 ILE A N 1
ATOM 3002 C CA . ILE A 1 360 ? 1.202 -14.906 -10.969 1 96.56 360 ILE A CA 1
ATOM 3003 C C . ILE A 1 360 ? -0.287 -14.945 -11.305 1 96.56 360 ILE A C 1
ATOM 3005 O O . ILE A 1 360 ? -0.935 -13.906 -11.422 1 96.56 360 ILE A O 1
ATOM 3009 N N . ASN A 1 361 ? -0.761 -16.141 -11.523 1 96 361 ASN A N 1
ATOM 3010 C CA . ASN A 1 361 ? -2.182 -16.391 -11.727 1 96 361 ASN A CA 1
ATOM 3011 C C . ASN A 1 361 ? -2.807 -17.094 -10.523 1 96 361 ASN A C 1
ATOM 3013 O O . ASN A 1 361 ? -2.471 -18.234 -10.219 1 96 361 ASN A O 1
ATOM 3017 N N . LEU A 1 362 ? -3.707 -16.391 -9.914 1 96.69 362 LEU A N 1
ATOM 3018 C CA . LEU A 1 362 ? -4.328 -16.922 -8.703 1 96.69 362 LEU A CA 1
ATOM 3019 C C . LEU A 1 362 ? -5.629 -17.641 -9.023 1 96.69 362 LEU A C 1
ATOM 3021 O O . LEU A 1 362 ? -6.496 -17.094 -9.703 1 96.69 362 LEU A O 1
ATOM 3025 N N . PRO A 1 363 ? -5.742 -18.906 -8.539 1 94.56 363 PRO A N 1
ATOM 3026 C CA . PRO A 1 363 ? -7.039 -19.562 -8.727 1 94.56 363 PRO A CA 1
ATOM 3027 C C . PRO A 1 363 ? -8.164 -18.875 -7.965 1 94.56 363 PRO A C 1
ATOM 3029 O O . PRO A 1 363 ? -7.98 -18.484 -6.809 1 94.56 363 PRO A O 1
ATOM 3032 N N . TYR A 1 364 ? -9.234 -18.672 -8.594 1 95.88 364 TYR A N 1
ATOM 3033 C CA . TYR A 1 364 ? -10.406 -18.031 -8.008 1 95.88 364 TYR A CA 1
ATOM 3034 C C . TYR A 1 364 ? -11.641 -18.906 -8.156 1 95.88 364 TYR A C 1
ATOM 3036 O O . TYR A 1 364 ? -12.078 -19.188 -9.281 1 95.88 364 TYR A O 1
ATOM 3044 N N . ILE A 1 365 ? -12.117 -19.312 -7.039 1 93.19 365 ILE A N 1
ATOM 3045 C CA . ILE A 1 365 ? -13.289 -20.188 -7 1 93.19 365 ILE A CA 1
ATOM 3046 C C . ILE A 1 365 ? -14.484 -19.422 -6.422 1 93.19 365 ILE A C 1
ATOM 3048 O O . ILE A 1 365 ? -14.414 -18.906 -5.305 1 93.19 365 ILE A O 1
ATOM 3052 N N . GLU A 1 366 ? -15.516 -19.312 -7.227 1 89.5 366 GLU A N 1
ATOM 3053 C CA . GLU A 1 366 ? -16.766 -18.75 -6.727 1 89.5 366 GLU A CA 1
ATOM 3054 C C . GLU A 1 366 ? -17.656 -19.828 -6.113 1 89.5 366 GLU A C 1
ATOM 3056 O O . GLU A 1 366 ? -17.922 -20.844 -6.742 1 89.5 366 GLU A O 1
ATOM 3061 N N . LYS A 1 367 ? -18 -19.531 -4.906 1 76.81 367 LYS A N 1
ATOM 3062 C CA . LYS A 1 367 ? -18.812 -20.516 -4.184 1 76.81 367 LYS A CA 1
ATOM 3063 C C . LYS A 1 367 ? -20.297 -20.312 -4.434 1 76.81 367 LYS A C 1
ATOM 3065 O O . LYS A 1 367 ? -20.734 -19.188 -4.676 1 76.81 367 LYS A O 1
ATOM 3070 N N . MET B 1 1 ? -19.672 33.469 0.977 1 51.81 1 MET B N 1
ATOM 3071 C CA . MET B 1 1 ? -18.75 32.812 1.895 1 51.81 1 MET B CA 1
ATOM 3072 C C . MET B 1 1 ? -19.453 32.438 3.205 1 51.81 1 MET B C 1
ATOM 3074 O O . MET B 1 1 ? -20.219 33.25 3.74 1 51.81 1 MET B O 1
ATOM 3078 N N . ILE B 1 2 ? -19.469 31.125 3.482 1 60.22 2 ILE B N 1
ATOM 3079 C CA . ILE B 1 2 ? -20.156 30.672 4.688 1 60.22 2 ILE B CA 1
ATOM 3080 C C . ILE B 1 2 ? -19.578 31.391 5.91 1 60.22 2 ILE B C 1
ATOM 3082 O O . ILE B 1 2 ? -18.359 31.484 6.066 1 60.22 2 ILE B O 1
ATOM 3086 N N . ASN B 1 3 ? -20.422 32.031 6.602 1 78.12 3 ASN B N 1
ATOM 3087 C CA . ASN B 1 3 ? -20.016 32.719 7.832 1 78.12 3 ASN B CA 1
ATOM 3088 C C . ASN B 1 3 ? -20 31.766 9.023 1 78.12 3 ASN B C 1
ATOM 3090 O O . ASN B 1 3 ? -21.062 31.297 9.453 1 78.12 3 ASN B O 1
ATOM 3094 N N . ILE B 1 4 ? -18.797 31.297 9.406 1 86 4 ILE B N 1
ATOM 3095 C CA . ILE B 1 4 ? -18.641 30.453 10.602 1 86 4 ILE B CA 1
ATOM 3096 C C . ILE B 1 4 ? -18.469 31.344 11.828 1 86 4 ILE B C 1
ATOM 3098 O O . ILE B 1 4 ? -17.594 32.219 11.859 1 86 4 ILE B O 1
ATOM 3102 N N . PRO B 1 5 ? -19.375 31.156 12.812 1 88 5 PRO B N 1
ATOM 3103 C CA . PRO B 1 5 ? -19.234 31.969 14.023 1 88 5 PRO B CA 1
ATOM 3104 C C . PRO B 1 5 ? -17.906 31.75 14.75 1 88 5 PRO B C 1
ATOM 3106 O O . PRO B 1 5 ? -17.297 30.672 14.609 1 88 5 PRO B O 1
ATOM 3109 N N . PHE 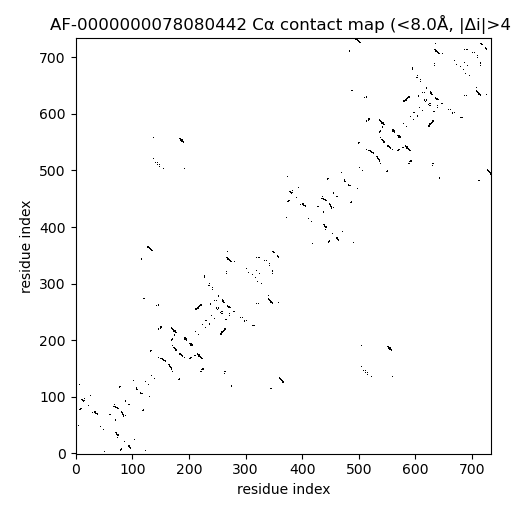B 1 6 ? -17.547 32.719 15.5 1 91.06 6 PHE B N 1
ATOM 3110 C CA . PHE B 1 6 ? -16.375 32.562 16.344 1 91.06 6 PHE B CA 1
ATOM 3111 C C . PHE B 1 6 ? -16.609 31.516 17.438 1 91.06 6 PHE B C 1
ATOM 3113 O O . PHE B 1 6 ? -17.703 31.438 18 1 91.06 6 PHE B O 1
ATOM 3120 N N . TYR B 1 7 ? -15.68 30.719 17.609 1 93.56 7 TYR B N 1
ATOM 3121 C CA . TYR B 1 7 ? -15.594 29.906 18.812 1 93.56 7 TYR B CA 1
ATOM 3122 C C . TYR B 1 7 ? -14.805 30.641 19.891 1 93.56 7 TYR B C 1
ATOM 3124 O O . TYR B 1 7 ? -13.594 30.844 19.766 1 93.56 7 TYR B O 1
ATOM 3132 N N . TYR B 1 8 ? -15.461 30.984 20.969 1 94.25 8 TYR B N 1
ATOM 3133 C CA . TYR B 1 8 ? -14.781 31.641 22.078 1 94.25 8 TYR B CA 1
ATOM 3134 C C . TYR B 1 8 ? -14.398 30.625 23.156 1 94.25 8 TYR B C 1
ATOM 3136 O O . TYR B 1 8 ? -15.273 30 23.75 1 94.25 8 TYR B O 1
ATOM 3144 N N . GLU B 1 9 ? -13.078 30.516 23.375 1 96 9 GLU B N 1
ATOM 3145 C CA . GLU B 1 9 ? -12.609 29.656 24.453 1 96 9 GLU B CA 1
ATOM 3146 C C . GLU B 1 9 ? -12.711 30.359 25.812 1 96 9 GLU B C 1
ATOM 3148 O O . GLU B 1 9 ? -11.977 31.312 26.078 1 96 9 GLU B O 1
ATOM 3153 N N . GLU B 1 10 ? -13.484 29.797 26.688 1 92.5 10 GLU B N 1
ATOM 3154 C CA . GLU B 1 10 ? -13.805 30.438 27.953 1 92.5 10 GLU B CA 1
ATOM 3155 C C . GLU B 1 10 ? -12.844 30 29.047 1 92.5 10 GLU B C 1
ATOM 3157 O O . GLU B 1 10 ? -12.68 30.688 30.062 1 92.5 10 GLU B O 1
ATOM 3162 N N . CYS B 1 11 ? -12.25 28.875 28.891 1 94.5 11 CYS B N 1
ATOM 3163 C CA . CYS B 1 11 ? -11.391 28.312 29.922 1 94.5 11 CYS B CA 1
ATOM 3164 C C . CYS B 1 11 ? -12.148 28.156 31.234 1 94.5 11 CYS B C 1
ATOM 3166 O O . CYS B 1 11 ? -11.711 28.656 32.281 1 94.5 11 CYS B O 1
ATOM 3168 N N . ASN B 1 12 ? -13.227 27.422 31.188 1 93 12 ASN B N 1
ATOM 3169 C CA . ASN B 1 12 ? -14.117 27.312 32.344 1 93 12 ASN B CA 1
ATOM 3170 C C . ASN B 1 12 ? -14.32 25.859 32.75 1 93 12 ASN B C 1
ATOM 3172 O O . ASN B 1 12 ? -15.32 25.531 33.406 1 93 12 ASN B O 1
ATOM 3176 N N . LYS B 1 13 ? -13.445 25.031 32.312 1 94.31 13 LYS B N 1
ATOM 3177 C CA . LYS B 1 13 ? -13.539 23.625 32.688 1 94.31 13 LYS B CA 1
ATOM 3178 C C . LYS B 1 13 ? -12.82 23.375 34 1 94.31 13 LYS B C 1
ATOM 3180 O O . LYS B 1 13 ? -11.875 24.078 34.344 1 94.31 13 LYS B O 1
ATOM 3185 N N . SER B 1 14 ? -13.273 22.328 34.719 1 93.56 14 SER B N 1
ATOM 3186 C CA . SER B 1 14 ? -12.742 22.031 36.062 1 93.56 14 SER B CA 1
ATOM 3187 C C . SER B 1 14 ? -11.578 21.047 35.969 1 93.56 14 SER B C 1
ATOM 3189 O O . SER B 1 14 ? -10.859 20.859 36.969 1 93.56 14 SER B O 1
ATOM 3191 N N . TYR B 1 15 ? -11.469 20.547 34.844 1 90.44 15 TYR B N 1
ATOM 3192 C CA . TYR B 1 15 ? -10.453 19.516 34.719 1 90.44 15 TYR B CA 1
ATOM 3193 C C . TYR B 1 15 ? -9.773 19.578 33.344 1 90.44 15 TYR B C 1
ATOM 3195 O O . TYR B 1 15 ? -10.398 19.938 32.344 1 90.44 15 TYR B O 1
ATOM 3203 N N . MET B 1 16 ? -8.516 19.375 33.406 1 87.81 16 MET B N 1
ATOM 3204 C CA . MET B 1 16 ? -7.711 19.234 32.188 1 87.81 16 MET B CA 1
ATOM 3205 C C . MET B 1 16 ? -6.766 18.031 32.312 1 87.81 16 MET B C 1
ATOM 3207 O O . MET B 1 16 ? -5.992 17.953 33.281 1 87.81 16 MET B O 1
ATOM 3211 N N . PRO B 1 17 ? -6.949 17.125 31.328 1 83.19 17 PRO B N 1
ATOM 3212 C CA . PRO B 1 17 ? -5.926 16.078 31.344 1 83.19 17 PRO B CA 1
ATOM 3213 C C . PRO B 1 17 ? -4.508 16.641 31.266 1 83.19 17 PRO B C 1
ATOM 3215 O O . PRO B 1 17 ? -4.301 17.75 30.766 1 83.19 17 PRO B O 1
ATOM 3218 N N . SER B 1 18 ? -3.66 15.977 31.828 1 78.25 18 SER B N 1
ATOM 3219 C CA . SER B 1 18 ? -2.266 16.406 31.859 1 78.25 18 SER B CA 1
ATOM 3220 C C . SER B 1 18 ? -1.644 16.375 30.469 1 78.25 18 SER B C 1
ATOM 3222 O O . SER B 1 18 ? -1.538 15.305 29.859 1 78.25 18 SER B O 1
ATOM 3224 N N . TYR B 1 19 ? -1.386 17.609 30.062 1 84.19 19 TYR B N 1
ATOM 3225 C CA . TYR B 1 19 ? -0.606 17.766 28.828 1 84.19 19 TYR B CA 1
ATOM 3226 C C . TYR B 1 19 ? 0.641 18.594 29.094 1 84.19 19 TYR B C 1
ATOM 3228 O O . TYR B 1 19 ? 0.591 19.828 29.031 1 84.19 19 TYR B O 1
ATOM 3236 N N . PRO B 1 20 ? 1.721 17.953 29.312 1 78.44 20 PRO B N 1
ATOM 3237 C CA . PRO B 1 20 ? 2.92 18.672 29.766 1 78.44 20 PRO B CA 1
ATOM 3238 C C . PRO B 1 20 ? 3.326 19.797 28.828 1 78.44 20 PRO B C 1
ATOM 3240 O O . PRO B 1 20 ? 3.893 20.797 29.266 1 78.44 20 PRO B O 1
ATOM 3243 N N . PHE B 1 21 ? 3.016 19.781 27.656 1 88.69 21 PHE B N 1
ATOM 3244 C CA . PHE B 1 21 ? 3.592 20.766 26.75 1 88.69 21 PHE B CA 1
ATOM 3245 C C . PHE B 1 21 ? 2.512 21.703 26.203 1 88.69 21 PHE B C 1
ATOM 3247 O O . PHE B 1 21 ? 2.76 22.469 25.281 1 88.69 21 PHE B O 1
ATOM 3254 N N . PHE B 1 22 ? 1.465 21.766 26.891 1 94.88 22 PHE B N 1
ATOM 3255 C CA . PHE B 1 22 ? 0.361 22.547 26.344 1 94.88 22 PHE B CA 1
ATOM 3256 C C . PHE B 1 22 ? 0.631 24.031 26.516 1 94.88 22 PHE B C 1
ATOM 3258 O O . PHE B 1 22 ? 0.474 24.812 25.562 1 94.88 22 PHE B O 1
ATOM 3265 N N . ASN B 1 23 ? 1.07 24.406 27.672 1 94.69 23 ASN B N 1
ATOM 3266 C CA . ASN B 1 23 ? 1.277 25.828 27.953 1 94.69 23 ASN B CA 1
ATOM 3267 C C . ASN B 1 23 ? 2.361 26.422 27.062 1 94.69 23 ASN B C 1
ATOM 3269 O O . ASN B 1 23 ? 2.219 27.547 26.562 1 94.69 23 ASN B O 1
ATOM 3273 N N . ASP B 1 24 ? 3.365 25.734 26.906 1 95.38 24 ASP B N 1
ATOM 3274 C CA . ASP B 1 24 ? 4.453 26.203 26.047 1 95.38 24 ASP B CA 1
ATOM 3275 C C . ASP B 1 24 ? 3.996 26.328 24.594 1 95.38 24 ASP B C 1
ATOM 3277 O O . ASP B 1 24 ? 4.336 27.297 23.922 1 95.38 24 ASP B O 1
ATOM 3281 N N . LYS B 1 25 ? 3.281 25.391 24.281 1 96.12 25 LYS B N 1
ATOM 3282 C CA . LYS B 1 25 ? 2.748 25.438 22.922 1 96.12 25 LYS B CA 1
ATOM 3283 C C . LYS B 1 25 ? 1.787 26.609 22.734 1 96.12 25 LYS B C 1
ATOM 3285 O O . LYS B 1 25 ? 1.819 27.297 21.719 1 96.12 25 LYS B O 1
ATOM 3290 N N . LEU B 1 26 ? 0.966 26.797 23.672 1 97.12 26 LEU B N 1
ATOM 3291 C CA . LEU B 1 26 ? 0.017 27.891 23.609 1 97.12 26 LEU B CA 1
ATOM 3292 C C . LEU B 1 26 ? 0.746 29.234 23.5 1 97.12 26 LEU B C 1
ATOM 3294 O O . LEU B 1 26 ? 0.356 30.094 22.719 1 97.12 26 LEU B O 1
ATOM 3298 N N . LYS B 1 27 ? 1.771 29.359 24.234 1 96.62 27 LYS B N 1
ATOM 3299 C CA . LYS B 1 27 ? 2.561 30.578 24.172 1 96.62 27 LYS B CA 1
ATOM 3300 C C . LYS B 1 27 ? 3.139 30.812 22.781 1 96.62 27 LYS B C 1
ATOM 3302 O O . LYS B 1 27 ? 3.105 31.922 22.266 1 96.62 27 LYS B O 1
ATOM 3307 N N . ALA B 1 28 ? 3.658 29.766 22.234 1 97.12 28 ALA B N 1
ATOM 3308 C CA . ALA B 1 28 ? 4.227 29.844 20.891 1 97.12 28 ALA B CA 1
ATOM 3309 C C . ALA B 1 28 ? 3.158 30.234 19.875 1 97.12 28 ALA B C 1
ATOM 3311 O O . ALA B 1 28 ? 3.41 31.031 18.969 1 97.12 28 ALA B O 1
ATOM 3312 N N . VAL B 1 29 ? 2.008 29.656 20.031 1 98 29 VAL B N 1
ATOM 3313 C CA . VAL B 1 29 ? 0.898 29.922 19.125 1 98 29 VAL B CA 1
ATOM 3314 C C . VAL B 1 29 ? 0.461 31.391 19.25 1 98 29 VAL B C 1
ATOM 3316 O O . VAL B 1 29 ? 0.223 32.062 18.25 1 98 29 VAL B O 1
ATOM 3319 N N . GLN B 1 30 ? 0.401 31.891 20.469 1 97.62 30 GLN B N 1
ATOM 3320 C CA . GLN B 1 30 ? -0.031 33.25 20.75 1 97.62 30 GLN B CA 1
ATOM 3321 C C . GLN B 1 30 ? 0.892 34.281 20.078 1 97.62 30 GLN B C 1
ATOM 3323 O O . GLN B 1 30 ? 0.443 35.312 19.625 1 97.62 30 GLN B O 1
ATOM 3328 N N . LYS B 1 31 ? 2.113 33.875 19.938 1 96.81 31 LYS B N 1
ATOM 3329 C CA . LYS B 1 31 ? 3.084 34.781 19.297 1 96.81 31 LYS B CA 1
ATOM 3330 C C . LYS B 1 31 ? 2.783 34.938 17.812 1 96.81 31 LYS B C 1
ATOM 3332 O O . LYS B 1 31 ? 3.139 35.938 17.203 1 96.81 31 LYS B O 1
ATOM 3337 N N . LEU B 1 32 ? 2.121 33.938 17.281 1 96.75 32 LEU B N 1
ATOM 3338 C CA . LEU B 1 32 ? 1.934 33.906 15.844 1 96.75 32 LEU B CA 1
ATOM 3339 C C . LEU B 1 32 ? 0.508 34.281 15.469 1 96.75 32 LEU B C 1
ATOM 3341 O O . LEU B 1 32 ? 0.203 34.469 14.289 1 96.75 32 LEU B O 1
ATOM 3345 N N . CYS B 1 33 ? -0.353 34.438 16.453 1 96.19 33 CYS B N 1
ATOM 3346 C CA . CYS B 1 33 ? -1.767 34.688 16.203 1 96.19 33 CYS B CA 1
ATOM 3347 C C . CYS B 1 33 ? -2.01 36.188 15.977 1 96.19 33 CYS B C 1
ATOM 3349 O O . CYS B 1 33 ? -1.205 37.031 16.391 1 96.19 33 CYS B O 1
ATOM 3351 N N . LYS B 1 34 ? -3.109 36.406 15.32 1 93.06 34 LYS B N 1
ATOM 3352 C CA . LYS B 1 34 ? -3.617 37.781 15.266 1 93.06 34 LYS B CA 1
ATOM 3353 C C . LYS B 1 34 ? -4.113 38.219 16.641 1 93.06 34 LYS B C 1
ATOM 3355 O O . LYS B 1 34 ? -4.75 37.469 17.359 1 93.06 34 LYS B O 1
ATOM 3360 N N . LYS B 1 35 ? -3.893 39.531 16.906 1 94.88 35 LYS B N 1
ATOM 3361 C CA . LYS B 1 35 ? -4.324 40.125 18.172 1 94.88 35 LYS B CA 1
ATOM 3362 C C . LYS B 1 35 ? -5.434 41.156 17.969 1 94.88 35 LYS B C 1
ATOM 3364 O O . LYS B 1 35 ? -5.355 41.969 17.047 1 94.88 35 LYS B O 1
ATOM 3369 N N . ILE B 1 36 ? -6.406 40.906 18.734 1 92.12 36 ILE B N 1
ATOM 3370 C CA . ILE B 1 36 ? -7.496 41.875 18.797 1 92.12 36 ILE B CA 1
ATOM 3371 C C . ILE B 1 36 ? -7.453 42.625 20.109 1 92.12 36 ILE B C 1
ATOM 3373 O O . ILE B 1 36 ? -7.805 42.094 21.156 1 92.12 36 ILE B O 1
ATOM 3377 N N . TYR B 1 37 ? -7.188 43.844 20.031 1 91.81 37 TYR B N 1
ATOM 3378 C CA . TYR B 1 37 ? -7.062 44.625 21.25 1 91.81 37 TYR B CA 1
ATOM 3379 C C . TYR B 1 37 ? -8.406 45.188 21.672 1 91.81 37 TYR B C 1
ATOM 3381 O O . TYR B 1 37 ? -9.18 45.656 20.828 1 91.81 37 TYR B O 1
ATOM 3389 N N . VAL B 1 38 ? -8.648 45.094 22.984 1 88.06 38 VAL B N 1
ATOM 3390 C CA . VAL B 1 38 ? -9.914 45.562 23.531 1 88.06 38 VAL B CA 1
ATOM 3391 C C . VAL B 1 38 ? -10.094 47.062 23.219 1 88.06 38 VAL B C 1
ATOM 3393 O O . VAL B 1 38 ? -11.195 47.5 22.906 1 88.06 38 VAL B O 1
ATOM 3396 N N . LYS B 1 39 ? -9.078 47.812 23.281 1 84.5 39 LYS B N 1
ATOM 3397 C CA . LYS B 1 39 ? -9.148 49.25 23.047 1 84.5 39 LYS B CA 1
ATOM 3398 C C . LYS B 1 39 ? -9.641 49.562 21.625 1 84.5 39 LYS B C 1
ATOM 3400 O O . LYS B 1 39 ? -10.227 50.625 21.375 1 84.5 39 LYS B O 1
ATOM 3405 N N . ASP B 1 40 ? -9.344 48.594 20.734 1 81.88 40 ASP B N 1
ATOM 3406 C CA . ASP B 1 40 ? -9.703 48.781 19.328 1 81.88 40 ASP B CA 1
ATOM 3407 C C . ASP B 1 40 ? -11.125 48.312 19.047 1 81.88 40 ASP B C 1
ATOM 3409 O O . ASP B 1 40 ? -11.703 48.656 18.016 1 81.88 40 ASP B O 1
ATOM 3413 N N . ILE B 1 41 ? -11.594 47.281 19.781 1 77.06 41 ILE B N 1
ATOM 3414 C CA . ILE B 1 41 ? -12.945 46.75 19.609 1 77.06 41 ILE B CA 1
ATOM 3415 C C . ILE B 1 41 ? -13.953 47.875 19.781 1 77.06 41 ILE B C 1
ATOM 3417 O O . ILE B 1 41 ? -14.977 47.938 19.094 1 77.06 41 ILE B O 1
ATOM 3421 N N . ASN B 1 42 ? -13.797 48.812 20.766 1 61.69 42 ASN B N 1
ATOM 3422 C CA . ASN B 1 42 ? -14.703 49.938 21.078 1 61.69 42 ASN B CA 1
ATOM 3423 C C . ASN B 1 42 ? -14.789 50.938 19.922 1 61.69 42 ASN B C 1
ATOM 3425 O O . ASN B 1 42 ? -15.797 51.625 19.766 1 61.69 42 ASN B O 1
ATOM 3429 N N . ILE B 1 43 ? -13.836 50.938 19.094 1 55.62 43 ILE B N 1
ATOM 3430 C CA . ILE B 1 43 ? -13.789 51.938 18.047 1 55.62 43 ILE B CA 1
ATOM 3431 C C . ILE B 1 43 ? -14.336 51.344 16.734 1 55.62 43 ILE B C 1
ATOM 3433 O O . ILE B 1 43 ? -14.859 52.062 15.891 1 55.62 43 ILE B O 1
ATOM 3437 N N . LYS B 1 44 ? -14.086 50.094 16.375 1 56.91 44 LYS B N 1
ATOM 3438 C CA . LYS B 1 44 ? -14.281 49.562 15.023 1 56.91 44 LYS B CA 1
ATOM 3439 C C . LYS B 1 44 ? -15.742 49.188 14.781 1 56.91 44 LYS B C 1
ATOM 3441 O O . LYS B 1 44 ? -16.266 48.281 15.406 1 56.91 44 LYS B O 1
ATOM 3446 N N . LYS B 1 45 ? -16.625 50 14.375 1 52.66 45 LYS B N 1
ATOM 3447 C CA . LYS B 1 45 ? -18.047 49.969 14.031 1 52.66 45 LYS B CA 1
ATOM 3448 C C . LYS B 1 45 ? -18.328 48.906 12.977 1 52.66 45 LYS B C 1
ATOM 3450 O O . LYS B 1 45 ? -19.5 48.625 12.672 1 52.66 45 LYS B O 1
ATOM 3455 N N . ASN B 1 46 ? -17.406 48.438 12.156 1 49.16 46 ASN B N 1
ATOM 3456 C CA . ASN B 1 46 ? -17.891 47.812 10.914 1 49.16 46 ASN B CA 1
ATOM 3457 C C . ASN B 1 46 ? -18.219 46.344 11.102 1 49.16 46 ASN B C 1
ATOM 3459 O O . ASN B 1 46 ? -18.25 45.844 12.227 1 49.16 46 ASN B O 1
ATOM 3463 N N . LYS B 1 47 ? -17.781 45.438 10.047 1 49.91 47 LYS B N 1
ATOM 3464 C CA . LYS B 1 47 ? -18.234 44.188 9.461 1 49.91 47 LYS B CA 1
ATOM 3465 C C . LYS B 1 47 ? -18.203 43.062 10.484 1 49.91 47 LYS B C 1
ATOM 3467 O O . LYS B 1 47 ? -18.938 42.094 10.352 1 49.91 47 LYS B O 1
ATOM 3472 N N . TYR B 1 48 ? -17.25 43.031 11.422 1 53.97 48 TYR B N 1
ATOM 3473 C CA . TYR B 1 48 ? -17.094 41.969 12.391 1 53.97 48 TYR B CA 1
ATOM 3474 C C . TYR B 1 48 ? -17.859 42.25 13.672 1 53.97 48 TYR B C 1
ATOM 3476 O O . TYR B 1 48 ? -17.547 41.688 14.734 1 53.97 48 TYR B O 1
ATOM 3484 N N . LEU B 1 49 ? -18.891 43.031 13.453 1 58.56 49 LEU B N 1
ATOM 3485 C CA . LEU B 1 49 ? -19.609 43.688 14.531 1 58.56 49 LEU B CA 1
ATOM 3486 C C . LEU B 1 49 ? -20.266 42.688 15.469 1 58.56 49 LEU B C 1
ATOM 3488 O O . LEU B 1 49 ? -20.172 42.812 16.688 1 58.56 49 LEU B O 1
ATOM 3492 N N . GLU B 1 50 ? -21 41.719 14.82 1 62.53 50 GLU B N 1
ATOM 3493 C CA . GLU B 1 50 ? -21.703 40.812 15.703 1 62.53 50 GLU B CA 1
ATOM 3494 C C . GLU B 1 50 ? -20.719 40 16.547 1 62.53 50 GLU B C 1
ATOM 3496 O O . GLU B 1 50 ? -20.922 39.844 17.75 1 62.53 50 GLU B O 1
ATOM 3501 N N . GLN B 1 51 ? -19.688 39.594 15.906 1 69.5 51 GLN B N 1
ATOM 3502 C CA . GLN B 1 51 ? -18.688 38.812 16.625 1 69.5 51 GLN B CA 1
ATOM 3503 C C . GLN B 1 51 ? -17.953 39.656 17.656 1 69.5 51 GLN B C 1
ATOM 3505 O O . GLN B 1 51 ? -17.672 39.219 18.766 1 69.5 51 GLN B O 1
ATOM 3510 N N . LEU B 1 52 ? -17.812 40.844 17.297 1 74.12 52 LEU B N 1
ATOM 3511 C CA . LEU B 1 52 ? -17.125 41.781 18.203 1 74.12 52 LEU B CA 1
ATOM 3512 C C . LEU B 1 52 ? -18.031 42.156 19.375 1 74.12 52 LEU B C 1
ATOM 3514 O O . LEU B 1 52 ? -17.547 42.375 20.484 1 74.12 52 LEU B O 1
ATOM 3518 N N . GLN B 1 53 ? -19.359 42.062 19.078 1 74.12 53 GLN B N 1
ATOM 3519 C CA . GLN B 1 53 ? -20.312 42.344 20.141 1 74.12 53 GLN B CA 1
ATOM 3520 C C . GLN B 1 53 ? -20.25 41.281 21.234 1 74.12 53 GLN B C 1
ATOM 3522 O O . GLN B 1 53 ? -20.297 41.625 22.422 1 74.12 53 GLN B O 1
ATOM 3527 N N . HIS B 1 54 ? -20.141 40.094 20.766 1 79.19 54 HIS B N 1
ATOM 3528 C CA . HIS B 1 54 ? -20.031 39.031 21.734 1 79.19 54 HIS B CA 1
ATOM 3529 C C . HIS B 1 54 ? -18.781 39.188 22.594 1 79.19 54 HIS B C 1
ATOM 3531 O O . HIS B 1 54 ? -18.828 39.031 23.812 1 79.19 54 HIS B O 1
ATOM 3537 N N . LEU B 1 55 ? -17.734 39.562 21.969 1 83.5 55 LEU B N 1
ATOM 3538 C CA . LEU B 1 55 ? -16.5 39.75 22.719 1 83.5 55 LEU B CA 1
ATOM 3539 C C . LEU B 1 55 ? -16.641 40.938 23.688 1 83.5 55 LEU B C 1
ATOM 3541 O O . LEU B 1 55 ? -16.125 40.875 24.812 1 83.5 55 LEU B O 1
ATOM 3545 N N . GLN B 1 56 ? -17.344 41.844 23.312 1 80.12 56 GLN B N 1
ATOM 3546 C CA . GLN B 1 56 ? -17.562 43.031 24.156 1 80.12 56 GLN B CA 1
ATOM 3547 C C . GLN B 1 56 ? -18.344 42.625 25.422 1 80.12 56 GLN B C 1
ATOM 3549 O O . GLN B 1 56 ? -18.047 43.156 26.5 1 80.12 56 GLN B O 1
ATOM 3554 N N . SER B 1 57 ? -19.188 41.719 25.234 1 81.25 57 SER B N 1
ATOM 3555 C CA . SER B 1 57 ? -20.047 41.344 26.344 1 81.25 57 SER B CA 1
ATOM 3556 C C . SER B 1 57 ? -19.266 40.594 27.422 1 81.25 57 SER B C 1
ATOM 3558 O O . SER B 1 57 ? -19.688 40.562 28.578 1 81.25 57 SER B O 1
ATOM 3560 N N . ILE B 1 58 ? -18.156 40.094 26.984 1 81.25 58 ILE B N 1
ATOM 3561 C CA . ILE B 1 58 ? -17.438 39.281 27.938 1 81.25 58 ILE B CA 1
ATOM 3562 C C . ILE B 1 58 ? -16.312 40.094 28.578 1 81.25 58 ILE B C 1
ATOM 3564 O O . ILE B 1 58 ? -15.719 39.656 29.578 1 81.25 58 ILE B O 1
ATOM 3568 N N . ILE B 1 59 ? -16.109 41.25 28 1 84.12 59 ILE B N 1
ATOM 3569 C CA . ILE B 1 59 ? -15.109 42.125 28.562 1 84.12 59 ILE B CA 1
ATOM 3570 C C . ILE B 1 59 ? -15.672 42.812 29.812 1 84.12 59 ILE B C 1
ATOM 3572 O O . ILE B 1 59 ? -16.422 43.781 29.703 1 84.12 59 ILE B O 1
ATOM 3576 N N . LYS B 1 60 ? -15.477 42.25 30.969 1 79.31 60 LYS B N 1
ATOM 3577 C CA . LYS B 1 60 ? -15.859 42.812 32.25 1 79.31 60 LYS B CA 1
ATOM 3578 C C . LYS B 1 60 ? -14.68 42.875 33.219 1 79.31 60 LYS B C 1
ATOM 3580 O O . LYS B 1 60 ? -13.844 41.938 33.219 1 79.31 60 LYS B O 1
ATOM 3585 N N . PRO B 1 61 ? -14.5 44 33.844 1 74.38 61 PRO B N 1
ATOM 3586 C CA . PRO B 1 61 ? -13.445 44.031 34.844 1 74.38 61 PRO B CA 1
ATOM 3587 C C . PRO B 1 61 ? -13.57 42.875 35.875 1 74.38 61 PRO B C 1
ATOM 3589 O O . PRO B 1 61 ? -14.68 42.531 36.25 1 74.38 61 PRO B O 1
ATOM 3592 N N . ASN B 1 62 ? -12.422 42.188 36.062 1 75.19 62 ASN B N 1
ATOM 3593 C CA . ASN B 1 62 ? -12.391 41.219 37.125 1 75.19 62 ASN B CA 1
ATOM 3594 C C . ASN B 1 62 ? -11.969 41.844 38.469 1 75.19 62 ASN B C 1
ATOM 3596 O O . ASN B 1 62 ? -10.812 42.25 38.625 1 75.19 62 ASN B O 1
ATOM 3600 N N . HIS B 1 63 ? -12.789 41.812 39.406 1 77.38 63 HIS B N 1
ATOM 3601 C CA . HIS B 1 63 ? -12.508 42.5 40.656 1 77.38 63 HIS B CA 1
ATOM 3602 C C . HIS B 1 63 ? -11.648 41.625 41.562 1 77.38 63 HIS B C 1
ATOM 3604 O O . HIS B 1 63 ? -10.977 42.125 42.469 1 77.38 63 HIS B O 1
ATOM 3610 N N . ASP B 1 64 ? -11.633 40.438 41.344 1 80.44 64 ASP B N 1
ATOM 3611 C CA . ASP B 1 64 ? -10.969 39.5 42.25 1 80.44 64 ASP B CA 1
ATOM 3612 C C . ASP B 1 64 ? -9.516 39.281 41.812 1 80.44 64 ASP B C 1
ATOM 3614 O O . ASP B 1 64 ? -8.688 38.844 42.625 1 80.44 64 ASP B O 1
ATOM 3618 N N . CYS B 1 65 ? -9.211 39.594 40.562 1 87.81 65 CYS B N 1
ATOM 3619 C CA . CYS B 1 65 ? -7.867 39.312 40.094 1 87.81 65 CYS B CA 1
ATOM 3620 C C . CYS B 1 65 ? -7.508 40.25 38.938 1 87.81 65 CYS B C 1
ATOM 3622 O O . CYS B 1 65 ? -8.055 40.125 37.812 1 87.81 65 CYS B O 1
ATOM 3624 N N . ASP B 1 66 ? -6.527 41.094 39.031 1 82.38 66 ASP B N 1
ATOM 3625 C CA . ASP B 1 66 ? -6.125 42.094 38.031 1 82.38 66 ASP B CA 1
ATOM 3626 C C . ASP B 1 66 ? -5.551 41.375 36.781 1 82.38 66 ASP B C 1
ATOM 3628 O O . ASP B 1 66 ? -5.68 41.906 35.656 1 82.38 66 ASP B O 1
ATOM 3632 N N . ASN B 1 67 ? -4.914 40.312 37.094 1 84.88 67 ASN B N 1
ATOM 3633 C CA . ASN B 1 67 ? -4.289 39.594 35.969 1 84.88 67 ASN B CA 1
ATOM 3634 C C . ASN B 1 67 ? -5.328 38.875 35.125 1 84.88 67 ASN B C 1
ATOM 3636 O O . ASN B 1 67 ? -4.988 38.25 34.094 1 84.88 67 ASN B O 1
ATOM 3640 N N . CYS B 1 68 ? -6.555 39.062 35.469 1 89.44 68 CYS B N 1
ATOM 3641 C CA . CYS B 1 68 ? -7.641 38.438 34.719 1 89.44 68 CYS B CA 1
ATOM 3642 C C . CYS B 1 68 ? -8.352 39.5 33.844 1 89.44 68 CYS B C 1
ATOM 3644 O O . CYS B 1 68 ? -9.367 39.188 33.219 1 89.44 68 CYS B O 1
ATOM 3646 N N . ASP B 1 69 ? -7.785 40.625 33.781 1 89.38 69 ASP B N 1
ATOM 3647 C CA . ASP B 1 69 ? -8.344 41.625 32.906 1 89.38 69 ASP B CA 1
ATOM 3648 C C . ASP B 1 69 ? -8.039 41.312 31.438 1 89.38 69 ASP B C 1
ATOM 3650 O O . ASP B 1 69 ? -6.883 41.062 31.078 1 89.38 69 ASP B O 1
ATOM 3654 N N . ILE B 1 70 ? -9.094 41.344 30.703 1 91.25 70 ILE B N 1
ATOM 3655 C CA . ILE B 1 70 ? -8.938 41.062 29.281 1 91.25 70 ILE B CA 1
ATOM 3656 C C . ILE B 1 70 ? -8.43 42.312 28.562 1 91.25 70 ILE B C 1
ATOM 3658 O O . ILE B 1 70 ? -9.133 43.312 28.484 1 91.25 70 ILE B O 1
ATOM 3662 N N . LYS B 1 71 ? -7.215 42.281 28.109 1 91.12 71 LYS B N 1
ATOM 3663 C CA . LYS B 1 71 ? -6.617 43.406 27.375 1 91.12 71 LYS B CA 1
ATOM 3664 C C . LYS B 1 71 ? -6.633 43.125 25.875 1 91.12 71 LYS B C 1
ATOM 3666 O O . LYS B 1 71 ? -6.625 44.062 25.078 1 91.12 71 LYS B O 1
ATOM 3671 N N . LYS B 1 72 ? -6.648 41.969 25.562 1 93.56 72 LYS B N 1
ATOM 3672 C CA . LYS B 1 72 ? -6.664 41.562 24.156 1 93.56 72 LYS B CA 1
ATOM 3673 C C . LYS B 1 72 ? -7.18 40.156 24 1 93.56 72 LYS B C 1
ATOM 3675 O O . LYS B 1 72 ? -7.215 39.375 24.969 1 93.56 72 LYS B O 1
ATOM 3680 N N . PHE B 1 73 ? -7.562 39.875 22.812 1 94.75 73 PHE B N 1
ATOM 3681 C CA . PHE B 1 73 ? -7.914 38.531 22.391 1 94.75 73 PHE B CA 1
ATOM 3682 C C . PHE B 1 73 ? -6.945 38.031 21.312 1 94.75 73 PHE B C 1
ATOM 3684 O O . PHE B 1 73 ? -6.418 38.844 20.531 1 94.75 73 PHE B O 1
ATOM 3691 N N . TYR B 1 74 ? -6.633 36.812 21.375 1 96.75 74 TYR B N 1
ATOM 3692 C CA . TYR B 1 74 ? -5.949 36.125 20.281 1 96.75 74 TYR B CA 1
ATOM 3693 C C . TYR B 1 74 ? -6.949 35.469 19.344 1 96.75 74 TYR B C 1
ATOM 3695 O O . TYR B 1 74 ? -8.016 35.031 19.766 1 96.75 74 TYR B O 1
ATOM 3703 N N . LYS B 1 75 ? -6.598 35.469 18.109 1 96.06 75 LYS B N 1
ATOM 3704 C CA . LYS B 1 75 ? -7.473 34.844 17.125 1 96.06 75 LYS B CA 1
ATOM 3705 C C . LYS B 1 75 ? -6.688 33.938 16.203 1 96.06 75 LYS B C 1
ATOM 3707 O O . LYS B 1 75 ? -5.68 34.312 15.617 1 96.06 75 LYS B O 1
ATOM 3712 N N . LEU B 1 76 ? -7.121 32.719 16.047 1 97.06 76 LEU B N 1
ATOM 3713 C CA . LEU B 1 76 ? -6.629 31.703 15.125 1 97.06 76 LEU B CA 1
ATOM 3714 C C . LEU B 1 76 ? -7.781 31.047 14.375 1 97.06 76 LEU B C 1
ATOM 3716 O O . LEU B 1 76 ? -8.5 30.234 14.938 1 97.06 76 LEU B O 1
ATOM 3720 N N . GLY B 1 77 ? -7.859 31.422 13.07 1 94.5 77 GLY B N 1
ATOM 3721 C CA . GLY B 1 77 ? -9.086 31.031 12.391 1 94.5 77 GLY B CA 1
ATOM 3722 C C . GLY B 1 77 ? -10.328 31.656 13.008 1 94.5 77 GLY B C 1
ATOM 3723 O O . GLY B 1 77 ? -10.398 32.875 13.18 1 94.5 77 GLY B O 1
ATOM 3724 N N . ASN B 1 78 ? -11.297 30.797 13.336 1 94.75 78 ASN B N 1
ATOM 3725 C CA . ASN B 1 78 ? -12.492 31.328 13.984 1 94.75 78 ASN B CA 1
ATOM 3726 C C . ASN B 1 78 ? -12.453 31.109 15.5 1 94.75 78 ASN B C 1
ATOM 3728 O O . ASN B 1 78 ? -13.461 31.297 16.188 1 94.75 78 ASN B O 1
ATOM 3732 N N . ILE B 1 79 ? -11.328 30.719 15.992 1 96.31 79 ILE B N 1
ATOM 3733 C CA . ILE B 1 79 ? -11.156 30.5 17.422 1 96.31 79 ILE B CA 1
ATOM 3734 C C . ILE B 1 79 ? -10.578 31.75 18.078 1 96.31 79 ILE B C 1
ATOM 3736 O O . ILE B 1 79 ? -9.578 32.312 17.594 1 96.31 79 ILE B O 1
ATOM 3740 N N . VAL B 1 80 ? -11.211 32.156 19.172 1 96.31 80 VAL B N 1
ATOM 3741 C CA . VAL B 1 80 ? -10.781 33.344 19.891 1 96.31 80 VAL B CA 1
ATOM 3742 C C . VAL B 1 80 ? -10.648 33.031 21.391 1 96.31 80 VAL B C 1
ATOM 3744 O O . VAL B 1 80 ? -11.461 32.281 21.938 1 96.31 80 VAL B O 1
ATOM 3747 N N . TRP B 1 81 ? -9.633 33.531 21.969 1 96.31 81 TRP B N 1
ATOM 3748 C CA . TRP B 1 81 ? -9.477 33.375 23.422 1 96.31 81 TRP B CA 1
ATOM 3749 C C . TRP B 1 81 ? -8.781 34.594 24.016 1 96.31 81 TRP B C 1
ATOM 3751 O O . TRP B 1 81 ? -8.078 35.344 23.328 1 96.31 81 TRP B O 1
ATOM 3761 N N . ALA B 1 82 ? -8.945 34.812 25.297 1 95.25 82 ALA B N 1
ATOM 3762 C CA . ALA B 1 82 ? -8.453 36 25.984 1 95.25 82 ALA B CA 1
ATOM 3763 C C . ALA B 1 82 ? -6.992 35.812 26.391 1 95.25 82 ALA B C 1
ATOM 3765 O O . ALA B 1 82 ? -6.523 34.688 26.594 1 95.25 82 ALA B O 1
ATOM 3766 N N . ASN B 1 83 ? -6.293 36.938 26.516 1 95 83 ASN B N 1
ATOM 3767 C CA . ASN B 1 83 ? -4.902 36.938 26.969 1 95 83 ASN B CA 1
ATOM 3768 C C . ASN B 1 83 ? -4.77 36.375 28.375 1 95 83 ASN B C 1
ATOM 3770 O O . ASN B 1 83 ? -3.662 36.062 28.828 1 95 83 ASN B O 1
ATOM 3774 N N . THR B 1 84 ? -5.832 36.156 29.078 1 94.44 84 THR B N 1
ATOM 3775 C CA . THR B 1 84 ? -5.836 35.719 30.484 1 94.44 84 THR B CA 1
ATOM 3776 C C . THR B 1 84 ? -5.832 34.219 30.594 1 94.44 84 THR B C 1
ATOM 3778 O O . THR B 1 84 ? -5.73 33.656 31.688 1 94.44 84 THR B O 1
ATOM 3781 N N . LEU B 1 85 ? -5.922 33.531 29.5 1 95.44 85 LEU B N 1
ATOM 3782 C CA . LEU B 1 85 ? -6.125 32.094 29.5 1 95.44 85 LEU B CA 1
ATOM 3783 C C . LEU B 1 85 ? -5.016 31.391 30.281 1 95.44 85 LEU B C 1
ATOM 3785 O O . LEU B 1 85 ? -5.285 30.594 31.172 1 95.44 85 LEU B O 1
ATOM 3789 N N . LEU B 1 86 ? -3.746 31.719 30.031 1 94.56 86 LEU B N 1
ATOM 3790 C CA . LEU B 1 86 ? -2.625 31.094 30.719 1 94.56 86 LEU B CA 1
ATOM 3791 C C . LEU B 1 86 ? -2.67 31.391 32.219 1 94.56 86 LEU B C 1
ATOM 3793 O O . LEU B 1 86 ? -2.361 30.516 33.031 1 94.56 86 LEU B O 1
ATOM 3797 N N . HIS B 1 87 ? -2.994 32.594 32.562 1 94.25 87 HIS B N 1
ATOM 3798 C CA . HIS B 1 87 ? -3.135 32.969 33.969 1 94.25 87 HIS B CA 1
ATOM 3799 C C . HIS B 1 87 ? -4.215 32.125 34.656 1 94.25 87 HIS B C 1
ATOM 3801 O O . HIS B 1 87 ? -4.016 31.656 35.75 1 94.25 87 HIS B O 1
ATOM 3807 N N . LYS B 1 88 ? -5.332 31.953 33.969 1 93.88 88 LYS B N 1
ATOM 3808 C CA . LYS B 1 88 ? -6.438 31.188 34.531 1 93.88 88 LYS B CA 1
ATOM 3809 C C . LYS B 1 88 ? -6.016 29.734 34.781 1 93.88 88 LYS B C 1
ATOM 3811 O O . LYS B 1 88 ? -6.359 29.156 35.812 1 93.88 88 LYS B O 1
ATOM 3816 N N . ILE B 1 89 ? -5.332 29.156 33.844 1 93.81 89 ILE B N 1
ATOM 3817 C CA . ILE B 1 89 ? -4.871 27.781 33.969 1 93.81 89 ILE B CA 1
ATOM 3818 C C . ILE B 1 89 ? -3.941 27.656 35.188 1 93.81 89 ILE B C 1
ATOM 3820 O O . ILE B 1 89 ? -4.113 26.781 36.031 1 93.81 89 ILE B O 1
ATOM 3824 N N . LYS B 1 90 ? -2.994 28.562 35.312 1 91.5 90 LYS B N 1
ATOM 3825 C CA . LYS B 1 90 ? -1.916 28.469 36.281 1 91.5 90 LYS B CA 1
ATOM 3826 C C . LYS B 1 90 ? -2.408 28.828 37.688 1 91.5 90 LYS B C 1
ATOM 3828 O O . LYS B 1 90 ? -1.998 28.234 38.656 1 91.5 90 LYS B O 1
ATOM 3833 N N . ASN B 1 91 ? -3.293 29.797 37.75 1 92.31 91 ASN B N 1
ATOM 3834 C CA . ASN B 1 91 ? -3.547 30.406 39.062 1 92.31 91 ASN B CA 1
ATOM 3835 C C . ASN B 1 91 ? -4.969 30.141 39.531 1 92.31 91 ASN B C 1
ATOM 3837 O O . ASN B 1 91 ? -5.27 30.297 40.719 1 92.31 91 ASN B O 1
ATOM 3841 N N . HIS B 1 92 ? -5.844 29.781 38.625 1 92.69 92 HIS B N 1
ATOM 3842 C CA . HIS B 1 92 ? -7.238 29.641 39 1 92.69 92 HIS B CA 1
ATOM 3843 C C . HIS B 1 92 ? -7.734 28.219 38.781 1 92.69 92 HIS B C 1
ATOM 3845 O O . HIS B 1 92 ? -8.922 27.938 39 1 92.69 92 HIS B O 1
ATOM 3851 N N . GLN B 1 93 ? -6.973 27.344 38.281 1 91.19 93 GLN B N 1
ATOM 3852 C CA . GLN B 1 93 ? -7.355 25.969 38 1 91.19 93 GLN B CA 1
ATOM 3853 C C . GLN B 1 93 ? -8.578 25.906 37.094 1 91.19 93 GLN B C 1
ATOM 3855 O O . GLN B 1 93 ? -9.531 25.172 37.375 1 91.19 93 GLN B O 1
ATOM 3860 N N . SER B 1 94 ? -8.688 26.844 36.344 1 93.62 94 SER B N 1
ATOM 3861 C CA . SER B 1 94 ? -9.688 26.891 35.281 1 93.62 94 SER B CA 1
ATOM 3862 C C . SER B 1 94 ? -9.086 26.5 33.938 1 93.62 94 SER B C 1
ATOM 3864 O O . SER B 1 94 ? -8.109 27.109 33.469 1 93.62 94 SER B O 1
ATOM 3866 N N . TYR B 1 95 ? -9.695 25.531 33.344 1 95.56 95 TYR B N 1
ATOM 3867 C CA . TYR B 1 95 ? -9.016 24.875 32.219 1 95.56 95 TYR B CA 1
ATOM 3868 C C . TYR B 1 95 ? -9.789 25.047 30.938 1 95.56 95 TYR B C 1
ATOM 3870 O O . TYR B 1 95 ? -11 25.297 30.953 1 95.56 95 TYR B O 1
ATOM 3878 N N . PRO B 1 96 ? -9.016 24.984 29.828 1 96.44 96 PRO B N 1
ATOM 3879 C CA . PRO B 1 96 ? -9.68 25.109 28.516 1 96.44 96 PRO B CA 1
ATOM 3880 C C . PRO B 1 96 ? -10.508 23.875 28.172 1 96.44 96 PRO B C 1
ATOM 3882 O O . PRO B 1 96 ? -10.383 22.828 28.812 1 96.44 96 PRO B O 1
ATOM 3885 N N . SER B 1 97 ? -11.352 24.016 27.172 1 94.69 97 SER B N 1
ATOM 3886 C CA . SER B 1 97 ? -12.148 22.922 26.641 1 94.69 97 SER B CA 1
ATOM 3887 C C . SER B 1 97 ? -11.273 21.891 25.953 1 94.69 97 SER B C 1
ATOM 3889 O O . SER B 1 97 ? -10.18 22.203 25.484 1 94.69 97 SER B O 1
ATOM 3891 N N . GLU B 1 98 ? -11.789 20.703 25.766 1 93 98 GLU B N 1
ATOM 3892 C CA . GLU B 1 98 ? -11.078 19.641 25.062 1 93 98 GLU B CA 1
ATOM 3893 C C . GLU B 1 98 ? -10.844 20 23.609 1 93 98 GLU B C 1
ATOM 3895 O O . GLU B 1 98 ? -9.773 19.703 23.062 1 93 98 GLU B O 1
ATOM 3900 N N . TYR B 1 99 ? -11.852 20.594 23.047 1 93.69 99 TYR B N 1
ATOM 3901 C CA . TYR B 1 99 ? -11.734 21.031 21.672 1 93.69 99 TYR B CA 1
ATOM 3902 C C . TYR B 1 99 ? -10.539 21.953 21.484 1 93.69 99 TYR B C 1
ATOM 3904 O O . TYR B 1 99 ? -9.711 21.75 20.594 1 93.69 99 TYR B O 1
ATOM 3912 N N . PHE B 1 100 ? -10.445 22.906 22.328 1 95.94 100 PHE B N 1
ATOM 3913 C CA . PHE B 1 100 ? -9.375 23.891 22.25 1 95.94 100 PHE B CA 1
ATOM 3914 C C . PHE B 1 100 ? -8.016 23.234 22.484 1 95.94 100 PHE B C 1
ATOM 3916 O O . PHE B 1 100 ? -7.059 23.5 21.766 1 95.94 100 PHE B O 1
ATOM 3923 N N . ILE B 1 101 ? -7.98 22.406 23.406 1 95.88 101 ILE B N 1
ATOM 3924 C CA . ILE B 1 101 ? -6.738 21.719 23.734 1 95.88 101 ILE B CA 1
ATOM 3925 C C . ILE B 1 101 ? -6.266 20.906 22.531 1 95.88 101 ILE B C 1
ATOM 3927 O O . ILE B 1 101 ? -5.102 20.984 22.141 1 95.88 101 ILE B O 1
ATOM 3931 N N . LYS B 1 102 ? -7.117 20.188 21.922 1 94.25 102 LYS B N 1
ATOM 3932 C CA . LYS B 1 102 ? -6.785 19.344 20.781 1 94.25 102 LYS B CA 1
ATOM 3933 C C . LYS B 1 102 ? -6.266 20.188 19.625 1 94.25 102 LYS B C 1
ATOM 3935 O O . LYS B 1 102 ? -5.293 19.812 18.953 1 94.25 102 LYS B O 1
ATOM 3940 N N . VAL B 1 103 ? -6.859 21.266 19.406 1 96.5 103 VAL B N 1
ATOM 3941 C CA . VAL B 1 103 ? -6.465 22.156 18.297 1 96.5 103 VAL B CA 1
ATOM 3942 C C . VAL B 1 103 ? -5.047 22.672 18.531 1 96.5 103 VAL B C 1
ATOM 3944 O O . VAL B 1 103 ? -4.191 22.562 17.656 1 96.5 103 VAL B O 1
ATOM 3947 N N . ILE B 1 104 ? -4.828 23.172 19.703 1 97.12 104 ILE B N 1
ATOM 3948 C CA . ILE B 1 104 ? -3.529 23.766 20 1 97.12 104 ILE B CA 1
ATOM 3949 C C . ILE B 1 104 ? -2.439 22.688 19.906 1 97.12 104 ILE B C 1
ATOM 3951 O O . ILE B 1 104 ? -1.386 22.922 19.312 1 97.12 104 ILE B O 1
ATOM 3955 N N . LEU B 1 105 ? -2.748 21.562 20.422 1 95.56 105 LEU B N 1
ATOM 3956 C CA . LEU B 1 105 ? -1.751 20.5 20.469 1 95.56 105 LEU B CA 1
ATOM 3957 C C . LEU B 1 105 ? -1.458 19.984 19.062 1 95.56 105 LEU B C 1
ATOM 3959 O O . LEU B 1 105 ? -0.337 19.562 18.766 1 95.56 105 LEU B O 1
ATOM 3963 N N . ALA B 1 106 ? -2.348 20.031 18.188 1 96.19 106 ALA B N 1
ATOM 3964 C CA . ALA B 1 106 ? -2.207 19.453 16.844 1 96.19 106 ALA B CA 1
ATOM 3965 C C . ALA B 1 106 ? -1.448 20.406 15.93 1 96.19 106 ALA B C 1
ATOM 3967 O O . ALA B 1 106 ? -0.99 20 14.852 1 96.19 106 ALA B O 1
ATOM 3968 N N . LEU B 1 107 ? -1.305 21.625 16.297 1 97.06 107 LEU B N 1
ATOM 3969 C CA . LEU B 1 107 ? -0.672 22.609 15.422 1 97.06 107 LEU B CA 1
ATOM 3970 C C . LEU B 1 107 ? 0.8 22.281 15.203 1 97.06 107 LEU B C 1
ATOM 3972 O O . LEU B 1 107 ? 1.48 21.828 16.125 1 97.06 107 LEU B O 1
ATOM 3976 N N . VAL B 1 108 ? 1.159 22.516 14.023 1 96.94 108 VAL B N 1
ATOM 3977 C CA . VAL B 1 108 ? 2.568 22.359 13.672 1 96.94 108 VAL B CA 1
ATOM 3978 C C . VAL B 1 108 ? 3.156 23.719 13.281 1 96.94 108 VAL B C 1
ATOM 3980 O O . VAL B 1 108 ? 2.662 24.375 12.367 1 96.94 108 VAL B O 1
ATOM 3983 N N . ILE B 1 109 ? 4.188 24.078 14.008 1 96.25 109 ILE B N 1
ATOM 3984 C CA . ILE B 1 109 ? 4.855 25.344 13.766 1 96.25 109 ILE B CA 1
ATOM 3985 C C . ILE B 1 109 ? 6.266 25.094 13.234 1 96.25 109 ILE B C 1
ATOM 3987 O O . ILE B 1 109 ? 7.07 24.422 13.883 1 96.25 109 ILE B O 1
ATOM 3991 N N . LEU B 1 110 ? 6.48 25.562 12.055 1 94.81 110 LEU B N 1
ATOM 3992 C CA . LEU B 1 110 ? 7.809 25.5 11.453 1 94.81 110 LEU B CA 1
ATOM 3993 C C . LEU B 1 110 ? 8.258 26.875 10.969 1 94.81 110 LEU B C 1
ATOM 3995 O O . LEU B 1 110 ? 7.531 27.547 10.219 1 94.81 110 LEU B O 1
ATOM 3999 N N . ASN B 1 111 ? 9.414 27.344 11.422 1 90.69 111 ASN B N 1
ATOM 4000 C CA . ASN B 1 111 ? 9.945 28.641 11.039 1 90.69 111 ASN B CA 1
ATOM 4001 C C . ASN B 1 111 ? 8.938 29.766 11.289 1 90.69 111 ASN B C 1
ATOM 4003 O O . ASN B 1 111 ? 8.633 30.547 10.391 1 90.69 111 ASN B O 1
ATOM 4007 N N . ASP B 1 112 ? 8.344 29.703 12.453 1 91.56 112 ASP B N 1
ATOM 4008 C CA . ASP B 1 112 ? 7.391 30.719 12.898 1 91.56 112 ASP B CA 1
ATOM 4009 C C . ASP B 1 112 ? 6.184 30.781 11.969 1 91.56 112 ASP B C 1
ATOM 4011 O O . ASP B 1 112 ? 5.684 31.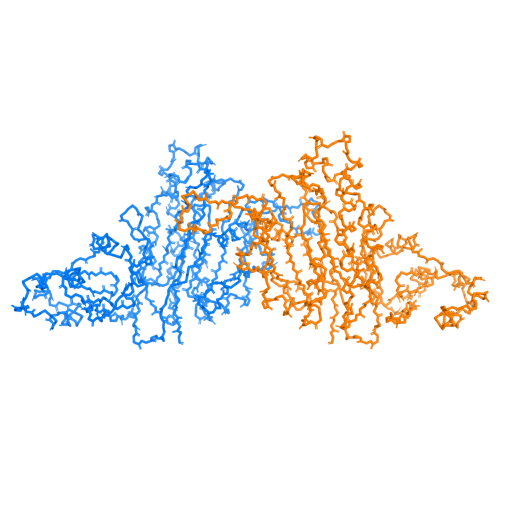875 11.672 1 91.56 112 ASP B O 1
ATOM 4015 N N . TYR B 1 113 ? 5.934 29.703 11.43 1 94 113 TYR B N 1
ATOM 4016 C CA . TYR B 1 113 ? 4.789 29.562 10.539 1 94 113 TYR B CA 1
ATOM 4017 C C . TYR B 1 113 ? 3.924 28.375 10.961 1 94 113 TYR B C 1
ATOM 4019 O O . TYR B 1 113 ? 4.434 27.281 11.203 1 94 113 TYR B O 1
ATOM 4027 N N . ILE B 1 114 ? 2.658 28.672 11.141 1 97 114 ILE B N 1
ATOM 4028 C CA . ILE B 1 114 ? 1.728 27.562 11.383 1 97 114 ILE B CA 1
ATOM 4029 C C . ILE B 1 114 ? 1.347 26.906 10.062 1 97 114 ILE B C 1
ATOM 4031 O O . ILE B 1 114 ? 0.612 27.484 9.258 1 97 114 ILE B O 1
ATOM 4035 N N . ILE B 1 115 ? 1.715 25.688 9.852 1 96.62 115 ILE B N 1
ATOM 4036 C CA . ILE B 1 115 ? 1.55 25.078 8.539 1 96.62 115 ILE B CA 1
ATOM 4037 C C . ILE B 1 115 ? 0.162 24.453 8.43 1 96.62 115 ILE B C 1
ATOM 4039 O O . ILE B 1 115 ? -0.318 24.188 7.332 1 96.62 115 ILE B O 1
ATOM 4043 N N . ASN B 1 116 ? -0.474 24.188 9.602 1 97.56 116 ASN B N 1
ATOM 4044 C CA . ASN B 1 116 ? -1.786 23.547 9.633 1 97.56 116 ASN B CA 1
ATOM 4045 C C . ASN B 1 116 ? -2.768 24.328 10.508 1 97.56 116 ASN B C 1
ATOM 4047 O O . ASN B 1 116 ? -3.322 23.781 11.461 1 97.56 116 ASN B O 1
ATOM 4051 N N . PRO B 1 117 ? -3.039 25.594 10.109 1 97.44 117 PRO B N 1
ATOM 4052 C CA . PRO B 1 117 ? -4.062 26.297 10.883 1 97.44 117 PRO B CA 1
ATOM 4053 C C . PRO B 1 117 ? -5.359 25.5 11.016 1 97.44 117 PRO B C 1
ATOM 4055 O O . PRO B 1 117 ? -5.68 24.688 10.141 1 97.44 117 PRO B O 1
ATOM 4058 N N . PRO B 1 118 ? -6.039 25.688 12.094 1 97.25 118 PRO B N 1
ATOM 4059 C CA . PRO B 1 118 ? -7.23 24.859 12.312 1 97.25 118 PRO B CA 1
ATOM 4060 C C . PRO B 1 118 ? -8.328 25.125 11.281 1 97.25 118 PRO B C 1
ATOM 4062 O O . PRO B 1 118 ? -8.5 26.266 10.836 1 97.25 118 PRO B O 1
ATOM 4065 N N . ILE B 1 119 ? -8.992 24.094 11 1 96.38 119 ILE B N 1
ATOM 4066 C CA . ILE B 1 119 ? -10.195 24.234 10.188 1 96.38 119 ILE B CA 1
ATOM 4067 C C . ILE B 1 119 ? -11.25 25.031 10.961 1 96.38 119 ILE B C 1
ATOM 4069 O O . ILE B 1 119 ? -11.43 24.812 12.164 1 96.38 119 ILE B O 1
ATOM 4073 N N . GLN B 1 120 ? -11.891 25.938 10.289 1 96.06 120 GLN B N 1
ATOM 4074 C CA . GLN B 1 120 ? -12.961 26.703 10.93 1 96.06 120 GLN B CA 1
ATOM 4075 C C . GLN B 1 120 ? -14.258 25.891 10.961 1 96.06 120 GLN B C 1
ATOM 4077 O O . GLN B 1 120 ? -14.742 25.438 9.922 1 96.06 120 GLN B O 1
ATOM 4082 N N . LEU B 1 121 ? -14.742 25.672 12.141 1 93.44 121 LEU B N 1
ATOM 4083 C CA . LEU B 1 121 ? -15.914 24.828 12.344 1 93.44 121 LEU B CA 1
ATOM 4084 C C . LEU B 1 121 ? -16.922 25.516 13.266 1 93.44 121 LEU B C 1
ATOM 4086 O O . LEU B 1 121 ? -16.531 26.281 14.156 1 93.44 121 LEU B O 1
ATOM 4090 N N . ASP B 1 122 ? -18.156 25.297 12.906 1 90.06 122 ASP B N 1
ATOM 4091 C CA . ASP B 1 122 ? -19.203 25.547 13.891 1 90.06 122 ASP B CA 1
ATOM 4092 C C . ASP B 1 122 ? -19.422 24.328 14.781 1 90.06 122 ASP B C 1
ATOM 4094 O O . ASP B 1 122 ? -20.125 23.391 14.391 1 90.06 122 ASP B O 1
ATOM 4098 N N . THR B 1 123 ? -18.906 24.406 15.906 1 88.19 123 THR B N 1
ATOM 4099 C CA . THR B 1 123 ? -18.875 23.25 16.797 1 88.19 123 THR B CA 1
ATOM 4100 C C . THR B 1 123 ? -20.297 22.812 17.172 1 88.19 123 THR B C 1
ATOM 4102 O O . THR B 1 123 ? -20.5 21.672 17.609 1 88.19 123 THR B O 1
ATOM 4105 N N . ASN B 1 124 ? -21.203 23.672 16.969 1 87 124 ASN B N 1
ATOM 4106 C CA . ASN B 1 124 ? -22.594 23.344 17.297 1 87 124 ASN B CA 1
ATOM 4107 C C . ASN B 1 124 ? -23.25 22.516 16.188 1 87 124 ASN B C 1
ATOM 4109 O O . ASN B 1 124 ? -24.297 21.906 16.406 1 87 124 ASN B O 1
ATOM 4113 N N . GLN B 1 125 ? -22.594 22.422 15.125 1 87.19 125 GLN B N 1
ATOM 4114 C CA . GLN B 1 125 ? -23.219 21.766 13.984 1 87.19 125 GLN B CA 1
ATOM 4115 C C . GLN B 1 125 ? -22.562 20.422 13.688 1 87.19 125 GLN B C 1
ATOM 4117 O O . GLN B 1 125 ? -22.859 19.781 12.68 1 87.19 125 GLN B O 1
ATOM 4122 N N . ILE B 1 126 ? -21.609 20.047 14.531 1 88.44 126 ILE B N 1
ATOM 4123 C CA . ILE B 1 126 ? -20.953 18.766 14.289 1 88.44 126 ILE B CA 1
ATOM 4124 C C . ILE B 1 126 ? -21.109 17.859 15.5 1 88.44 126 ILE B C 1
ATOM 4126 O O . ILE B 1 126 ? -21.312 18.344 16.625 1 88.44 126 ILE B O 1
ATOM 4130 N N . ASN B 1 127 ? -21.031 16.547 15.266 1 89.88 127 ASN B N 1
ATOM 4131 C CA . ASN B 1 127 ? -21.156 15.586 16.359 1 89.88 127 ASN B CA 1
ATOM 4132 C C . ASN B 1 127 ? -19.875 15.523 17.188 1 89.88 127 ASN B C 1
ATOM 4134 O O . ASN B 1 127 ? -19.938 15.492 18.422 1 89.88 127 ASN B O 1
ATOM 4138 N N . SER B 1 128 ? -18.828 15.414 16.484 1 92.5 128 SER B N 1
ATOM 4139 C CA . SER B 1 128 ? -17.562 15.359 17.172 1 92.5 128 SER B CA 1
ATOM 4140 C C . SER B 1 128 ? -16.406 15.789 16.266 1 92.5 128 SER B C 1
ATOM 4142 O O . SER B 1 128 ? -16.547 15.758 15.039 1 92.5 128 SER B O 1
ATOM 4144 N N . PHE B 1 129 ? -15.398 16.219 16.953 1 94.12 129 PHE B N 1
ATOM 4145 C CA . PHE B 1 129 ? -14.188 16.625 16.25 1 94.12 129 PHE B CA 1
ATOM 4146 C C . PHE B 1 129 ? -12.953 16.062 16.953 1 94.12 129 PHE B C 1
ATOM 4148 O O . PHE B 1 129 ? -12.883 16.047 18.188 1 94.12 129 PHE B O 1
ATOM 4155 N N . THR B 1 130 ? -12.023 15.555 16.156 1 94.94 130 THR B N 1
ATOM 4156 C CA . THR B 1 130 ? -10.734 15.125 16.672 1 94.94 130 THR B CA 1
ATOM 4157 C C . THR B 1 130 ? -9.656 15.195 15.594 1 94.94 130 THR B C 1
ATOM 4159 O O . THR B 1 130 ? -9.93 15.617 14.469 1 94.94 130 THR B O 1
ATOM 4162 N N . TYR B 1 131 ? -8.477 14.992 16.031 1 96.19 131 TYR B N 1
ATOM 4163 C CA . TYR B 1 131 ? -7.383 14.789 15.086 1 96.19 131 TYR B CA 1
ATOM 4164 C C . TYR B 1 131 ? -6.965 13.32 15.047 1 96.19 131 TYR B C 1
ATOM 4166 O O . TYR B 1 131 ? -6.867 12.664 16.078 1 96.19 131 TYR B O 1
ATOM 4174 N N . ILE B 1 132 ? -6.766 12.875 13.867 1 96.56 132 ILE B N 1
ATOM 4175 C CA . ILE B 1 132 ? -6.27 11.523 13.664 1 96.56 132 ILE B CA 1
ATOM 4176 C C . ILE B 1 132 ? -4.816 11.57 13.195 1 96.56 132 ILE B C 1
ATOM 4178 O O . ILE B 1 132 ? -4.527 12.062 12.102 1 96.56 132 ILE B O 1
ATOM 4182 N N . PRO B 1 133 ? -3.984 11.016 14.016 1 95.5 133 PRO B N 1
ATOM 4183 C CA . PRO B 1 133 ? -2.576 11.047 13.617 1 95.5 133 PRO B CA 1
ATOM 4184 C C . PRO B 1 133 ? -2.254 10.039 12.516 1 95.5 133 PRO B C 1
ATOM 4186 O O . PRO B 1 133 ? -2.666 8.883 12.594 1 95.5 133 PRO B O 1
ATOM 4189 N N . LEU B 1 134 ? -1.668 10.477 11.484 1 96.62 134 LEU B N 1
ATOM 4190 C CA . LEU B 1 134 ? -0.974 9.625 10.531 1 96.62 134 LEU B CA 1
ATOM 4191 C C . LEU B 1 134 ? 0.513 9.531 10.859 1 96.62 134 LEU B C 1
ATOM 4193 O O . LEU B 1 134 ? 1.307 10.352 10.391 1 96.62 134 LEU B O 1
ATOM 4197 N N . HIS B 1 135 ? 0.834 8.516 11.555 1 93.62 135 HIS B N 1
ATOM 4198 C CA . HIS B 1 135 ? 2.141 8.383 12.195 1 93.62 135 HIS B CA 1
ATOM 4199 C C . HIS B 1 135 ? 3.211 8.008 11.172 1 93.62 135 HIS B C 1
ATOM 4201 O O . HIS B 1 135 ? 2.896 7.523 10.086 1 93.62 135 HIS B O 1
ATOM 4207 N N . TYR B 1 136 ? 4.379 8.117 11.688 1 92.62 136 TYR B N 1
ATOM 4208 C CA . TYR B 1 136 ? 5.594 7.93 10.906 1 92.62 136 TYR B CA 1
ATOM 4209 C C . TYR B 1 136 ? 5.613 6.559 10.242 1 92.62 136 TYR B C 1
ATOM 4211 O O . TYR B 1 136 ? 5.773 6.453 9.023 1 92.62 136 TYR B O 1
ATOM 4219 N N . ASN B 1 137 ? 5.375 5.523 10.992 1 93.25 137 ASN B N 1
ATOM 4220 C CA . ASN B 1 137 ? 5.457 4.164 10.477 1 93.25 137 ASN B CA 1
ATOM 4221 C C . ASN B 1 137 ? 4.426 3.914 9.383 1 93.25 137 ASN B C 1
ATOM 4223 O O . ASN B 1 137 ? 4.691 3.188 8.422 1 93.25 137 ASN B O 1
ATOM 4227 N N . LYS B 1 138 ? 3.279 4.508 9.555 1 94.69 138 LYS B N 1
ATOM 4228 C CA . LYS B 1 138 ? 2.223 4.359 8.555 1 94.69 138 LYS B CA 1
ATOM 4229 C C . LYS B 1 138 ? 2.557 5.129 7.285 1 94.69 138 LYS B C 1
ATOM 4231 O O . LYS B 1 138 ? 2.264 4.668 6.18 1 94.69 138 LYS B O 1
ATOM 4236 N N . LEU B 1 139 ? 3.211 6.227 7.469 1 96.88 139 LEU B N 1
ATOM 4237 C CA . LEU B 1 139 ? 3.605 7.051 6.332 1 96.88 139 LEU B CA 1
ATOM 4238 C C . LEU B 1 139 ? 4.688 6.359 5.512 1 96.88 139 LEU B C 1
ATOM 4240 O O . LEU B 1 139 ? 4.855 6.652 4.324 1 96.88 139 LEU B O 1
ATOM 4244 N N . LEU B 1 140 ? 5.402 5.477 6.133 1 96.5 140 LEU B N 1
ATOM 4245 C CA . LEU B 1 140 ? 6.426 4.73 5.41 1 96.5 140 LEU B CA 1
ATOM 4246 C C . LEU B 1 140 ? 5.801 3.852 4.332 1 96.5 140 LEU B C 1
ATOM 4248 O O . LEU B 1 140 ? 6.422 3.596 3.299 1 96.5 140 LEU B O 1
ATOM 4252 N N . ILE B 1 141 ? 4.59 3.424 4.527 1 96.56 141 ILE B N 1
ATOM 4253 C CA . ILE B 1 141 ? 3.879 2.621 3.537 1 96.56 141 ILE B CA 1
ATOM 4254 C C . ILE B 1 141 ? 3.621 3.455 2.283 1 96.56 141 ILE B C 1
ATOM 4256 O O . ILE B 1 141 ? 3.924 3.021 1.17 1 96.56 141 ILE B O 1
ATOM 4260 N N . ILE B 1 142 ? 3.119 4.617 2.48 1 97.75 142 ILE B N 1
ATOM 4261 C CA . ILE B 1 142 ? 2.807 5.504 1.364 1 97.75 142 ILE B CA 1
ATOM 4262 C C . ILE B 1 142 ? 4.102 5.992 0.715 1 97.75 142 ILE B C 1
ATOM 4264 O O . ILE B 1 142 ? 4.184 6.109 -0.51 1 97.75 142 ILE B O 1
ATOM 4268 N N . ASP B 1 143 ? 5.066 6.254 1.541 1 97.81 143 ASP B N 1
ATOM 4269 C CA . ASP B 1 143 ? 6.352 6.715 1.033 1 97.81 143 ASP B CA 1
ATOM 4270 C C . ASP B 1 143 ? 7.02 5.645 0.172 1 97.81 143 ASP B C 1
ATOM 4272 O O . ASP B 1 143 ? 7.73 5.965 -0.784 1 97.81 143 ASP B O 1
ATOM 4276 N N . ALA B 1 144 ? 6.82 4.422 0.52 1 97.62 144 ALA B N 1
ATOM 4277 C CA . ALA B 1 144 ? 7.324 3.316 -0.294 1 97.62 144 ALA B CA 1
ATOM 4278 C C . ALA B 1 144 ? 6.77 3.385 -1.714 1 97.62 144 ALA B C 1
ATOM 4280 O O . ALA B 1 144 ? 7.496 3.154 -2.684 1 97.62 144 ALA B O 1
ATOM 4281 N N . LEU B 1 145 ? 5.539 3.67 -1.776 1 97.56 145 LEU B N 1
ATOM 4282 C CA . LEU B 1 145 ? 4.879 3.789 -3.072 1 97.56 145 LEU B CA 1
ATOM 4283 C C . LEU B 1 145 ? 5.438 4.969 -3.859 1 97.56 145 LEU B C 1
ATOM 4285 O O . LEU B 1 145 ? 5.648 4.867 -5.07 1 97.56 145 LEU B O 1
ATOM 4289 N N . MET B 1 146 ? 5.609 6.047 -3.145 1 97.38 146 MET B N 1
ATOM 4290 C CA . MET B 1 146 ? 6.203 7.227 -3.768 1 97.38 146 MET B CA 1
ATOM 4291 C C . MET B 1 146 ? 7.562 6.895 -4.375 1 97.38 146 MET B C 1
ATOM 4293 O O . MET B 1 146 ? 7.816 7.195 -5.543 1 97.38 146 MET B O 1
ATOM 4297 N N . HIS B 1 147 ? 8.352 6.223 -3.668 1 96.12 147 HIS B N 1
ATOM 4298 C CA . HIS B 1 147 ? 9.688 5.875 -4.141 1 96.12 147 HIS B CA 1
ATOM 4299 C C . HIS B 1 147 ? 9.625 4.859 -5.273 1 96.12 147 HIS B C 1
ATOM 4301 O O . HIS B 1 147 ? 10.375 4.957 -6.242 1 96.12 147 HIS B O 1
ATOM 4307 N N . GLN B 1 148 ? 8.758 3.908 -5.105 1 95.94 148 GLN B N 1
ATOM 4308 C CA . GLN B 1 148 ? 8.594 2.906 -6.152 1 95.94 148 GLN B CA 1
ATOM 4309 C C . GLN B 1 148 ? 8.164 3.555 -7.469 1 95.94 148 GLN B C 1
ATOM 4311 O O . GLN B 1 148 ? 8.68 3.203 -8.531 1 95.94 148 GLN B O 1
ATOM 4316 N N . GLY B 1 149 ? 7.27 4.465 -7.391 1 96.12 149 GLY B N 1
ATOM 4317 C CA . GLY B 1 149 ? 6.758 5.148 -8.57 1 96.12 149 GLY B CA 1
ATOM 4318 C C . GLY B 1 149 ? 7.762 6.098 -9.195 1 96.12 149 GLY B C 1
ATOM 4319 O O . GLY B 1 149 ? 7.578 6.539 -10.328 1 96.12 149 GLY B O 1
ATOM 4320 N N . SER B 1 150 ? 8.805 6.402 -8.469 1 96 150 SER B N 1
ATOM 4321 C CA . SER B 1 150 ? 9.82 7.34 -8.93 1 96 150 SER B CA 1
ATOM 4322 C C . SER B 1 150 ? 10.844 6.648 -9.82 1 96 150 SER B C 1
ATOM 4324 O O . SER B 1 150 ? 11.781 7.281 -10.312 1 96 150 SER B O 1
ATOM 4326 N N . LYS B 1 151 ? 10.68 5.344 -10.008 1 94.12 151 LYS B N 1
ATOM 4327 C CA . LYS B 1 151 ? 11.523 4.57 -10.914 1 94.12 151 LYS B CA 1
ATOM 4328 C C . LYS B 1 151 ? 10.734 4.129 -12.148 1 94.12 151 LYS B C 1
ATOM 4330 O O . LYS B 1 151 ? 9.57 3.744 -12.039 1 94.12 151 LYS B O 1
ATOM 4335 N N . PRO B 1 152 ? 11.367 4.254 -13.305 1 93.31 152 PRO B N 1
ATOM 4336 C CA . PRO B 1 152 ? 10.672 3.801 -14.508 1 93.31 152 PRO B CA 1
ATOM 4337 C C . PRO B 1 152 ? 10.594 2.279 -14.609 1 93.31 152 PRO B C 1
ATOM 4339 O O . PRO B 1 152 ? 11.305 1.673 -15.414 1 93.31 152 PRO B O 1
ATOM 4342 N N . ARG B 1 153 ? 9.633 1.674 -13.883 1 92.88 153 ARG B N 1
ATOM 4343 C CA . ARG B 1 153 ? 9.562 0.224 -13.734 1 92.88 153 ARG B CA 1
ATOM 4344 C C . ARG B 1 153 ? 8.219 -0.31 -14.211 1 92.88 153 ARG B C 1
ATOM 4346 O O . ARG B 1 153 ? 8.047 -1.519 -14.383 1 92.88 153 ARG B O 1
ATOM 4353 N N . TYR B 1 154 ? 7.312 0.485 -14.414 1 92.56 154 TYR B N 1
ATOM 4354 C CA . TYR B 1 154 ? 5.965 0.036 -14.742 1 92.56 154 TYR B CA 1
ATOM 4355 C C . TYR B 1 154 ? 5.832 -0.233 -16.234 1 92.56 154 TYR B C 1
ATOM 4357 O O . TYR B 1 154 ? 6.098 0.648 -17.062 1 92.56 154 TYR B O 1
ATOM 4365 N N . LEU B 1 155 ? 5.43 -1.394 -16.531 1 90.94 155 LEU B N 1
ATOM 4366 C CA . LEU B 1 155 ? 5.379 -1.876 -17.906 1 90.94 155 LEU B CA 1
ATOM 4367 C C . LEU B 1 155 ? 4.168 -1.311 -18.641 1 90.94 155 LEU B C 1
ATOM 4369 O O . LEU B 1 155 ? 3.051 -1.343 -18.125 1 90.94 155 LEU B O 1
ATOM 4373 N N . VAL B 1 156 ? 4.477 -0.775 -19.797 1 89.25 156 VAL B N 1
ATOM 4374 C CA . VAL B 1 156 ? 3.404 -0.356 -20.703 1 89.25 156 VAL B CA 1
ATOM 4375 C C . VAL B 1 156 ? 3.031 -1.507 -21.625 1 89.25 156 VAL B C 1
ATOM 4377 O O . VAL B 1 156 ? 3.895 -2.07 -22.312 1 89.25 156 VAL B O 1
ATOM 4380 N N . PRO B 1 157 ? 1.76 -1.927 -21.578 1 79.31 157 PRO B N 1
ATOM 4381 C CA . PRO B 1 157 ? 1.356 -3.02 -22.469 1 79.31 157 PRO B CA 1
ATOM 4382 C C . PRO B 1 157 ? 1.649 -2.723 -23.938 1 79.31 157 PRO B C 1
ATOM 4384 O O . PRO B 1 157 ? 1.535 -1.576 -24.375 1 79.31 157 PRO B O 1
ATOM 4387 N N . LYS B 1 158 ? 2.311 -3.777 -24.594 1 72.12 158 LYS B N 1
ATOM 4388 C CA . LYS B 1 158 ? 2.703 -3.66 -25.984 1 72.12 158 LYS B CA 1
ATOM 4389 C C . LYS B 1 158 ? 1.498 -3.357 -26.875 1 72.12 158 LYS B C 1
ATOM 4391 O O . LYS B 1 158 ? 0.438 -3.969 -26.719 1 72.12 158 LYS B O 1
ATOM 4396 N N . ILE B 1 159 ? 1.556 -2.223 -27.469 1 55.12 159 ILE B N 1
ATOM 4397 C CA . ILE B 1 159 ? 0.665 -2.068 -28.609 1 55.12 159 ILE B CA 1
ATOM 4398 C C . ILE B 1 159 ? 1.205 -2.861 -29.797 1 55.12 159 ILE B C 1
ATOM 4400 O O . ILE B 1 159 ? 2.418 -3.035 -29.938 1 55.12 159 ILE B O 1
ATOM 4404 N N . GLU B 1 160 ? 0.482 -3.814 -30.469 1 51.84 160 GLU B N 1
ATOM 4405 C CA . GLU B 1 160 ? 0.814 -4.723 -31.562 1 51.84 160 GLU B CA 1
ATOM 4406 C C . GLU B 1 160 ? 2.131 -4.332 -32.219 1 51.84 160 GLU B C 1
ATOM 4408 O O . GLU B 1 160 ? 2.965 -5.191 -32.531 1 51.84 160 GLU B O 1
ATOM 4413 N N . SER B 1 161 ? 2.197 -3.268 -32.906 1 47.56 161 SER B N 1
ATOM 4414 C CA . SER B 1 161 ? 3.234 -2.988 -33.875 1 47.56 161 SER B CA 1
ATOM 4415 C C . SER B 1 161 ? 4.566 -2.672 -33.219 1 47.56 161 SER B C 1
ATOM 4417 O O . SER B 1 161 ? 5.594 -2.545 -33.875 1 47.56 161 SER B O 1
ATOM 4419 N N . LYS B 1 162 ? 4.492 -2.098 -32.156 1 54.09 162 LYS B N 1
ATOM 4420 C CA . LYS B 1 162 ? 5.762 -1.497 -31.766 1 54.09 162 LYS B CA 1
ATOM 4421 C C . LYS B 1 162 ? 6.543 -2.43 -30.844 1 54.09 162 LYS B C 1
ATOM 4423 O O . LYS B 1 162 ? 5.988 -2.986 -29.891 1 54.09 162 LYS B O 1
ATOM 4428 N N . ASN B 1 163 ? 7.723 -3.09 -31.094 1 57.66 163 ASN B N 1
ATOM 4429 C CA . ASN B 1 163 ? 8.695 -4.105 -30.703 1 57.66 163 ASN B CA 1
ATOM 4430 C C . ASN B 1 163 ? 9.117 -3.949 -29.234 1 57.66 163 ASN B C 1
ATOM 4432 O O . ASN B 1 163 ? 9.406 -4.938 -28.562 1 57.66 163 ASN B O 1
ATOM 4436 N N . ALA B 1 164 ? 9.57 -2.832 -28.625 1 68.75 164 ALA B N 1
ATOM 4437 C CA . ALA B 1 164 ? 10.375 -2.871 -27.406 1 68.75 164 ALA B CA 1
ATOM 4438 C C . ALA B 1 164 ? 9.523 -2.576 -26.172 1 68.75 164 ALA B C 1
ATOM 4440 O O . ALA B 1 164 ? 8.586 -1.776 -26.234 1 68.75 164 ALA B O 1
ATOM 4441 N N . GLU B 1 165 ? 9.68 -3.438 -25.125 1 83.81 165 GLU B N 1
ATOM 4442 C CA . GLU B 1 165 ? 9.07 -3.186 -23.828 1 83.81 165 GLU B CA 1
ATOM 4443 C C . GLU B 1 165 ? 9.391 -1.78 -23.328 1 83.81 165 GLU B C 1
ATOM 4445 O O . GLU B 1 165 ? 10.523 -1.312 -23.453 1 83.81 165 GLU B O 1
ATOM 4450 N N . LYS B 1 166 ? 8.32 -1.001 -22.984 1 88.5 166 LYS B N 1
ATOM 4451 C CA . LYS B 1 166 ? 8.477 0.338 -22.422 1 88.5 166 LYS B CA 1
ATOM 4452 C C . LYS B 1 166 ? 8.133 0.351 -20.938 1 88.5 166 LYS B C 1
ATOM 4454 O O . LYS B 1 166 ? 7.125 -0.22 -20.516 1 88.5 166 LYS B O 1
ATOM 4459 N N . TYR B 1 167 ? 9.031 0.948 -20.141 1 91 167 TYR B N 1
ATOM 4460 C CA . TYR B 1 167 ? 8.836 1.104 -18.703 1 91 167 TYR B CA 1
ATOM 4461 C C . TYR B 1 167 ? 8.75 2.576 -18.312 1 91 167 TYR B C 1
ATOM 4463 O O . TYR B 1 167 ? 9.57 3.389 -18.75 1 91 167 TYR B O 1
ATOM 4471 N N . ILE B 1 168 ? 7.75 2.902 -17.484 1 93.5 168 ILE B N 1
ATOM 4472 C CA . ILE B 1 168 ? 7.516 4.309 -17.172 1 93.5 168 ILE B CA 1
ATOM 4473 C C . ILE B 1 168 ? 7.301 4.473 -15.664 1 93.5 168 ILE B C 1
ATOM 4475 O O . ILE B 1 168 ? 7.426 3.51 -14.906 1 93.5 168 ILE B O 1
ATOM 4479 N N . TYR B 1 169 ? 7.137 5.699 -15.234 1 94.81 169 TYR B N 1
ATOM 4480 C CA . TYR B 1 169 ? 6.863 6.035 -13.844 1 94.81 169 TYR B CA 1
ATOM 4481 C C . TYR B 1 169 ? 5.391 5.812 -13.508 1 94.81 169 TYR B C 1
ATOM 4483 O O . TYR B 1 169 ? 4.586 5.52 -14.391 1 94.81 169 TYR B O 1
ATOM 4491 N N . SER B 1 170 ? 5.07 5.914 -12.227 1 95.88 170 SER B N 1
ATOM 4492 C CA . SER B 1 170 ? 3.668 5.746 -11.867 1 95.88 170 SER B CA 1
ATOM 4493 C C . SER B 1 170 ? 3.324 6.535 -10.609 1 95.88 170 SER B C 1
ATOM 4495 O O . SER B 1 170 ? 4.035 6.457 -9.602 1 95.88 170 SER B O 1
ATOM 4497 N N . GLU B 1 171 ? 2.275 7.258 -10.719 1 96.31 171 GLU B N 1
ATOM 4498 C CA . GLU B 1 171 ? 1.622 7.715 -9.492 1 96.31 171 GLU B CA 1
ATOM 4499 C C . GLU B 1 171 ? 0.789 6.602 -8.867 1 96.31 171 GLU B C 1
ATOM 4501 O O . GLU B 1 171 ? 0.261 5.738 -9.57 1 96.31 171 GLU B O 1
ATOM 4506 N N . HIS B 1 172 ? 0.797 6.562 -7.645 1 96.69 172 HIS B N 1
ATOM 4507 C CA . HIS B 1 172 ? -0.089 5.676 -6.898 1 96.69 172 HIS B CA 1
ATOM 4508 C C . HIS B 1 172 ? -1.151 6.469 -6.145 1 96.69 172 HIS B C 1
ATOM 4510 O O . HIS B 1 172 ? -0.896 7.59 -5.699 1 96.69 172 HIS B O 1
ATOM 4516 N N . SER B 1 173 ? -2.301 5.898 -6.062 1 96.94 173 SER B N 1
ATOM 4517 C CA . SER B 1 173 ? -3.396 6.562 -5.363 1 96.94 173 SER B CA 1
ATOM 4518 C C . SER B 1 173 ? -4.195 5.57 -4.523 1 96.94 173 SER B C 1
ATOM 4520 O O . SER B 1 173 ? -4.098 4.359 -4.723 1 96.94 173 SER B O 1
ATOM 4522 N N . GLY B 1 174 ? -4.918 6.129 -3.58 1 97.56 174 GLY B N 1
ATOM 4523 C CA . GLY B 1 174 ? -5.742 5.301 -2.715 1 97.56 174 GLY B CA 1
ATOM 4524 C C . GLY B 1 174 ? -6.441 6.086 -1.623 1 97.56 174 GLY B C 1
ATOM 4525 O O . GLY B 1 174 ? -6.734 7.273 -1.795 1 97.56 174 GLY B O 1
ATOM 4526 N N . ALA B 1 175 ? -6.852 5.324 -0.632 1 97.94 175 ALA B N 1
ATOM 4527 C CA . ALA B 1 175 ? -7.574 5.906 0.498 1 97.94 175 ALA B CA 1
ATOM 4528 C C . ALA B 1 175 ? -7.043 5.367 1.823 1 97.94 175 ALA B C 1
ATOM 4530 O O . ALA B 1 175 ? -6.301 4.379 1.848 1 97.94 175 ALA B O 1
ATOM 4531 N N . ILE B 1 176 ? -7.305 6.062 2.834 1 98 176 ILE B N 1
ATOM 4532 C CA . ILE B 1 176 ? -6.957 5.672 4.195 1 98 176 ILE B CA 1
ATOM 4533 C C . ILE B 1 176 ? -8.234 5.383 4.988 1 98 176 ILE B C 1
ATOM 4535 O O . ILE B 1 176 ? -9.102 6.25 5.117 1 98 176 ILE B O 1
ATOM 4539 N N . SER B 1 177 ? -8.32 4.211 5.484 1 95.75 177 SER B N 1
ATOM 4540 C CA . SER B 1 177 ? -9.508 3.863 6.254 1 95.75 177 SER B CA 1
ATOM 4541 C C . SER B 1 177 ? -9.312 4.164 7.734 1 95.75 177 SER B C 1
ATOM 4543 O O . SER B 1 177 ? -8.203 4.047 8.258 1 95.75 177 SER B O 1
ATOM 4545 N N . ILE B 1 178 ? -10.43 4.523 8.352 1 95 178 ILE B N 1
ATOM 4546 C CA . ILE B 1 178 ? -10.438 4.848 9.773 1 95 178 ILE B CA 1
ATOM 4547 C C . ILE B 1 178 ? -11.344 3.873 10.516 1 95 178 ILE B C 1
ATOM 4549 O O . ILE B 1 178 ? -12.438 3.539 10.039 1 95 178 ILE B O 1
ATOM 4553 N N . LYS B 1 179 ? -10.852 3.322 11.617 1 91.88 179 LYS B N 1
ATOM 4554 C CA . LYS B 1 179 ? -11.633 2.521 12.555 1 91.88 179 LYS B CA 1
ATOM 4555 C C . LYS B 1 179 ? -11.367 2.955 13.992 1 91.88 179 LYS B C 1
ATOM 4557 O O . LYS B 1 179 ? -10.219 3.055 14.414 1 91.88 179 LYS B O 1
ATOM 4562 N N . ASN B 1 180 ? -12.359 3.287 14.727 1 91.56 180 ASN B N 1
ATOM 4563 C CA . ASN B 1 180 ? -12.273 3.732 16.109 1 91.56 180 ASN B CA 1
ATOM 4564 C C . ASN B 1 180 ? -11.352 4.938 16.25 1 91.56 180 ASN B C 1
ATOM 4566 O O . ASN B 1 180 ? -10.484 4.961 17.141 1 91.56 180 ASN B O 1
ATOM 4570 N N . LYS B 1 181 ? -11.422 5.871 15.32 1 91.12 181 LYS B N 1
ATOM 4571 C CA . LYS B 1 181 ? -10.695 7.141 15.312 1 91.12 181 LYS B CA 1
ATOM 4572 C C . LYS B 1 181 ? -9.195 6.922 15.219 1 91.12 181 LYS B C 1
ATOM 4574 O O . LYS B 1 181 ? -8.414 7.648 15.836 1 91.12 181 LYS B O 1
ATOM 4579 N N . ALA B 1 182 ? -8.859 5.824 14.586 1 93.12 182 ALA B N 1
ATOM 4580 C CA . ALA B 1 182 ? -7.469 5.523 14.266 1 93.12 182 ALA B CA 1
ATOM 4581 C C . ALA B 1 182 ? -7.336 5.02 12.836 1 93.12 182 ALA B C 1
ATOM 4583 O O . ALA B 1 182 ? -8.289 4.477 12.266 1 93.12 182 ALA B O 1
ATOM 4584 N N . ILE B 1 183 ? -6.18 5.27 12.32 1 95.25 183 ILE B N 1
ATOM 4585 C CA . ILE B 1 183 ? -5.914 4.734 10.992 1 95.25 183 ILE B CA 1
ATOM 4586 C C . ILE B 1 183 ? -5.902 3.209 11.039 1 95.25 183 ILE B C 1
ATOM 4588 O O . ILE B 1 183 ? -5.203 2.613 11.867 1 95.25 183 ILE B O 1
ATOM 4592 N N . ASP B 1 184 ? -6.656 2.627 10.125 1 94.56 184 ASP B N 1
ATOM 4593 C CA . ASP B 1 184 ? -6.828 1.177 10.133 1 94.56 184 ASP B CA 1
ATOM 4594 C C . ASP B 1 184 ? -6.086 0.529 8.969 1 94.56 184 ASP B C 1
ATOM 4596 O O . ASP B 1 184 ? -5.32 -0.417 9.164 1 94.56 184 ASP B O 1
ATOM 4600 N N . ASN B 1 185 ? -6.309 0.981 7.781 1 96.56 185 ASN B N 1
ATOM 4601 C CA . ASN B 1 185 ? -5.684 0.438 6.578 1 96.56 185 ASN B CA 1
ATOM 4602 C C . ASN B 1 185 ? -5.324 1.541 5.59 1 96.56 185 ASN B C 1
ATOM 4604 O O . ASN B 1 185 ? -5.926 2.615 5.602 1 96.56 185 ASN B O 1
ATOM 4608 N N . ILE B 1 186 ? -4.344 1.249 4.859 1 97.81 186 ILE B N 1
ATOM 4609 C CA . ILE B 1 186 ? -4.027 1.999 3.65 1 97.81 186 ILE B CA 1
ATOM 4610 C C . ILE B 1 186 ? -4.441 1.194 2.42 1 97.81 186 ILE B C 1
ATOM 4612 O O . ILE B 1 186 ? -3.904 0.113 2.168 1 97.81 186 ILE B O 1
ATOM 4616 N N . ILE B 1 187 ? -5.387 1.693 1.701 1 98 187 ILE B N 1
ATOM 4617 C CA . ILE B 1 187 ? -5.938 1.019 0.531 1 98 187 ILE B CA 1
ATOM 4618 C C . ILE B 1 187 ? -5.352 1.63 -0.74 1 98 187 ILE B C 1
ATOM 4620 O O . ILE B 1 187 ? -5.531 2.822 -1.001 1 98 187 ILE B O 1
ATOM 4624 N N . VAL B 1 188 ? -4.664 0.852 -1.508 1 97.62 188 VAL B N 1
ATOM 4625 C CA . VAL B 1 188 ? -4.004 1.323 -2.721 1 97.62 188 VAL B CA 1
ATOM 4626 C C . VAL B 1 188 ? -4.754 0.815 -3.949 1 97.62 188 VAL B C 1
ATOM 4628 O O . VAL B 1 188 ? -4.961 -0.391 -4.102 1 97.62 188 VAL B O 1
ATOM 4631 N N . SER B 1 189 ? -5.145 1.725 -4.816 1 95.69 189 SER B N 1
ATOM 4632 C CA . SER B 1 189 ? -5.766 1.319 -6.074 1 95.69 189 SER B CA 1
ATOM 4633 C C . SER B 1 189 ? -4.789 0.547 -6.949 1 95.69 189 SER B C 1
ATOM 4635 O O . SER B 1 189 ? -3.641 0.964 -7.125 1 95.69 189 SER B O 1
ATOM 4637 N N . ALA B 1 190 ? -5.285 -0.502 -7.465 1 92.19 190 ALA B N 1
ATOM 4638 C CA . ALA B 1 190 ? -4.43 -1.3 -8.344 1 92.19 190 ALA B CA 1
ATOM 4639 C C . ALA B 1 190 ? -4.609 -0.892 -9.805 1 92.19 190 ALA B C 1
ATOM 4641 O O . ALA B 1 190 ? -3.951 -1.438 -10.688 1 92.19 190 ALA B O 1
ATOM 4642 N N . GLU B 1 191 ? -5.418 0.04 -10.016 1 84.25 191 GLU B N 1
ATOM 4643 C CA . GLU B 1 191 ? -5.664 0.503 -11.383 1 84.25 191 GLU B CA 1
ATOM 4644 C C . GLU B 1 191 ? -4.664 1.583 -11.789 1 84.25 191 GLU B C 1
ATOM 4646 O O . GLU B 1 191 ? -4.828 2.752 -11.43 1 84.25 191 GLU B O 1
ATOM 4651 N N . THR B 1 192 ? -3.574 1.229 -12.352 1 77 192 THR B N 1
ATOM 4652 C CA . THR B 1 192 ? -2.535 2.145 -12.812 1 77 192 THR B CA 1
ATOM 4653 C C . THR B 1 192 ? -2.377 2.064 -14.328 1 77 192 THR B C 1
ATOM 4655 O O . THR B 1 192 ? -1.316 1.682 -14.828 1 77 192 THR B O 1
ATOM 4658 N N . ASN B 1 193 ? -3.404 2.393 -15.031 1 78.75 193 ASN B N 1
ATOM 4659 C CA . ASN B 1 193 ? -3.316 2.178 -16.469 1 78.75 193 ASN B CA 1
ATOM 4660 C C . ASN B 1 193 ? -3.688 3.438 -17.25 1 78.75 193 ASN B C 1
ATOM 4662 O O . ASN B 1 193 ? -3.836 3.396 -18.469 1 78.75 193 ASN B O 1
ATOM 4666 N N . ARG B 1 194 ? -3.771 4.504 -16.516 1 88.06 194 ARG B N 1
ATOM 4667 C CA . ARG B 1 194 ? -4.148 5.738 -17.203 1 88.06 194 ARG B CA 1
ATOM 4668 C C . ARG B 1 194 ? -2.92 6.582 -17.531 1 88.06 194 ARG B C 1
ATOM 4670 O O . ARG B 1 194 ? -2.027 6.734 -16.688 1 88.06 194 ARG B O 1
ATOM 4677 N N . MET B 1 195 ? -2.934 7.008 -18.797 1 88.12 195 MET B N 1
ATOM 4678 C CA . MET B 1 195 ? -1.908 7.945 -19.234 1 88.12 195 MET B CA 1
ATOM 4679 C C . MET B 1 195 ? -2.541 9.188 -19.859 1 88.12 195 MET B C 1
ATOM 4681 O O . MET B 1 195 ? -3.611 9.102 -20.469 1 88.12 195 MET B O 1
ATOM 4685 N N . ASP B 1 196 ? -1.879 10.289 -19.578 1 83.12 196 ASP B N 1
ATOM 4686 C CA . ASP B 1 196 ? -2.316 11.5 -20.266 1 83.12 196 ASP B CA 1
ATOM 4687 C C . ASP B 1 196 ? -1.749 11.57 -21.672 1 83.12 196 ASP B C 1
ATOM 4689 O O . ASP B 1 196 ? -0.644 11.086 -21.922 1 83.12 196 ASP B O 1
ATOM 4693 N N . ILE B 1 197 ? -2.445 12.156 -22.531 1 79.25 197 ILE B N 1
ATOM 4694 C CA . ILE B 1 197 ? -2.039 12.273 -23.922 1 79.25 197 ILE B CA 1
ATOM 4695 C C . ILE B 1 197 ? -0.75 13.086 -24.016 1 79.25 197 ILE B C 1
ATOM 4697 O O . ILE B 1 197 ? 0.083 12.844 -24.891 1 79.25 197 ILE B O 1
ATOM 4701 N N . THR B 1 198 ? -0.616 13.977 -23.125 1 78.44 198 THR B N 1
ATOM 4702 C CA . THR B 1 198 ? 0.511 14.898 -23.203 1 78.44 198 THR B CA 1
ATOM 4703 C C . THR B 1 198 ? 1.705 14.352 -22.422 1 78.44 198 THR B C 1
ATOM 4705 O O . THR B 1 198 ? 2.812 14.891 -22.516 1 7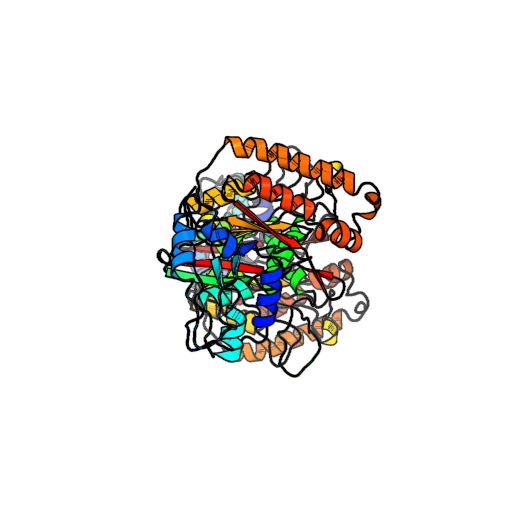8.44 198 THR B O 1
ATOM 4708 N N . ASP B 1 199 ? 1.555 13.344 -21.734 1 81.25 199 ASP B N 1
ATOM 4709 C CA . ASP B 1 199 ? 2.627 12.758 -20.938 1 81.25 199 ASP B CA 1
ATOM 4710 C C . ASP B 1 199 ? 2.533 11.234 -20.906 1 81.25 199 ASP B C 1
ATOM 4712 O O . ASP B 1 199 ? 1.854 10.664 -20.062 1 81.25 199 ASP B O 1
ATOM 4716 N N . ASP B 1 200 ? 3.322 10.625 -21.672 1 84.31 200 ASP B N 1
ATOM 4717 C CA . ASP B 1 200 ? 3.248 9.172 -21.812 1 84.31 200 ASP B CA 1
ATOM 4718 C C . ASP B 1 200 ? 4.352 8.492 -21 1 84.31 200 ASP B C 1
ATOM 4720 O O . ASP B 1 200 ? 4.645 7.312 -21.219 1 84.31 200 ASP B O 1
ATOM 4724 N N . ASN B 1 201 ? 4.891 9.289 -20.047 1 89.88 201 ASN B N 1
ATOM 4725 C CA . ASN B 1 201 ? 6.008 8.734 -19.297 1 89.88 201 ASN B CA 1
ATOM 4726 C C . ASN B 1 201 ? 5.609 8.398 -17.859 1 89.88 201 ASN B C 1
ATOM 4728 O O . ASN B 1 201 ? 6.457 8.023 -17.047 1 89.88 201 ASN B O 1
ATOM 4732 N N . ILE B 1 202 ? 4.293 8.523 -17.625 1 92.75 202 ILE B N 1
ATOM 4733 C CA . ILE B 1 202 ? 3.885 8.258 -16.25 1 92.75 202 ILE B CA 1
ATOM 4734 C C . ILE B 1 202 ? 2.436 7.781 -16.219 1 92.75 202 ILE B C 1
ATOM 4736 O O . ILE B 1 202 ? 1.592 8.297 -16.953 1 92.75 202 ILE B O 1
ATOM 4740 N N . TYR B 1 203 ? 2.207 6.73 -15.422 1 93.94 203 TYR B N 1
ATOM 4741 C CA . TYR B 1 203 ? 0.828 6.344 -15.133 1 93.94 203 TYR B CA 1
ATOM 4742 C C . TYR B 1 203 ? 0.202 7.273 -14.102 1 93.94 203 TYR B C 1
ATOM 4744 O O . TYR B 1 203 ? 0.843 7.629 -13.109 1 93.94 203 TYR B O 1
ATOM 4752 N N . LEU B 1 204 ? -1.035 7.625 -14.359 1 93.81 204 LEU B N 1
ATOM 4753 C CA . LEU B 1 204 ? -1.771 8.531 -13.484 1 93.81 204 LEU B CA 1
ATOM 4754 C C . LEU B 1 204 ? -2.92 7.801 -12.789 1 93.81 204 LEU B C 1
ATOM 4756 O O . LEU B 1 204 ? -3.404 6.785 -13.289 1 93.81 204 LEU B O 1
ATOM 4760 N N . PRO B 1 205 ? -3.316 8.383 -11.68 1 90.31 205 PRO B N 1
ATOM 4761 C CA . PRO B 1 205 ? -4.445 7.77 -10.977 1 90.31 205 PRO B CA 1
ATOM 4762 C C . PRO B 1 205 ? -5.734 7.785 -11.797 1 90.31 205 PRO B C 1
ATOM 4764 O O . PRO B 1 205 ? -5.934 8.68 -12.617 1 90.31 205 PRO B O 1
ATOM 4767 N N . THR B 1 206 ? -6.551 6.797 -11.516 1 88.44 206 THR B N 1
ATOM 4768 C CA . THR B 1 206 ? -7.891 6.73 -12.094 1 88.44 206 THR B CA 1
ATOM 4769 C C . THR B 1 206 ? -8.953 6.965 -11.016 1 88.44 206 THR B C 1
ATOM 4771 O O . THR B 1 206 ? -8.688 6.801 -9.828 1 88.44 206 THR B O 1
ATOM 4774 N N . ASN B 1 207 ? -10.109 7.387 -11.562 1 85.5 207 ASN B N 1
ATOM 4775 C CA . ASN B 1 207 ? -11.242 7.484 -10.648 1 85.5 207 ASN B CA 1
ATOM 4776 C C . ASN B 1 207 ? -11.703 6.105 -10.18 1 85.5 207 ASN B C 1
ATOM 4778 O O . ASN B 1 207 ? -11.938 5.215 -10.992 1 85.5 207 ASN B O 1
ATOM 4782 N N . THR B 1 208 ? -11.688 5.941 -8.898 1 87.81 208 THR B N 1
ATOM 4783 C CA . THR B 1 208 ? -12.133 4.672 -8.344 1 87.81 208 THR B CA 1
ATOM 4784 C C . THR B 1 208 ? -13.164 4.895 -7.238 1 87.81 208 THR B C 1
ATOM 4786 O O . THR B 1 208 ? -13.203 5.965 -6.629 1 87.81 208 THR B O 1
ATOM 4789 N N . GLU B 1 209 ? -13.898 3.896 -6.957 1 90.12 209 GLU B N 1
ATOM 4790 C CA . GLU B 1 209 ? -14.984 3.973 -5.977 1 90.12 209 GLU B CA 1
ATOM 4791 C C . GLU B 1 209 ? -14.438 4.188 -4.566 1 90.12 209 GLU B C 1
ATOM 4793 O O . GLU B 1 209 ? -15.086 4.812 -3.73 1 90.12 209 GLU B O 1
ATOM 4798 N N . ILE B 1 210 ? -13.281 3.73 -4.348 1 92.5 210 ILE B N 1
ATOM 4799 C CA . ILE B 1 210 ? -12.734 3.771 -2.998 1 92.5 210 ILE B CA 1
ATOM 4800 C C . ILE B 1 210 ? -12.516 5.223 -2.572 1 92.5 210 ILE B C 1
ATOM 4802 O O . ILE B 1 210 ? -12.594 5.547 -1.385 1 92.5 210 ILE B O 1
ATOM 4806 N N . LEU B 1 211 ? -12.32 6.086 -3.484 1 93.75 211 LEU B N 1
ATOM 4807 C CA . LEU B 1 211 ? -12.008 7.48 -3.186 1 93.75 211 LEU B CA 1
ATOM 4808 C C . LEU B 1 211 ? -13.234 8.203 -2.641 1 93.75 211 LEU B C 1
ATOM 4810 O O . LEU B 1 211 ? -13.102 9.164 -1.875 1 93.75 211 LEU B O 1
ATOM 4814 N N . GLY B 1 212 ? -14.398 7.742 -2.959 1 94.81 212 GLY B N 1
ATOM 4815 C CA . GLY B 1 212 ? -15.617 8.359 -2.469 1 94.81 212 GLY B CA 1
ATOM 4816 C C . GLY B 1 212 ? -16.078 7.789 -1.142 1 94.81 212 GLY B C 1
ATOM 4817 O O . GLY B 1 212 ? -16.953 8.359 -0.488 1 94.81 212 GLY B O 1
ATOM 4818 N N . LYS B 1 213 ? -15.453 6.766 -0.668 1 95.62 213 LYS B N 1
ATOM 4819 C CA . LYS B 1 213 ? -15.992 6.004 0.457 1 95.62 213 LYS B CA 1
ATOM 4820 C C . LYS B 1 213 ? -15.211 6.293 1.737 1 95.62 213 LYS B C 1
ATOM 4822 O O . LYS B 1 213 ? -15.586 5.828 2.816 1 95.62 213 LYS B O 1
ATOM 4827 N N . HIS B 1 214 ? -14.172 7.098 1.636 1 96.62 214 HIS B N 1
ATOM 4828 C CA . HIS B 1 214 ? -13.297 7.297 2.785 1 96.62 214 HIS B CA 1
ATOM 4829 C C . HIS B 1 214 ? -13.062 8.781 3.053 1 96.62 214 HIS B C 1
ATOM 4831 O O . HIS B 1 214 ? -13.148 9.602 2.137 1 96.62 214 HIS B O 1
ATOM 4837 N N . GLU B 1 215 ? -12.695 9.086 4.289 1 96.81 215 GLU B N 1
ATOM 4838 C CA . GLU B 1 215 ? -12.508 10.461 4.73 1 96.81 215 GLU B CA 1
ATOM 4839 C C . GLU B 1 215 ? -11.188 11.031 4.223 1 96.81 215 GLU B C 1
ATOM 4841 O O . GLU B 1 215 ? -11.047 12.25 4.078 1 96.81 215 GLU B O 1
ATOM 4846 N N . TYR B 1 216 ? -10.258 10.109 4.027 1 98.12 216 TYR B N 1
ATOM 4847 C CA . TYR B 1 216 ? -8.945 10.555 3.564 1 98.12 216 TYR B CA 1
ATOM 4848 C C . TYR B 1 216 ? -8.531 9.805 2.305 1 98.12 216 TYR B C 1
ATOM 4850 O O . TYR B 1 216 ? -8.531 8.57 2.283 1 98.12 216 TYR B O 1
ATOM 4858 N N . ILE B 1 217 ? -8.18 10.562 1.281 1 98.31 217 ILE B N 1
ATOM 4859 C CA . ILE B 1 217 ? -7.645 10.008 0.044 1 98.31 217 ILE B CA 1
ATOM 4860 C C . ILE B 1 217 ? -6.199 10.461 -0.138 1 98.31 217 ILE B C 1
ATOM 4862 O O . ILE B 1 217 ? -5.758 11.43 0.489 1 98.31 217 ILE B O 1
ATOM 4866 N N . PHE B 1 218 ? -5.434 9.719 -0.911 1 98.25 218 PHE B N 1
ATOM 4867 C CA . PHE B 1 218 ? -4.047 10.117 -1.126 1 98.25 218 PHE B CA 1
ATOM 4868 C C . PHE B 1 218 ? -3.59 9.742 -2.529 1 98.25 218 PHE B C 1
ATOM 4870 O O . PHE B 1 218 ? -4.207 8.898 -3.186 1 98.25 218 PHE B O 1
ATOM 4877 N N . HIS B 1 219 ? -2.645 10.359 -2.988 1 97.5 219 HIS B N 1
ATOM 4878 C CA . HIS B 1 219 ? -1.867 9.945 -4.152 1 97.5 219 HIS B CA 1
ATOM 4879 C C . HIS B 1 219 ? -0.433 10.453 -4.066 1 97.5 219 HIS B C 1
ATOM 4881 O O . HIS B 1 219 ? -0.085 11.188 -3.141 1 97.5 219 HIS B O 1
ATOM 4887 N N . THR B 1 220 ? 0.417 9.984 -4.934 1 97.75 220 THR B N 1
ATOM 4888 C CA . THR B 1 220 ? 1.832 10.328 -4.91 1 97.75 220 THR B CA 1
ATOM 4889 C C . THR B 1 220 ? 2.209 11.148 -6.145 1 97.75 220 THR B C 1
ATOM 4891 O O . THR B 1 220 ? 1.652 10.945 -7.223 1 97.75 220 THR B O 1
ATOM 4894 N N . HIS B 1 221 ? 3.09 12.07 -6.008 1 96.81 221 HIS B N 1
ATOM 4895 C CA . HIS B 1 221 ? 3.814 12.75 -7.078 1 96.81 221 HIS B CA 1
ATOM 4896 C C . HIS B 1 221 ? 5.277 12.328 -7.102 1 96.81 221 HIS B C 1
ATOM 4898 O O . HIS B 1 221 ? 6.133 13 -6.52 1 96.81 221 HIS B O 1
ATOM 4904 N N . PRO B 1 222 ? 5.523 11.242 -7.781 1 94.38 222 PRO B N 1
ATOM 4905 C CA . PRO B 1 222 ? 6.883 10.703 -7.699 1 94.38 222 PRO B CA 1
ATOM 4906 C C . PRO B 1 222 ? 7.914 11.602 -8.383 1 94.38 222 PRO B C 1
ATOM 4908 O O . PRO B 1 222 ? 7.555 12.43 -9.227 1 94.38 222 PRO B O 1
ATOM 4911 N N . ASN B 1 223 ? 9.141 11.273 -7.938 1 89.44 223 ASN B N 1
ATOM 4912 C CA . ASN B 1 223 ? 10.25 11.898 -8.648 1 89.44 223 ASN B CA 1
ATOM 4913 C C . ASN B 1 223 ? 10.516 11.203 -9.984 1 89.44 223 ASN B C 1
ATOM 4915 O O . ASN B 1 223 ? 10.055 10.078 -10.211 1 89.44 223 ASN B O 1
ATOM 4919 N N . THR B 1 224 ? 11.078 11.875 -10.875 1 86.62 224 THR B N 1
ATOM 4920 C CA . THR B 1 224 ? 11.562 11.234 -12.094 1 86.62 224 THR B CA 1
ATOM 4921 C C . THR B 1 224 ? 13.039 10.867 -11.961 1 86.62 224 THR B C 1
ATOM 4923 O O . THR B 1 224 ? 13.906 11.555 -12.5 1 86.62 224 THR B O 1
ATOM 4926 N N . SER B 1 225 ? 13.25 9.836 -11.211 1 87.38 225 SER B N 1
ATOM 4927 C CA . SER B 1 225 ? 14.555 9.188 -11.047 1 87.38 225 SER B CA 1
ATOM 4928 C C . SER B 1 225 ? 15.383 9.883 -9.977 1 87.38 225 SER B C 1
ATOM 4930 O O . SER B 1 225 ? 16.047 9.227 -9.164 1 87.38 225 SER B O 1
ATOM 4932 N N . LYS B 1 226 ? 15.352 11.258 -9.992 1 92.38 226 LYS B N 1
ATOM 4933 C CA . LYS B 1 226 ? 16.125 11.984 -8.992 1 92.38 226 LYS B CA 1
ATOM 4934 C C . LYS B 1 226 ? 15.375 13.219 -8.5 1 92.38 226 LYS B C 1
ATOM 4936 O O . LYS B 1 226 ? 14.391 13.633 -9.117 1 92.38 226 LYS B O 1
ATOM 4941 N N . TYR B 1 227 ? 15.875 13.742 -7.359 1 94.19 227 TYR B N 1
ATOM 4942 C CA . TYR B 1 227 ? 15.32 15.008 -6.895 1 94.19 227 TYR B CA 1
ATOM 4943 C C . TYR B 1 227 ? 15.516 16.109 -7.941 1 94.19 227 TYR B C 1
ATOM 4945 O O . TYR B 1 227 ? 16.578 16.203 -8.555 1 94.19 227 TYR B O 1
ATOM 4953 N N . GLY B 1 228 ? 14.469 16.828 -8.172 1 91.81 228 GLY B N 1
ATOM 4954 C CA . GLY B 1 228 ? 14.531 17.875 -9.188 1 91.81 228 GLY B CA 1
ATOM 4955 C C . GLY B 1 228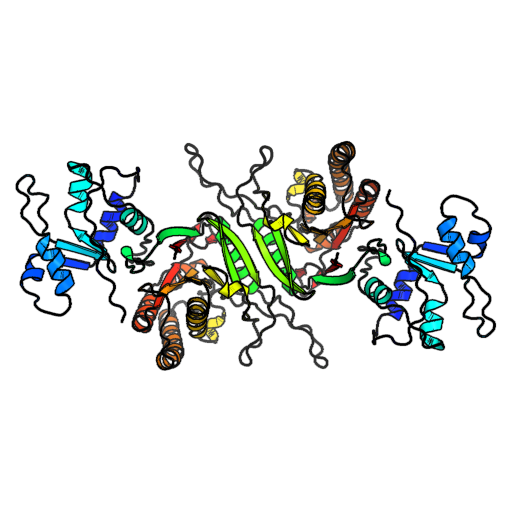 ? 14.625 17.328 -10.602 1 91.81 228 GLY B C 1
ATOM 4956 O O . GLY B 1 228 ? 15.117 18 -11.5 1 91.81 228 GLY B O 1
ATOM 4957 N N . GLY B 1 229 ? 14.242 16.156 -10.766 1 89.38 229 GLY B N 1
ATOM 4958 C CA . GLY B 1 229 ? 14.383 15.477 -12.039 1 89.38 229 GLY B CA 1
ATOM 4959 C C . GLY B 1 229 ? 13.586 16.125 -13.156 1 89.38 229 GLY B C 1
ATOM 4960 O O . GLY B 1 229 ? 13.867 15.914 -14.336 1 89.38 229 GLY B O 1
ATOM 4961 N N . ARG B 1 230 ? 12.664 17.094 -12.906 1 91.19 230 ARG B N 1
ATOM 4962 C CA . ARG B 1 230 ? 11.781 17.672 -13.914 1 91.19 230 ARG B CA 1
ATOM 4963 C C . ARG B 1 230 ? 12.07 19.156 -14.086 1 91.19 230 ARG B C 1
ATOM 4965 O O . ARG B 1 230 ? 11.266 19.891 -14.68 1 91.19 230 ARG B O 1
ATOM 4972 N N . ILE B 1 231 ? 13.102 19.516 -13.648 1 92.88 231 ILE B N 1
ATOM 4973 C CA . ILE B 1 231 ? 13.445 20.938 -13.742 1 92.88 231 ILE B CA 1
ATOM 4974 C C . ILE B 1 231 ? 13.453 21.375 -15.203 1 92.88 231 ILE B C 1
ATOM 4976 O O . ILE B 1 231 ? 13.07 22.5 -15.523 1 92.88 231 ILE B O 1
ATOM 4980 N N . SER B 1 232 ? 13.922 20.5 -16.031 1 89.94 232 SER B N 1
ATOM 4981 C CA . SER B 1 232 ? 13.953 20.812 -17.453 1 89.94 232 SER B CA 1
ATOM 4982 C C . SER B 1 232 ? 12.547 21.016 -18.016 1 89.94 232 SER B C 1
ATOM 4984 O O . SER B 1 232 ? 12.359 21.703 -19.031 1 89.94 232 SER B O 1
ATOM 4986 N N . GLU B 1 233 ? 11.586 20.469 -17.328 1 89.69 233 GLU B N 1
ATOM 4987 C CA . GLU B 1 233 ? 10.188 20.625 -17.719 1 89.69 233 GLU B CA 1
ATOM 4988 C C . GLU B 1 233 ? 9.555 21.828 -17.016 1 89.69 233 GLU B C 1
ATOM 4990 O O . GLU B 1 233 ? 8.359 22.094 -17.188 1 89.69 233 GLU B O 1
ATOM 4995 N N . GLY B 1 234 ? 10.375 22.484 -16.203 1 92.75 234 GLY B N 1
ATOM 4996 C CA . GLY B 1 234 ? 9.898 23.672 -15.508 1 92.75 234 GLY B CA 1
ATOM 4997 C C . GLY B 1 234 ? 9.25 23.359 -14.172 1 92.75 234 GLY B C 1
ATOM 4998 O O . GLY B 1 234 ? 8.469 24.156 -13.648 1 92.75 234 GLY B O 1
ATOM 4999 N N . ILE B 1 235 ? 9.539 22.188 -13.648 1 94.19 235 ILE B N 1
ATOM 5000 C CA . ILE B 1 235 ? 8.898 21.766 -12.406 1 94.19 235 ILE B CA 1
ATOM 5001 C C . ILE B 1 235 ? 9.961 21.5 -11.344 1 94.19 235 ILE B C 1
ATOM 5003 O O . ILE B 1 235 ? 10.859 20.672 -11.547 1 94.19 235 ILE B O 1
ATOM 5007 N N . ILE B 1 236 ? 9.898 22.156 -10.234 1 96.44 236 ILE B N 1
ATOM 5008 C CA . ILE B 1 236 ? 10.82 21.906 -9.141 1 96.44 236 ILE B CA 1
ATOM 5009 C C . ILE B 1 236 ? 10.047 21.422 -7.91 1 96.44 236 ILE B C 1
ATOM 5011 O O . ILE B 1 236 ? 10.531 20.578 -7.16 1 96.44 236 ILE B O 1
ATOM 5015 N N . TYR B 1 237 ? 8.922 22.031 -7.719 1 97 237 TYR B N 1
ATOM 5016 C CA . TYR B 1 237 ? 7.996 21.516 -6.711 1 97 237 TYR B CA 1
ATOM 5017 C C . TYR B 1 237 ? 6.938 20.625 -7.344 1 97 237 TYR B C 1
ATOM 5019 O O . TYR B 1 237 ? 6.434 20.922 -8.43 1 97 237 TYR B O 1
ATOM 5027 N N . GLU B 1 238 ? 6.703 19.547 -6.656 1 96.69 238 GLU B N 1
ATOM 5028 C CA . GLU B 1 238 ? 5.59 18.719 -7.082 1 96.69 238 GLU B CA 1
ATOM 5029 C C . GLU B 1 238 ? 4.289 19.141 -6.402 1 96.69 238 GLU B C 1
ATOM 5031 O O . GLU B 1 238 ? 3.604 18.312 -5.793 1 96.69 238 GLU B O 1
ATOM 5036 N N . PHE B 1 239 ? 3.902 20.328 -6.637 1 97.12 239 PHE B N 1
ATOM 5037 C CA . PHE B 1 239 ? 2.688 20.906 -6.07 1 97.12 239 PHE B CA 1
ATOM 5038 C C . PHE B 1 239 ? 1.467 20.078 -6.469 1 97.12 239 PHE B C 1
ATOM 5040 O O . PHE B 1 239 ? 1.442 19.484 -7.543 1 97.12 239 PHE B O 1
ATOM 5047 N N . PRO B 1 240 ? 0.483 20.125 -5.527 1 97.19 240 PRO B N 1
ATOM 5048 C CA . PRO B 1 240 ? -0.807 19.672 -6.043 1 97.19 240 PRO B CA 1
ATOM 5049 C C . PRO B 1 240 ? -1.248 20.422 -7.297 1 97.19 240 PRO B C 1
ATOM 5051 O O . PRO B 1 240 ? -1.164 21.656 -7.34 1 97.19 240 PRO B O 1
ATOM 5054 N N . SER B 1 241 ? -1.681 19.734 -8.266 1 93.56 241 SER B N 1
ATOM 5055 C CA . SER B 1 241 ? -2.154 20.328 -9.508 1 93.56 241 SER B CA 1
ATOM 5056 C C . SER B 1 241 ? -3.564 20.891 -9.352 1 93.56 241 SER B C 1
ATOM 5058 O O . SER B 1 241 ? -4.203 20.688 -8.312 1 93.56 241 SER B O 1
ATOM 5060 N N . ALA B 1 242 ? -3.965 21.609 -10.375 1 93.5 242 ALA B N 1
ATOM 5061 C CA . ALA B 1 242 ? -5.355 22.062 -10.383 1 93.5 242 ALA B CA 1
ATOM 5062 C C . ALA B 1 242 ? -6.312 20.875 -10.328 1 93.5 242 ALA B C 1
ATOM 5064 O O . ALA B 1 242 ? -7.328 20.922 -9.633 1 93.5 242 ALA B O 1
ATOM 5065 N N . ASN B 1 243 ? -5.941 19.859 -11.031 1 91.25 243 ASN B N 1
ATOM 5066 C CA . ASN B 1 243 ? -6.773 18.672 -11.062 1 91.25 243 ASN B CA 1
ATOM 5067 C C . ASN B 1 243 ? -6.848 18 -9.688 1 91.25 243 ASN B C 1
ATOM 5069 O O . ASN B 1 243 ? -7.871 17.422 -9.328 1 91.25 243 ASN B O 1
ATOM 5073 N N . ASP B 1 244 ? -5.832 18.062 -8.969 1 94.81 244 ASP B N 1
ATOM 5074 C CA . ASP B 1 244 ? -5.836 17.5 -7.621 1 94.81 244 ASP B CA 1
ATOM 5075 C C . ASP B 1 244 ? -6.836 18.219 -6.723 1 94.81 244 ASP B C 1
ATOM 5077 O O . ASP B 1 244 ? -7.547 17.578 -5.941 1 94.81 244 ASP B O 1
ATOM 5081 N N . LEU B 1 245 ? -6.828 19.5 -6.855 1 95.38 245 LEU B N 1
ATOM 5082 C CA . LEU B 1 245 ? -7.781 20.297 -6.082 1 95.38 245 LEU B CA 1
ATOM 5083 C C . LEU B 1 245 ? -9.211 19.984 -6.508 1 95.38 245 LEU B C 1
ATOM 5085 O O . LEU B 1 245 ? -10.094 19.828 -5.66 1 95.38 245 LEU B O 1
ATOM 5089 N N . PHE B 1 246 ? -9.375 19.844 -7.777 1 91.88 246 PHE B N 1
ATOM 5090 C CA . PHE B 1 246 ? -10.695 19.5 -8.297 1 91.88 246 PHE B CA 1
ATOM 5091 C C . PHE B 1 246 ? -11.125 18.125 -7.82 1 91.88 246 PHE B C 1
ATOM 5093 O O . PHE B 1 246 ? -12.297 17.922 -7.48 1 91.88 246 PHE B O 1
ATOM 5100 N N . ASN B 1 247 ? -10.242 17.25 -7.887 1 92.75 247 ASN B N 1
ATOM 5101 C CA . ASN B 1 247 ? -10.539 15.898 -7.426 1 92.75 247 ASN B CA 1
ATOM 5102 C C . ASN B 1 247 ? -10.938 15.883 -5.953 1 92.75 247 ASN B C 1
ATOM 5104 O O . ASN B 1 247 ? -11.867 15.172 -5.562 1 92.75 247 ASN B O 1
ATOM 5108 N N . PHE B 1 248 ? -10.273 16.656 -5.16 1 95.38 248 PHE B N 1
ATOM 5109 C CA . PHE B 1 248 ? -10.656 16.75 -3.756 1 95.38 248 PHE B CA 1
ATOM 5110 C C . PHE B 1 248 ? -12.086 17.25 -3.617 1 95.38 248 PHE B C 1
ATOM 5112 O O . PHE B 1 248 ? -12.898 16.641 -2.908 1 95.38 248 PHE B O 1
ATOM 5119 N N . ILE B 1 249 ? -12.32 18.281 -4.277 1 94.62 249 ILE B N 1
ATOM 5120 C CA . ILE B 1 249 ? -13.648 18.891 -4.207 1 94.62 249 ILE B CA 1
ATOM 5121 C C . ILE B 1 249 ? -14.695 17.859 -4.645 1 94.62 249 ILE B C 1
ATOM 5123 O O . ILE B 1 249 ? -15.734 17.719 -3.996 1 94.62 249 ILE B O 1
ATOM 5127 N N . LYS B 1 250 ? -14.422 17.234 -5.699 1 93.19 250 LYS B N 1
ATOM 5128 C CA . LYS B 1 250 ? -15.344 16.219 -6.219 1 93.19 250 LYS B CA 1
ATOM 5129 C C . LYS B 1 250 ? -15.656 15.164 -5.164 1 93.19 250 LYS B C 1
ATOM 5131 O O . LYS B 1 250 ? -16.828 14.93 -4.844 1 93.19 250 LYS B O 1
ATOM 5136 N N . TYR B 1 251 ? -14.648 14.609 -4.586 1 95.69 251 TYR B N 1
ATOM 5137 C CA . TYR B 1 251 ? -14.844 13.5 -3.658 1 95.69 251 TYR B CA 1
ATOM 5138 C C . TYR B 1 251 ? -15.328 14 -2.303 1 95.69 251 TYR B C 1
ATOM 5140 O O . TYR B 1 251 ? -15.875 13.234 -1.507 1 95.69 251 TYR B O 1
ATOM 5148 N N . HIS B 1 252 ? -15.078 15.234 -2.053 1 95.25 252 HIS B N 1
ATOM 5149 C CA . HIS B 1 252 ? -15.703 15.852 -0.89 1 95.25 252 HIS B CA 1
ATOM 5150 C C . HIS B 1 252 ? -17.203 16 -1.088 1 95.25 252 HIS B C 1
ATOM 5152 O O . HIS B 1 252 ? -18 15.664 -0.197 1 95.25 252 HIS B O 1
ATOM 5158 N N . ASN B 1 253 ? -17.609 16.5 -2.24 1 94.62 253 ASN B N 1
ATOM 5159 C CA . ASN B 1 253 ? -19 16.766 -2.545 1 94.62 253 ASN B CA 1
ATOM 5160 C C . ASN B 1 253 ? -19.797 15.484 -2.734 1 94.62 253 ASN B C 1
ATOM 5162 O O . ASN B 1 253 ? -20.938 15.375 -2.27 1 94.62 253 ASN B O 1
ATOM 5166 N N . GLU B 1 254 ? -19.188 14.562 -3.404 1 93.88 254 GLU B N 1
ATOM 5167 C CA . GLU B 1 254 ? -19.922 13.352 -3.797 1 93.88 254 GLU B CA 1
ATOM 5168 C C . GLU B 1 254 ? -19.672 12.219 -2.809 1 93.88 254 GLU B C 1
ATOM 5170 O O . GLU B 1 254 ? -20.406 11.227 -2.799 1 93.88 254 GLU B O 1
ATOM 5175 N N . GLY B 1 255 ? -18.641 12.445 -2.002 1 95 255 GLY B N 1
ATOM 5176 C CA . GLY B 1 255 ? -18.266 11.367 -1.101 1 95 255 GLY B CA 1
ATOM 5177 C C . GLY B 1 255 ? -18.047 11.828 0.326 1 95 255 GLY B C 1
ATOM 5178 O O . GLY B 1 255 ? -18.844 12.609 0.859 1 95 255 GLY B O 1
ATOM 5179 N N . LYS B 1 256 ? -17.031 11.219 0.925 1 94.12 256 LYS B N 1
ATOM 5180 C CA . LYS B 1 256 ? -16.781 11.453 2.346 1 94.12 256 LYS B CA 1
ATOM 5181 C C . LYS B 1 256 ? -15.477 12.203 2.561 1 94.12 256 LYS B C 1
ATOM 5183 O O . LYS B 1 256 ? -15.125 12.531 3.695 1 94.12 256 LYS B O 1
ATOM 5188 N N . ALA B 1 257 ? -14.812 12.531 1.514 1 96.69 257 ALA B N 1
ATOM 5189 C CA . ALA B 1 257 ? -13.445 13.023 1.633 1 96.69 257 ALA B CA 1
ATOM 5190 C C . ALA B 1 257 ? -13.398 14.312 2.447 1 96.69 257 ALA B C 1
ATOM 5192 O O . ALA B 1 257 ? -14.125 15.266 2.164 1 96.69 257 ALA B O 1
ATOM 5193 N N . GLN B 1 258 ? -12.562 14.32 3.447 1 96.75 258 GLN B N 1
ATOM 5194 C CA . GLN B 1 258 ? -12.359 15.508 4.277 1 96.75 258 GLN B CA 1
ATOM 5195 C C . GLN B 1 258 ? -11 16.141 3.998 1 96.75 258 GLN B C 1
ATOM 5197 O O . GLN B 1 258 ? -10.789 17.312 4.312 1 96.75 258 GLN B O 1
ATOM 5202 N N . ALA B 1 259 ? -10.078 15.352 3.465 1 98 259 ALA B N 1
ATOM 5203 C CA . ALA B 1 259 ? -8.766 15.836 3.051 1 98 259 ALA B CA 1
ATOM 5204 C C . ALA B 1 259 ? -8.164 14.953 1.965 1 98 259 ALA B C 1
ATOM 5206 O O . ALA B 1 259 ? -8.523 13.773 1.849 1 98 259 ALA B O 1
ATOM 5207 N N . SER B 1 260 ? -7.328 15.516 1.157 1 98.44 260 SER B N 1
ATOM 5208 C CA . SER B 1 260 ? -6.539 14.805 0.153 1 98.44 260 SER B CA 1
ATOM 5209 C C . SER B 1 260 ? -5.043 14.984 0.397 1 98.44 260 SER B C 1
ATOM 5211 O O . SER B 1 260 ? -4.543 16.109 0.427 1 98.44 260 SER B O 1
ATOM 5213 N N . ILE B 1 261 ? -4.379 13.883 0.57 1 98.75 261 ILE B N 1
ATOM 5214 C CA . ILE B 1 261 ? -2.955 13.883 0.89 1 98.75 261 ILE B CA 1
ATOM 5215 C C . ILE B 1 261 ? -2.143 13.633 -0.378 1 98.75 261 ILE B C 1
ATOM 5217 O O . ILE B 1 261 ? -2.402 12.68 -1.114 1 98.75 261 ILE B O 1
ATOM 5221 N N . VAL B 1 262 ? -1.229 14.477 -0.639 1 98.62 262 VAL B N 1
ATOM 5222 C CA . VAL B 1 262 ? -0.305 14.297 -1.754 1 98.62 262 VAL B CA 1
ATOM 5223 C C . VAL B 1 262 ? 1.116 14.117 -1.224 1 98.62 262 VAL B C 1
ATOM 5225 O O . VAL B 1 262 ? 1.656 15.016 -0.564 1 98.62 262 VAL B O 1
ATOM 5228 N N . VAL B 1 263 ? 1.666 13.016 -1.489 1 98.5 263 VAL B N 1
ATOM 5229 C CA . VAL B 1 263 ? 3.045 12.766 -1.082 1 98.5 263 VAL B CA 1
ATOM 5230 C C . VAL B 1 263 ? 3.99 13.07 -2.242 1 98.5 263 VAL B C 1
ATOM 5232 O O . VAL B 1 263 ? 3.848 12.508 -3.33 1 98.5 263 VAL B O 1
ATOM 5235 N N . ALA B 1 264 ? 4.934 13.93 -2.008 1 98.06 264 ALA B N 1
ATOM 5236 C CA . ALA B 1 264 ? 5.891 14.406 -3.002 1 98.06 264 ALA B CA 1
ATOM 5237 C C . ALA B 1 264 ? 7.32 14.312 -2.482 1 98.06 264 ALA B C 1
ATOM 5239 O O . ALA B 1 264 ? 7.543 14.023 -1.303 1 98.06 264 ALA B O 1
ATOM 5240 N N . PRO B 1 265 ? 8.32 14.5 -3.342 1 97.19 265 PRO B N 1
ATOM 5241 C CA . PRO B 1 265 ? 9.711 14.414 -2.902 1 97.19 265 PRO B CA 1
ATOM 5242 C C . PRO B 1 265 ? 10.039 15.383 -1.767 1 97.19 265 PRO B C 1
ATOM 5244 O O . PRO B 1 265 ? 10.773 15.031 -0.845 1 97.19 265 PRO B O 1
ATOM 5247 N N . GLU B 1 266 ? 9.531 16.578 -1.803 1 97.44 266 GLU B N 1
ATOM 5248 C CA . GLU B 1 266 ? 9.891 17.609 -0.821 1 97.44 266 GLU B CA 1
ATOM 5249 C C . GLU B 1 266 ? 9.109 17.422 0.476 1 97.44 266 GLU B C 1
ATOM 5251 O O . GLU B 1 266 ? 9.469 17.984 1.511 1 97.44 266 GLU B O 1
ATOM 5256 N N . GLY B 1 267 ? 7.965 16.656 0.404 1 97.94 267 GLY B N 1
ATOM 5257 C CA . GLY B 1 267 ? 7.18 16.438 1.609 1 97.94 267 GLY B CA 1
ATOM 5258 C C . GLY B 1 267 ? 5.738 16.062 1.324 1 97.94 267 GLY B C 1
ATOM 5259 O O . GLY B 1 267 ? 5.453 15.383 0.336 1 97.94 267 GLY B O 1
ATOM 5260 N N . THR B 1 268 ? 4.914 16.375 2.264 1 98.62 268 THR B N 1
ATOM 5261 C CA . THR B 1 268 ? 3.502 16.016 2.182 1 98.62 268 THR B CA 1
ATOM 5262 C C . THR B 1 268 ? 2.635 17.266 2.059 1 98.62 268 THR B C 1
ATOM 5264 O O . THR B 1 268 ? 2.807 18.234 2.812 1 98.62 268 THR B O 1
ATOM 5267 N N . TYR B 1 269 ? 1.782 17.219 1.104 1 98.75 269 TYR B N 1
ATOM 5268 C CA . TYR B 1 269 ? 0.732 18.219 0.986 1 98.75 269 TYR B CA 1
ATOM 5269 C C . TYR B 1 269 ? -0.609 17.672 1.449 1 98.75 269 TYR B C 1
ATOM 5271 O O . TYR B 1 269 ? -0.948 16.516 1.153 1 98.75 269 TYR B O 1
ATOM 5279 N N . VAL B 1 270 ? -1.328 18.453 2.203 1 98.75 270 VAL B N 1
ATOM 5280 C CA . VAL B 1 270 ? -2.68 18.078 2.607 1 98.75 270 VAL B CA 1
ATOM 5281 C C . VAL B 1 270 ? -3.672 19.141 2.133 1 98.75 270 VAL B C 1
ATOM 5283 O O . VAL B 1 270 ? -3.664 20.266 2.627 1 98.75 270 VAL B O 1
ATOM 5286 N N . ILE B 1 271 ? -4.473 18.797 1.196 1 98.19 271 ILE B N 1
ATOM 5287 C CA . ILE B 1 271 ? -5.52 19.672 0.69 1 98.19 271 ILE B CA 1
ATOM 5288 C C . ILE B 1 271 ? -6.77 19.547 1.562 1 98.19 271 ILE B C 1
ATOM 5290 O O . ILE B 1 271 ? -7.277 18.438 1.771 1 98.19 271 ILE B O 1
ATOM 5294 N N . ARG B 1 272 ? -7.297 20.609 2.012 1 96.94 272 ARG B N 1
ATOM 5295 C CA . ARG B 1 272 ? -8.492 20.594 2.855 1 96.94 272 ARG B CA 1
ATOM 5296 C C . ARG B 1 272 ? -9.188 21.953 2.818 1 96.94 272 ARG B C 1
ATOM 5298 O O . ARG B 1 272 ? -8.648 22.922 2.287 1 96.94 272 ARG B O 1
ATOM 5305 N N . PRO B 1 273 ? -10.383 22.062 3.389 1 95.5 273 PRO B N 1
ATOM 5306 C CA . PRO B 1 273 ? -11.047 23.375 3.438 1 95.5 273 PRO B CA 1
ATOM 5307 C C . PRO B 1 273 ? -10.508 24.266 4.547 1 95.5 273 PRO B C 1
ATOM 5309 O O . PRO B 1 273 ? -9.945 23.781 5.527 1 95.5 273 PRO B O 1
ATOM 5312 N N . ILE B 1 274 ? -10.688 25.547 4.285 1 96.25 274 ILE B N 1
ATOM 5313 C CA . ILE B 1 274 ? -10.453 26.5 5.363 1 96.25 274 ILE B CA 1
ATOM 5314 C C . ILE B 1 274 ? -11.625 26.469 6.348 1 96.25 274 ILE B C 1
ATOM 5316 O O . ILE B 1 274 ? -11.414 26.312 7.555 1 96.25 274 ILE B O 1
ATOM 5320 N N . LYS B 1 275 ? -12.82 26.562 5.75 1 94.69 275 LYS B N 1
ATOM 5321 C CA . LYS B 1 275 ? -14.078 26.453 6.488 1 94.69 275 LYS B CA 1
ATOM 5322 C C . LYS B 1 275 ? -14.805 25.156 6.148 1 94.69 275 LYS B C 1
ATOM 5324 O O . LYS B 1 275 ? -15.008 24.844 4.977 1 94.69 275 LYS B O 1
ATOM 5329 N N . TYR B 1 276 ? -15.195 24.5 7.176 1 92.19 276 TYR B N 1
ATOM 5330 C CA . TYR B 1 276 ? -15.906 23.266 6.91 1 92.19 276 TYR B CA 1
ATOM 5331 C C . TYR B 1 276 ? -17.281 23.531 6.316 1 92.19 276 TYR B C 1
ATOM 5333 O O . TYR B 1 276 ? -18.031 24.359 6.836 1 92.19 276 TYR B O 1
ATOM 5341 N N . GLN B 1 277 ? -17.484 22.891 5.23 1 87.75 277 GLN B N 1
ATOM 5342 C CA . GLN B 1 277 ? -18.797 22.922 4.578 1 87.75 277 GLN B CA 1
ATOM 5343 C C . GLN B 1 277 ? -19.109 21.562 3.938 1 87.75 277 GLN B C 1
ATOM 5345 O O . GLN B 1 277 ? -18.203 20.859 3.482 1 87.75 277 GLN B O 1
ATOM 5350 N N . LYS B 1 278 ? -20.312 21.297 3.91 1 83.44 278 LYS B N 1
ATOM 5351 C CA . LYS B 1 278 ? -20.734 20.016 3.354 1 83.44 278 LYS B CA 1
ATOM 5352 C C . LYS B 1 278 ? -20.531 19.969 1.843 1 83.44 278 LYS B C 1
ATOM 5354 O O . LYS B 1 278 ? -20.156 18.938 1.291 1 83.44 278 LYS B O 1
ATOM 5359 N N . ILE B 1 279 ? -20.75 21.125 1.246 1 87 279 ILE B N 1
ATOM 5360 C CA . ILE B 1 279 ? -20.625 21.203 -0.206 1 87 279 ILE B CA 1
ATOM 5361 C C . ILE B 1 279 ? -19.766 22.391 -0.593 1 87 279 ILE B C 1
ATOM 5363 O O . ILE B 1 279 ? -19.969 23.5 -0.106 1 87 279 ILE B O 1
ATOM 5367 N N . PHE B 1 280 ? -18.719 22.078 -1.354 1 83.38 280 PHE B N 1
ATOM 5368 C CA . PHE B 1 280 ? -17.891 23.141 -1.93 1 83.38 280 PHE B CA 1
ATOM 5369 C C . PHE B 1 280 ? -18.516 23.688 -3.203 1 83.38 280 PHE B C 1
ATOM 5371 O O . PHE B 1 280 ? -19.016 22.922 -4.035 1 83.38 280 PHE B O 1
ATOM 5378 N N . ASP B 1 281 ? -18.484 25 -3.221 1 78.69 281 ASP B N 1
ATOM 5379 C CA . ASP B 1 281 ? -18.844 25.609 -4.492 1 78.69 281 ASP B CA 1
ATOM 5380 C C . ASP B 1 281 ? -17.641 25.641 -5.441 1 78.69 281 ASP B C 1
ATOM 5382 O O . ASP B 1 281 ? -16.516 25.938 -5.027 1 78.69 281 ASP B O 1
ATOM 5386 N N . PHE B 1 282 ? -17.891 25.188 -6.59 1 72.62 282 PHE B N 1
ATOM 5387 C CA . PHE B 1 282 ? -16.828 25.094 -7.594 1 72.62 282 PHE B CA 1
ATOM 5388 C C . PHE B 1 282 ? -16.875 26.297 -8.523 1 72.62 282 PHE B C 1
ATOM 5390 O O . PHE B 1 282 ? -17.906 26.594 -9.133 1 72.62 282 PHE B O 1
ATOM 5397 N N . ASN B 1 283 ? -15.781 27 -8.445 1 77.19 283 ASN B N 1
ATOM 5398 C CA . ASN B 1 283 ? -15.633 28.062 -9.43 1 77.19 283 ASN B CA 1
ATOM 5399 C C . ASN B 1 283 ? -14.688 27.656 -10.555 1 77.19 283 ASN B C 1
ATOM 5401 O O . ASN B 1 283 ? -13.469 27.688 -10.398 1 77.19 283 ASN B O 1
ATOM 5405 N N . TYR B 1 284 ? -15.203 27.344 -11.703 1 75.56 284 TYR B N 1
ATOM 5406 C CA . TYR B 1 284 ? -14.445 26.844 -12.844 1 75.56 284 TYR B CA 1
ATOM 5407 C C . TYR B 1 284 ? -13.414 27.859 -13.312 1 75.56 284 TYR B C 1
ATOM 5409 O O . TYR B 1 284 ? -12.312 27.5 -13.727 1 75.56 284 TYR B O 1
ATOM 5417 N N . GLU B 1 285 ? -13.781 29.109 -13.281 1 79.81 285 GLU B N 1
ATOM 5418 C CA . GLU B 1 285 ? -12.875 30.172 -13.719 1 79.81 285 GLU B CA 1
ATOM 5419 C C . GLU B 1 285 ? -11.602 30.188 -12.875 1 79.81 285 GLU B C 1
ATOM 5421 O O . GLU B 1 285 ? -10.508 30.375 -13.398 1 79.81 285 GLU B O 1
ATOM 5426 N N . LEU B 1 286 ? -11.773 30.016 -11.719 1 80.88 286 LEU B N 1
ATOM 5427 C CA . LEU B 1 286 ? -10.633 30 -10.805 1 80.88 286 LEU B CA 1
ATOM 5428 C C . LEU B 1 286 ? -9.664 28.875 -11.172 1 80.88 286 LEU B C 1
ATOM 5430 O O . LEU B 1 286 ? -8.445 29.062 -11.117 1 80.88 286 LEU B O 1
ATOM 5434 N N . PHE B 1 287 ? -10.148 27.844 -11.703 1 79.12 287 PHE B N 1
ATOM 5435 C CA . PHE B 1 287 ? -9.305 26.672 -11.977 1 79.12 287 PHE B CA 1
ATOM 5436 C C . PHE B 1 287 ? -8.492 26.891 -13.242 1 79.12 287 PHE B C 1
ATOM 5438 O O . PHE B 1 287 ? -7.352 26.422 -13.336 1 79.12 287 PHE B O 1
ATOM 5445 N N . TYR B 1 288 ? -9.109 27.531 -14.094 1 83.25 288 TYR B N 1
ATOM 5446 C CA . TYR B 1 288 ? -8.359 27.891 -15.289 1 83.25 288 TYR B CA 1
ATOM 5447 C C . TYR B 1 288 ? -7.145 28.734 -14.93 1 83.25 288 TYR B C 1
ATOM 5449 O O . TYR B 1 288 ? -6.035 28.484 -15.406 1 83.25 288 TYR B O 1
ATOM 5457 N N . HIS B 1 289 ? -7.324 29.641 -14.078 1 91.56 289 HIS B N 1
ATOM 5458 C CA . HIS B 1 289 ? -6.246 30.547 -13.688 1 91.56 289 HIS B CA 1
ATOM 5459 C C . HIS B 1 289 ? -5.266 29.859 -12.742 1 91.56 289 HIS B C 1
ATOM 5461 O O . HIS B 1 289 ? -4.102 30.25 -12.656 1 91.56 289 HIS B O 1
ATOM 5467 N N . LEU B 1 290 ? -5.785 28.859 -12.156 1 94.31 290 LEU B N 1
ATOM 5468 C CA . LEU B 1 290 ? -4.953 28.141 -11.195 1 94.31 290 LEU B CA 1
ATOM 5469 C C . LEU B 1 290 ? -3.779 27.469 -11.891 1 94.31 290 LEU B C 1
ATOM 5471 O O . LEU B 1 290 ? -2.652 27.484 -11.391 1 94.31 290 LEU B O 1
ATOM 5475 N N . ARG B 1 291 ? -4.027 26.859 -13.008 1 91.81 291 ARG B N 1
ATOM 5476 C CA . ARG B 1 291 ? -2.967 26.203 -13.766 1 91.81 291 ARG B CA 1
ATOM 5477 C C . ARG B 1 291 ? -1.86 27.188 -14.125 1 91.81 291 ARG B C 1
ATOM 5479 O O . ARG B 1 291 ? -0.677 26.891 -13.953 1 91.81 291 ARG B O 1
ATOM 5486 N N . LYS B 1 292 ? -2.27 28.266 -14.594 1 94.31 292 LYS B N 1
ATOM 5487 C CA . LYS B 1 292 ? -1.314 29.312 -14.969 1 94.31 292 LYS B CA 1
ATOM 5488 C C . LYS B 1 292 ? -0.551 29.828 -13.75 1 94.31 292 LYS B C 1
ATOM 5490 O O . LYS B 1 292 ? 0.645 30.109 -13.844 1 94.31 292 LYS B O 1
ATOM 5495 N N . PHE B 1 293 ? -1.253 29.953 -12.75 1 96.94 293 PHE B N 1
ATOM 5496 C CA . PHE B 1 293 ? -0.631 30.484 -11.539 1 96.94 293 PHE B CA 1
ATOM 5497 C C . PHE B 1 293 ? 0.414 29.516 -11.008 1 96.94 293 PHE B C 1
ATOM 5499 O O . PHE B 1 293 ? 1.487 29.922 -10.562 1 96.94 293 PHE B O 1
ATOM 5506 N N . ILE B 1 294 ? 0.115 28.234 -11.047 1 96.44 294 ILE B N 1
ATOM 5507 C CA . ILE B 1 294 ? 1.059 27.219 -10.594 1 96.44 294 ILE B CA 1
ATOM 5508 C C . ILE B 1 294 ? 2.326 27.281 -11.445 1 96.44 294 ILE B C 1
ATOM 5510 O O . ILE B 1 294 ? 3.439 27.219 -10.914 1 96.44 294 ILE B O 1
ATOM 5514 N N . LEU B 1 295 ? 2.174 27.422 -12.719 1 95.19 295 LEU B N 1
ATOM 5515 C CA . LEU B 1 295 ? 3.32 27.547 -13.609 1 95.19 295 LEU B CA 1
ATOM 5516 C C . LEU B 1 295 ? 4.156 28.766 -13.258 1 95.19 295 LEU B C 1
ATOM 5518 O O . LEU B 1 295 ? 5.387 28.719 -13.32 1 95.19 295 LEU B O 1
ATOM 5522 N N . LYS B 1 296 ? 3.484 29.797 -12.969 1 97.44 296 LYS B N 1
ATOM 5523 C CA . LYS B 1 296 ? 4.176 31.016 -12.547 1 97.44 296 LYS B CA 1
ATOM 5524 C C . LYS B 1 296 ? 4.984 30.766 -11.273 1 97.44 296 LYS B C 1
ATOM 5526 O O . LYS B 1 296 ? 6.117 31.25 -11.156 1 97.44 296 LYS B O 1
ATOM 5531 N N . LEU B 1 297 ? 4.406 30.109 -10.305 1 98.19 297 LEU B N 1
ATOM 5532 C CA . LEU B 1 297 ? 5.113 29.781 -9.07 1 98.19 297 LEU B CA 1
ATOM 5533 C C . LEU B 1 297 ? 6.371 28.969 -9.359 1 98.19 297 LEU B C 1
ATOM 5535 O O . LEU B 1 297 ? 7.43 29.234 -8.789 1 98.19 297 LEU B O 1
ATOM 5539 N N . GLU B 1 298 ? 6.234 28.031 -10.273 1 97.81 298 GLU B N 1
ATOM 5540 C CA . GLU B 1 298 ? 7.367 27.188 -10.664 1 97.81 298 GLU B CA 1
ATOM 5541 C C . GLU B 1 298 ? 8.484 28.031 -11.281 1 97.81 298 GLU B C 1
ATOM 5543 O O . GLU B 1 298 ? 9.656 27.875 -10.938 1 97.81 298 GLU B O 1
ATOM 5548 N N . LYS B 1 299 ? 8.125 28.828 -12.133 1 97.5 299 LYS B N 1
ATOM 5549 C CA . LYS B 1 299 ? 9.102 29.688 -12.773 1 97.5 299 LYS B CA 1
ATOM 5550 C C . LYS B 1 299 ? 9.836 30.562 -11.758 1 97.5 299 LYS B C 1
ATOM 5552 O O . LYS B 1 299 ? 11.055 30.719 -11.836 1 97.5 299 LYS B O 1
ATOM 5557 N N . MET B 1 300 ? 9.102 31.141 -10.836 1 97.94 300 MET B N 1
ATOM 5558 C CA . MET B 1 300 ? 9.695 31.953 -9.773 1 97.94 300 MET B CA 1
ATOM 5559 C C . MET B 1 300 ? 10.641 31.125 -8.914 1 97.94 300 MET B C 1
ATOM 5561 O O . MET B 1 300 ? 11.727 31.594 -8.562 1 97.94 300 MET B O 1
ATOM 5565 N N . ALA B 1 301 ? 10.211 29.922 -8.602 1 97.69 301 ALA B N 1
ATOM 5566 C CA . ALA B 1 301 ? 11.023 29.047 -7.758 1 97.69 301 ALA B CA 1
ATOM 5567 C C . ALA B 1 301 ? 12.32 28.656 -8.453 1 97.69 301 ALA B C 1
ATOM 5569 O O . ALA B 1 301 ? 13.391 28.688 -7.84 1 97.69 301 ALA B O 1
ATOM 5570 N N . ILE B 1 302 ? 12.242 28.312 -9.68 1 97.38 302 ILE B N 1
ATOM 5571 C CA . ILE B 1 302 ? 13.414 27.922 -10.445 1 97.38 302 ILE B CA 1
ATOM 5572 C C . ILE B 1 302 ? 14.375 29.094 -10.57 1 97.38 302 ILE B C 1
ATOM 5574 O O . ILE B 1 302 ? 15.594 28.938 -10.453 1 97.38 302 ILE B O 1
ATOM 5578 N N . LYS B 1 303 ? 13.844 30.219 -10.852 1 97 303 LYS B N 1
ATOM 5579 C CA . LYS B 1 303 ? 14.68 31.406 -10.914 1 97 303 LYS B CA 1
ATOM 5580 C C . LYS B 1 303 ? 15.43 31.625 -9.602 1 97 303 LYS B C 1
ATOM 5582 O O . LYS B 1 303 ? 16.609 32 -9.609 1 97 303 LYS B O 1
ATOM 5587 N N . LYS B 1 304 ? 14.805 31.391 -8.516 1 96.31 304 LYS B N 1
ATOM 5588 C CA . LYS B 1 304 ? 15.391 31.609 -7.195 1 96.31 304 LYS B CA 1
ATOM 5589 C C . LYS B 1 304 ? 16.547 30.656 -6.949 1 96.31 304 LYS B C 1
ATOM 5591 O O . LYS B 1 304 ? 17.531 31.016 -6.289 1 96.31 304 LYS B O 1
ATOM 5596 N N . ILE B 1 305 ? 16.5 29.469 -7.516 1 95.56 305 ILE B N 1
ATOM 5597 C CA . ILE B 1 305 ? 17.5 28.469 -7.168 1 95.56 305 ILE B CA 1
ATOM 5598 C C . ILE B 1 305 ? 18.547 28.375 -8.273 1 95.56 305 ILE B C 1
ATOM 5600 O O . ILE B 1 305 ? 19.406 27.484 -8.258 1 95.56 305 ILE B O 1
ATOM 5604 N N . LYS B 1 306 ? 18.562 29.172 -9.164 1 95.06 306 LYS B N 1
ATOM 5605 C CA . LYS B 1 306 ? 19.484 29.156 -10.305 1 95.06 306 LYS B CA 1
ATOM 5606 C C . LYS B 1 306 ? 20.922 29.016 -9.844 1 95.06 306 LYS B C 1
ATOM 5608 O O . LYS B 1 306 ? 21.703 28.266 -10.438 1 95.06 306 LYS B O 1
ATOM 5613 N N . PRO B 1 307 ? 21.281 29.609 -8.797 1 94.69 307 PRO B N 1
ATOM 5614 C CA . PRO B 1 307 ? 22.688 29.531 -8.359 1 94.69 307 PRO B CA 1
ATOM 5615 C C . PRO B 1 307 ? 23.078 28.125 -7.922 1 94.69 307 PRO B C 1
ATOM 5617 O O . PRO B 1 307 ? 24.266 27.797 -7.914 1 94.69 307 PRO B O 1
ATOM 5620 N N . ILE B 1 308 ? 22.125 27.312 -7.586 1 94.56 308 ILE B N 1
ATOM 5621 C CA . ILE B 1 308 ? 22.469 26 -7.043 1 94.56 308 ILE B CA 1
ATOM 5622 C C . ILE B 1 308 ? 21.797 24.922 -7.887 1 94.56 308 ILE B C 1
ATOM 5624 O O . ILE B 1 308 ? 21.625 23.797 -7.422 1 94.56 308 ILE B O 1
ATOM 5628 N N . ILE B 1 309 ? 21.406 25.219 -9.039 1 94 309 ILE B N 1
ATOM 5629 C CA . ILE B 1 309 ? 20.562 24.344 -9.859 1 94 309 ILE B CA 1
ATOM 5630 C C . ILE B 1 309 ? 21.312 23.062 -10.188 1 94 309 ILE B C 1
ATOM 5632 O O . ILE B 1 309 ? 20.703 21.984 -10.297 1 94 309 ILE B O 1
ATOM 5636 N N . ASP B 1 310 ? 22.594 23.062 -10.297 1 93.25 310 ASP B N 1
ATOM 5637 C CA . ASP B 1 310 ? 23.406 21.906 -10.688 1 93.25 310 ASP B CA 1
ATOM 5638 C C . ASP B 1 310 ? 23.547 20.922 -9.539 1 93.25 310 ASP B C 1
ATOM 5640 O O . ASP B 1 310 ? 23.828 19.734 -9.758 1 93.25 310 ASP B O 1
ATOM 5644 N N . ASP B 1 311 ? 23.281 21.391 -8.367 1 95.12 311 ASP B N 1
ATOM 5645 C CA . ASP B 1 311 ? 23.469 20.562 -7.18 1 95.12 311 ASP B CA 1
ATOM 5646 C C . ASP B 1 311 ? 22.125 20.125 -6.594 1 95.12 311 ASP B C 1
ATOM 5648 O O . ASP B 1 311 ? 22.094 19.453 -5.562 1 95.12 311 ASP B O 1
ATOM 5652 N N . ILE B 1 312 ? 21.078 20.406 -7.285 1 95.12 312 ILE B N 1
ATOM 5653 C CA . ILE B 1 312 ? 19.75 20.297 -6.684 1 95.12 312 ILE B CA 1
ATOM 5654 C C . ILE B 1 312 ? 19.359 18.828 -6.527 1 95.12 312 ILE B C 1
ATOM 5656 O O . ILE B 1 312 ? 18.469 18.5 -5.754 1 95.12 312 ILE B O 1
ATOM 5660 N N . SER B 1 313 ? 20.016 17.969 -7.223 1 94.88 313 SER B N 1
ATOM 5661 C CA . SER B 1 313 ? 19.688 16.547 -7.152 1 94.88 313 SER B CA 1
ATOM 5662 C C . SER B 1 313 ? 20.203 15.914 -5.863 1 94.88 313 SER B C 1
ATOM 5664 O O . SER B 1 313 ? 19.812 14.805 -5.5 1 94.88 313 SER B O 1
ATOM 5666 N N . ASP B 1 314 ? 21.109 16.594 -5.23 1 96.44 314 ASP B N 1
ATOM 5667 C CA . ASP B 1 314 ? 21.547 16.156 -3.912 1 96.44 314 ASP B CA 1
ATOM 5668 C C . ASP B 1 314 ? 20.422 16.266 -2.885 1 96.44 314 ASP B C 1
ATOM 5670 O O . ASP B 1 314 ? 19.844 17.344 -2.721 1 96.44 314 ASP B O 1
ATOM 5674 N N . PRO B 1 315 ? 20.156 15.164 -2.18 1 95.88 315 PRO B N 1
ATOM 5675 C CA . PRO B 1 315 ? 19.016 15.156 -1.26 1 95.88 315 PRO B CA 1
ATOM 5676 C C . PRO B 1 315 ? 19.125 16.234 -0.18 1 95.88 315 PRO B C 1
ATOM 5678 O O . PRO B 1 315 ? 18.125 16.859 0.179 1 95.88 315 PRO B O 1
ATOM 5681 N N . ASP B 1 316 ? 20.312 16.453 0.319 1 97.19 316 ASP B N 1
ATOM 5682 C CA . ASP B 1 316 ? 20.469 17.422 1.389 1 97.19 316 ASP B CA 1
ATOM 5683 C C . ASP B 1 316 ? 20.25 18.844 0.871 1 97.19 316 ASP B C 1
ATOM 5685 O O . ASP B 1 316 ? 19.578 19.656 1.516 1 97.19 316 ASP B O 1
ATOM 5689 N N . ILE B 1 317 ? 20.828 19.109 -0.269 1 97 317 ILE B N 1
ATOM 5690 C CA . ILE B 1 317 ? 20.641 20.422 -0.867 1 97 317 ILE B CA 1
ATOM 5691 C C . ILE B 1 317 ? 19.172 20.641 -1.233 1 97 317 ILE B C 1
ATOM 5693 O O . ILE B 1 317 ? 18.594 21.688 -0.938 1 97 317 ILE B O 1
ATOM 5697 N N . PHE B 1 318 ? 18.578 19.672 -1.779 1 97.62 318 PHE B N 1
ATOM 5698 C CA . PHE B 1 318 ? 17.188 19.75 -2.197 1 97.62 318 PHE B CA 1
ATOM 5699 C C . PHE B 1 318 ? 16.281 20.047 -1.011 1 97.62 318 PHE B C 1
ATOM 5701 O O . PHE B 1 318 ? 15.445 20.969 -1.078 1 97.62 318 PHE B O 1
ATOM 5708 N N . HIS B 1 319 ? 16.391 19.344 0.053 1 97.56 319 HIS B N 1
ATOM 5709 C CA . HIS B 1 319 ? 15.477 19.484 1.179 1 97.56 319 HIS B CA 1
ATOM 5710 C C . HIS B 1 319 ? 15.766 20.75 1.97 1 97.56 319 HIS B C 1
ATOM 5712 O O . HIS B 1 319 ? 14.852 21.359 2.525 1 97.56 319 HIS B O 1
ATOM 5718 N N . LYS B 1 320 ? 16.953 21.188 1.976 1 95.62 320 LYS B N 1
ATOM 5719 C CA . LYS B 1 320 ? 17.312 22.406 2.689 1 95.62 320 LYS B CA 1
ATOM 5720 C C . LYS B 1 320 ? 16.844 23.656 1.929 1 95.62 320 LYS B C 1
ATOM 5722 O O . LYS B 1 320 ? 16.359 24.609 2.531 1 95.62 320 LYS B O 1
ATOM 5727 N N . GLU B 1 321 ? 17 23.594 0.632 1 94.94 321 GLU B N 1
ATOM 5728 C CA . GLU B 1 321 ? 16.766 24.781 -0.17 1 94.94 321 GLU B CA 1
ATOM 5729 C C . GLU B 1 321 ? 15.336 24.812 -0.716 1 94.94 321 GLU B C 1
ATOM 5731 O O . GLU B 1 321 ? 14.742 25.875 -0.882 1 94.94 321 GLU B O 1
ATOM 5736 N N . ILE B 1 322 ? 14.789 23.672 -1.032 1 95.5 322 ILE B N 1
ATOM 5737 C CA . ILE B 1 322 ? 13.469 23.562 -1.641 1 95.5 322 ILE B CA 1
ATOM 5738 C C . ILE B 1 322 ? 12.453 23.141 -0.589 1 95.5 322 ILE B C 1
ATOM 5740 O O . ILE B 1 322 ? 11.469 23.844 -0.341 1 95.5 322 ILE B O 1
ATOM 5744 N N . GLY B 1 323 ? 12.711 22.078 0.09 1 94.81 323 GLY B N 1
ATOM 5745 C CA . GLY B 1 323 ? 11.781 21.5 1.043 1 94.81 323 GLY B CA 1
ATOM 5746 C C . GLY B 1 323 ? 11.438 22.422 2.191 1 94.81 323 GLY B C 1
ATOM 5747 O O . GLY B 1 323 ? 10.328 22.391 2.721 1 94.81 323 GLY B O 1
ATOM 5748 N N . SER B 1 324 ? 12.344 23.281 2.52 1 93.62 324 SER B N 1
ATOM 5749 C CA . SER B 1 324 ? 12.156 24.094 3.713 1 93.62 324 SER B CA 1
ATOM 5750 C C . SER B 1 324 ? 11.695 25.5 3.35 1 93.62 324 SER B C 1
ATOM 5752 O O . SER B 1 324 ? 11.5 26.344 4.23 1 93.62 324 SER B O 1
ATOM 5754 N N . ASP B 1 325 ? 11.57 25.766 2.125 1 95.56 325 ASP B N 1
ATOM 5755 C CA . ASP B 1 325 ? 11.133 27.078 1.675 1 95.56 325 ASP B CA 1
ATOM 5756 C C . ASP B 1 325 ? 9.609 27.141 1.559 1 95.56 325 ASP B C 1
ATOM 5758 O O . ASP B 1 325 ? 9.023 26.547 0.657 1 95.56 325 ASP B O 1
ATOM 5762 N N . PHE B 1 326 ? 8.961 27.984 2.367 1 97.12 326 PHE B N 1
ATOM 5763 C CA . PHE B 1 326 ? 7.508 28.031 2.426 1 97.12 326 PHE B CA 1
ATOM 5764 C C . PHE B 1 326 ? 6.973 29.172 1.574 1 97.12 326 PHE B C 1
ATOM 5766 O O . PHE B 1 326 ? 5.766 29.422 1.537 1 97.12 326 PHE B O 1
ATOM 5773 N N . THR B 1 327 ? 7.832 29.875 0.868 1 97.12 327 THR B N 1
ATOM 5774 C CA . THR B 1 327 ? 7.461 31.047 0.101 1 97.12 327 THR B CA 1
ATOM 5775 C C . THR B 1 327 ? 6.367 30.719 -0.91 1 97.12 327 THR B C 1
ATOM 5777 O O . THR B 1 327 ? 5.328 31.391 -0.953 1 97.12 327 THR B O 1
ATOM 5780 N N . PHE B 1 328 ? 6.562 29.719 -1.578 1 97.5 328 PHE B N 1
ATOM 5781 C CA . PHE B 1 328 ? 5.711 29.438 -2.732 1 97.5 328 PHE B CA 1
ATOM 5782 C C . PHE B 1 328 ? 4.41 28.781 -2.301 1 97.5 328 PHE B C 1
ATOM 5784 O O . PHE B 1 328 ? 3.361 29 -2.906 1 97.5 328 PHE B O 1
ATOM 5791 N N . ILE B 1 329 ? 4.422 27.922 -1.281 1 97.81 329 ILE B N 1
ATOM 5792 C CA . ILE B 1 329 ? 3.184 27.344 -0.782 1 97.81 329 ILE B CA 1
ATOM 5793 C C . ILE B 1 329 ? 2.309 28.422 -0.17 1 97.81 329 ILE B C 1
ATOM 5795 O O . ILE B 1 329 ? 1.08 28.375 -0.264 1 97.81 329 ILE B O 1
ATOM 5799 N N . LYS B 1 330 ? 2.922 29.453 0.448 1 97.5 330 LYS B N 1
ATOM 5800 C CA . LYS B 1 330 ? 2.18 30.594 0.987 1 97.5 330 LYS B CA 1
ATOM 5801 C C . LYS B 1 330 ? 1.477 31.359 -0.124 1 97.5 330 LYS B C 1
ATOM 5803 O O . LYS B 1 330 ? 0.312 31.75 0.016 1 97.5 330 LYS B O 1
ATOM 5808 N N . LEU B 1 331 ? 2.176 31.578 -1.206 1 98 331 LEU B N 1
ATOM 5809 C CA . LEU B 1 331 ? 1.589 32.25 -2.359 1 98 331 LEU B CA 1
ATOM 5810 C C . LEU B 1 331 ? 0.466 31.406 -2.965 1 98 331 LEU B C 1
ATOM 5812 O O . LEU B 1 331 ? -0.582 31.953 -3.336 1 98 331 LEU B O 1
ATOM 5816 N N . PHE B 1 332 ? 0.751 30.125 -3.053 1 97.94 332 PHE B N 1
ATOM 5817 C CA . PHE B 1 332 ? -0.26 29.203 -3.547 1 97.94 332 PHE B CA 1
ATOM 5818 C C . PHE B 1 332 ? -1.538 29.297 -2.725 1 97.94 332 PHE B C 1
ATOM 5820 O O . PHE B 1 332 ? -2.625 29.484 -3.275 1 97.94 332 PHE B O 1
ATOM 5827 N N . ASN B 1 333 ? -1.437 29.234 -1.455 1 97.38 333 A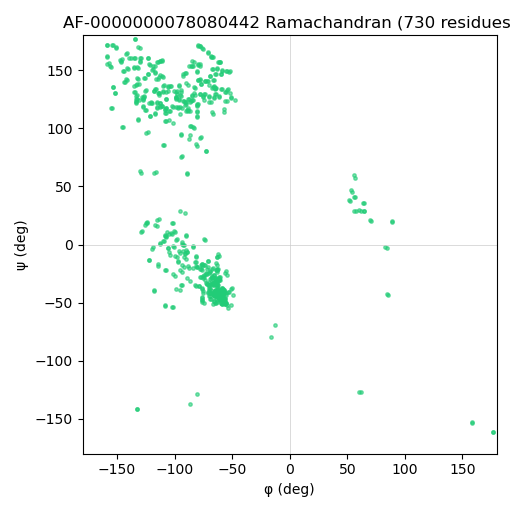SN B N 1
ATOM 5828 C CA . ASN B 1 333 ? -2.578 29.297 -0.548 1 97.38 333 ASN B CA 1
ATOM 5829 C C . ASN B 1 333 ? -3.309 30.625 -0.647 1 97.38 333 ASN B C 1
ATOM 5831 O O . ASN B 1 333 ? -4.535 30.688 -0.552 1 97.38 333 ASN B O 1
ATOM 5835 N N . LYS B 1 334 ? -2.584 31.703 -0.757 1 96.56 334 LYS B N 1
ATOM 5836 C CA . LYS B 1 334 ? -3.215 33 -0.942 1 96.56 334 LYS B CA 1
ATOM 5837 C C . LYS B 1 334 ? -4.105 33 -2.182 1 96.56 334 LYS B C 1
ATOM 5839 O O . LYS B 1 334 ? -5.184 33.625 -2.176 1 96.56 334 LYS B O 1
ATOM 5844 N N . PHE B 1 335 ? -3.654 32.375 -3.186 1 95.75 335 PHE B N 1
ATOM 5845 C CA . PHE B 1 335 ? -4.375 32.344 -4.453 1 95.75 335 PHE B CA 1
ATOM 5846 C C . PHE B 1 335 ? -5.66 31.547 -4.332 1 95.75 335 PHE B C 1
ATOM 5848 O O . PHE B 1 335 ? -6.688 31.906 -4.906 1 95.75 335 PHE B O 1
ATOM 5855 N N . ILE B 1 336 ? -5.652 30.438 -3.596 1 94.94 336 ILE B N 1
ATOM 5856 C CA . ILE B 1 336 ? -6.789 29.531 -3.607 1 94.94 336 ILE B CA 1
ATOM 5857 C C . ILE B 1 336 ? -7.715 29.844 -2.432 1 94.94 336 ILE B C 1
ATOM 5859 O O . ILE B 1 336 ? -8.812 29.297 -2.336 1 94.94 336 ILE B O 1
ATOM 5863 N N . GLU B 1 337 ? -7.387 30.672 -1.554 1 93.94 337 GLU B N 1
ATOM 5864 C CA . GLU B 1 337 ? -8.133 31.016 -0.349 1 93.94 337 GLU B CA 1
ATOM 5865 C C . GLU B 1 337 ? -9.562 31.422 -0.687 1 93.94 337 GLU B C 1
ATOM 5867 O O . GLU B 1 337 ? -10.508 31 -0.008 1 93.94 337 GLU B O 1
ATOM 5872 N N . PRO B 1 338 ? -9.781 32.188 -1.744 1 89.31 338 PRO B N 1
ATOM 5873 C CA . PRO B 1 338 ? -11.156 32.594 -2.074 1 89.31 338 PRO B CA 1
ATOM 5874 C C . PRO B 1 338 ? -12.055 31.391 -2.393 1 89.31 338 PRO B C 1
ATOM 5876 O O . PRO B 1 338 ? -13.281 31.5 -2.289 1 89.31 338 PRO B O 1
ATOM 5879 N N . ALA B 1 339 ? -11.438 30.312 -2.742 1 90 339 ALA B N 1
ATOM 5880 C CA . ALA B 1 339 ? -12.195 29.094 -3.047 1 90 339 ALA B CA 1
ATOM 5881 C C . ALA B 1 339 ? -12.391 28.234 -1.799 1 90 339 ALA B C 1
ATOM 5883 O O . ALA B 1 339 ? -12.812 27.094 -1.89 1 90 339 ALA B O 1
ATOM 5884 N N . ASN B 1 340 ? -12.031 28.734 -0.656 1 93.38 340 ASN B N 1
ATOM 5885 C CA . ASN B 1 340 ? -12.148 28.031 0.617 1 93.38 340 ASN B CA 1
ATOM 5886 C C . ASN B 1 340 ? -11.258 26.781 0.649 1 93.38 340 ASN B C 1
ATOM 5888 O O . ASN B 1 340 ? -11.672 25.734 1.156 1 93.38 340 ASN B O 1
ATOM 5892 N N . LEU B 1 341 ? -10.133 26.875 0.051 1 95 341 LEU B N 1
ATOM 5893 C CA . LEU B 1 341 ? -9.172 25.781 0.037 1 95 341 LEU B CA 1
ATOM 5894 C C . LEU B 1 341 ? -7.875 26.188 0.735 1 95 341 LEU B C 1
ATOM 5896 O O . LEU B 1 341 ? -7.504 27.359 0.731 1 95 341 LEU B O 1
ATOM 5900 N N . PHE B 1 342 ? -7.266 25.297 1.31 1 97 342 PHE B N 1
ATOM 5901 C CA . PHE B 1 342 ? -5.961 25.453 1.942 1 97 342 PHE B CA 1
ATOM 5902 C C . PHE B 1 342 ? -5.102 24.203 1.737 1 97 342 PHE B C 1
ATOM 5904 O O . PHE B 1 342 ? -5.609 23.094 1.769 1 97 342 PHE B O 1
ATOM 5911 N N . ILE B 1 343 ? -3.836 24.406 1.526 1 98.44 343 ILE B N 1
ATOM 5912 C CA . ILE B 1 343 ? -2.885 23.297 1.411 1 98.44 343 ILE B CA 1
ATOM 5913 C C . ILE B 1 343 ? -1.868 23.375 2.547 1 98.44 343 ILE B C 1
ATOM 5915 O O . ILE B 1 343 ? -1.079 24.312 2.621 1 98.44 343 ILE B O 1
ATOM 5919 N N . GLU B 1 344 ? -1.951 22.391 3.426 1 98.56 344 GLU B N 1
ATOM 5920 C CA . GLU B 1 344 ? -0.863 22.219 4.383 1 98.56 344 GLU B CA 1
ATOM 5921 C C . GLU B 1 344 ? 0.373 21.625 3.707 1 98.56 344 GLU B C 1
ATOM 5923 O O . GLU B 1 344 ? 0.258 20.766 2.83 1 98.56 344 GLU B O 1
ATOM 5928 N N . PHE B 1 345 ? 1.525 22.125 4.105 1 98.5 345 PHE B N 1
ATOM 5929 C CA . PHE B 1 345 ? 2.75 21.531 3.584 1 98.5 345 PHE B CA 1
ATOM 5930 C C . PHE B 1 345 ? 3.686 21.141 4.719 1 98.5 345 PHE B C 1
ATOM 5932 O O . PHE B 1 345 ? 4.098 21.984 5.516 1 98.5 345 PHE B O 1
ATOM 5939 N N . TYR B 1 346 ? 3.973 19.859 4.773 1 98.31 346 TYR B N 1
ATOM 5940 C CA . TYR B 1 346 ? 4.902 19.297 5.742 1 98.31 346 TYR B CA 1
ATOM 5941 C C . TYR B 1 346 ? 6.203 18.875 5.07 1 98.31 346 TYR B C 1
ATOM 5943 O O . TYR B 1 346 ? 6.25 17.844 4.398 1 98.31 346 TYR B O 1
ATOM 5951 N N . PRO B 1 347 ? 7.266 19.641 5.289 1 97.94 347 PRO B N 1
ATOM 5952 C CA . PRO B 1 347 ? 8.539 19.219 4.711 1 97.94 347 PRO B CA 1
ATOM 5953 C C . PRO B 1 347 ? 9.07 17.938 5.34 1 97.94 347 PRO B C 1
ATOM 5955 O O . PRO B 1 347 ? 8.742 17.625 6.492 1 97.94 347 PRO B O 1
ATOM 5958 N N . ARG B 1 348 ? 9.805 17.203 4.566 1 97.31 348 ARG B N 1
ATOM 5959 C CA . ARG B 1 348 ? 10.477 16.047 5.129 1 97.31 348 ARG B CA 1
ATOM 5960 C C . ARG B 1 348 ? 11.445 16.453 6.238 1 97.31 348 ARG B C 1
ATOM 5962 O O . ARG B 1 348 ? 11.867 17.609 6.301 1 97.31 348 ARG B O 1
ATOM 5969 N N . ILE B 1 349 ? 11.734 15.547 7.082 1 95.31 349 ILE B N 1
ATOM 5970 C CA . ILE B 1 349 ? 12.688 15.758 8.172 1 95.31 349 ILE B CA 1
ATOM 5971 C C . ILE B 1 349 ? 13.805 14.727 8.086 1 95.31 349 ILE B C 1
ATOM 5973 O O . ILE B 1 349 ? 13.578 13.586 7.691 1 95.31 349 ILE B O 1
ATOM 5977 N N . LYS B 1 350 ? 14.914 15.164 8.469 1 93.38 350 LYS B N 1
ATOM 5978 C CA . LYS B 1 350 ? 16.062 14.258 8.43 1 93.38 350 LYS B CA 1
ATOM 5979 C C . LYS B 1 350 ? 16.203 13.5 9.75 1 93.38 350 LYS B C 1
ATOM 5981 O O . LYS B 1 350 ? 16.25 14.109 10.82 1 93.38 350 LYS B O 1
ATOM 5986 N N . LYS B 1 351 ? 16.188 12.234 9.664 1 83.94 351 LYS B N 1
ATOM 5987 C CA . LYS B 1 351 ? 16.422 11.336 10.789 1 83.94 351 LYS B CA 1
ATOM 5988 C C . LYS B 1 351 ? 17.375 10.203 10.398 1 83.94 351 LYS B C 1
ATOM 5990 O O . LYS B 1 351 ? 17.172 9.555 9.367 1 83.94 351 LYS B O 1
ATOM 5995 N N . ASN B 1 352 ? 18.359 9.961 11.188 1 82.38 352 ASN B N 1
ATOM 5996 C CA . ASN B 1 352 ? 19.328 8.898 10.953 1 82.38 352 ASN B CA 1
ATOM 5997 C C . ASN B 1 352 ? 19.922 8.969 9.547 1 82.38 352 ASN B C 1
ATOM 5999 O O . ASN B 1 352 ? 19.984 7.961 8.844 1 82.38 352 ASN B O 1
ATOM 6003 N N . GLY B 1 353 ? 20.125 10.141 9.164 1 87.62 353 GLY B N 1
ATOM 6004 C CA . GLY B 1 353 ? 20.797 10.375 7.895 1 87.62 353 GLY B CA 1
ATOM 6005 C C . GLY B 1 353 ? 19.875 10.297 6.699 1 87.62 353 GLY B C 1
ATOM 6006 O O . GLY B 1 353 ? 20.297 10.508 5.562 1 87.62 353 GLY B O 1
ATOM 6007 N N . GLU B 1 354 ? 18.594 9.984 6.902 1 91.75 354 GLU B N 1
ATOM 6008 C CA . GLU B 1 354 ? 17.641 9.867 5.805 1 91.75 354 GLU B CA 1
ATOM 6009 C C . GLU B 1 354 ? 16.5 10.875 5.961 1 91.75 354 GLU B C 1
ATOM 6011 O O . GLU B 1 354 ? 16.188 11.297 7.074 1 91.75 354 GLU B O 1
ATOM 6016 N N . TRP B 1 355 ? 15.961 11.297 4.84 1 95.12 355 TRP B N 1
ATOM 6017 C CA . TRP B 1 355 ? 14.844 12.234 4.84 1 95.12 355 TRP B CA 1
ATOM 6018 C C . TRP B 1 355 ? 13.508 11.492 4.82 1 95.12 355 TRP B C 1
ATOM 6020 O O . TRP B 1 355 ? 13.242 10.711 3.908 1 95.12 355 TRP B O 1
ATOM 6030 N N . TYR B 1 356 ? 12.688 11.773 5.805 1 94.5 356 TYR B N 1
ATOM 6031 C CA . TYR B 1 356 ? 11.43 11.062 5.984 1 94.5 356 TYR B CA 1
ATOM 6032 C C . TYR B 1 356 ? 10.25 12.031 5.988 1 94.5 356 TYR B C 1
ATOM 6034 O O . TYR B 1 356 ? 10.422 13.227 6.234 1 94.5 356 TYR B O 1
ATOM 6042 N N . LEU B 1 357 ? 9.133 11.422 5.738 1 97.38 357 LEU B N 1
ATOM 6043 C CA . LEU B 1 357 ? 7.914 12.211 5.867 1 97.38 357 LEU B CA 1
ATOM 6044 C C . LEU B 1 357 ? 7.609 12.5 7.332 1 97.38 357 LEU B C 1
ATOM 6046 O O . LEU B 1 357 ? 7.781 11.633 8.195 1 97.38 357 LEU B O 1
ATOM 6050 N N . ARG B 1 358 ? 7.168 13.656 7.523 1 95.56 358 ARG B N 1
ATOM 6051 C CA . ARG B 1 358 ? 6.75 14.062 8.859 1 95.56 358 ARG B CA 1
ATOM 6052 C C . ARG B 1 358 ? 5.355 13.539 9.18 1 95.56 358 ARG B C 1
ATOM 6054 O O . ARG B 1 358 ? 4.465 13.555 8.328 1 95.56 358 ARG B O 1
ATOM 6061 N N . GLN B 1 359 ? 5.23 13.141 10.438 1 95.12 359 GLN B N 1
ATOM 6062 C CA . GLN B 1 359 ? 3.896 12.773 10.898 1 95.12 359 GLN B CA 1
ATOM 6063 C C . GLN B 1 359 ? 2.922 13.938 10.766 1 95.12 359 GLN B C 1
ATOM 6065 O O . GLN B 1 359 ? 3.299 15.094 10.977 1 95.12 359 GLN B O 1
ATOM 6070 N N . ILE B 1 360 ? 1.714 13.586 10.492 1 96.69 360 ILE B N 1
ATOM 6071 C CA . ILE B 1 360 ? 0.721 14.641 10.336 1 96.69 360 ILE B CA 1
ATOM 6072 C C . ILE B 1 360 ? -0.53 14.297 11.141 1 96.69 360 ILE B C 1
ATOM 6074 O O . ILE B 1 360 ? -0.788 13.125 11.43 1 96.69 360 ILE B O 1
ATOM 6078 N N . ASN B 1 361 ? -1.229 15.312 11.539 1 96.19 361 ASN B N 1
ATOM 6079 C CA . ASN B 1 361 ? -2.518 15.188 12.219 1 96.19 361 ASN B CA 1
ATOM 6080 C C . ASN B 1 361 ? -3.668 15.625 11.312 1 96.19 361 ASN B C 1
ATOM 6082 O O . ASN B 1 361 ? -3.77 16.797 10.961 1 96.19 361 ASN B O 1
ATOM 6086 N N . LEU B 1 362 ? -4.492 14.68 11.031 1 96.75 362 LEU B N 1
ATOM 6087 C CA . LEU B 1 362 ? -5.602 14.961 10.125 1 96.75 362 LEU B CA 1
ATOM 6088 C C . LEU B 1 362 ? -6.863 15.312 10.898 1 96.75 362 LEU B C 1
ATOM 6090 O O . LEU B 1 362 ? -7.262 14.586 11.812 1 96.75 362 LEU B O 1
ATOM 6094 N N . PRO B 1 363 ? -7.48 16.469 10.523 1 94.75 363 PRO B N 1
ATOM 6095 C CA . PRO B 1 363 ? -8.766 16.766 11.164 1 94.75 363 PRO B CA 1
ATOM 6096 C C . PRO B 1 363 ? -9.852 15.75 10.797 1 94.75 363 PRO B C 1
ATOM 6098 O O . PRO B 1 363 ? -9.961 15.359 9.633 1 94.75 363 PRO B O 1
ATOM 6101 N N . TYR B 1 364 ? -10.555 15.312 11.742 1 95.94 364 TYR B N 1
ATOM 6102 C CA . TYR B 1 364 ? -11.641 14.359 11.547 1 95.94 364 TYR B CA 1
ATOM 6103 C C . TYR B 1 364 ? -12.945 14.883 12.141 1 95.94 364 TYR B C 1
ATOM 6105 O O . TYR B 1 364 ? -13.039 15.094 13.352 1 95.94 364 TYR B O 1
ATOM 6113 N N . ILE B 1 365 ? -13.859 15.086 11.273 1 93.56 365 ILE B N 1
ATOM 6114 C CA . ILE B 1 365 ? -15.172 15.602 11.656 1 93.56 365 ILE B CA 1
ATOM 6115 C C . ILE B 1 365 ? -16.234 14.523 11.477 1 93.56 365 ILE B C 1
ATOM 6117 O O . ILE B 1 365 ? -16.406 13.992 10.375 1 93.56 365 ILE B O 1
ATOM 6121 N N . GLU B 1 366 ? -16.875 14.172 12.57 1 89.5 366 GLU B N 1
ATOM 6122 C CA . GLU B 1 366 ? -18.016 13.266 12.492 1 89.5 366 GLU B CA 1
ATOM 6123 C C . GLU B 1 366 ? -19.312 14.023 12.242 1 89.5 366 GLU B C 1
ATOM 6125 O O . GLU B 1 366 ? -19.625 14.977 12.961 1 89.5 366 GLU B O 1
ATOM 6130 N N . LYS B 1 367 ? -19.938 13.586 11.195 1 76.25 367 LYS B N 1
ATOM 6131 C CA . LYS B 1 367 ? -21.156 14.273 10.805 1 76.25 367 LYS B CA 1
ATOM 6132 C C . LYS B 1 367 ? -22.375 13.672 11.516 1 76.25 367 LYS B C 1
ATOM 6134 O O . LYS B 1 367 ? -22.375 12.484 11.844 1 76.25 367 LYS B O 1
#

Sequence (734 aa):
MINIPFYYEECNKSYMPSYPFFNDKLKAVQKLCKKIYVKDINIKKNKYLEQLQHLQSIIKPNHDCDNCDIKKFYKLGNIVWANTLLHKIKNHQSYPSEYFIKVILALVILNDYIINPPIQLDTNQINSFTYIPLHYNKLLIIDALMHQGSKPRYLVPKIESKNAEKYIYSEHSGAISIKNKAIDNIIVSAETNRMDITDDNIYLPTNTEILGKHEYIFHTHPNTSKYGGRISEGIIYEFPSANDLFNFIKYHNEGKAQASIVVAPEGTYVIRPIKYQKIFDFNYELFYHLRKFILKLEKMAIKKIKPIIDDISDPDIFHKEIGSDFTFIKLFNKFIEPANLFIEFYPRIKKNGEWYLRQINLPYIEKMINIPFYYEECNKSYMPSYPFFNDKLKAVQKLCKKIYVKDINIKKNKYLEQLQHLQSIIKPNHDCDNCDIKKFYKLGNIVWANTLLHKIKNHQSYPSEYFIKVILALVILNDYIINPPIQLDTNQINSFTYIPLHYNKLLIIDALMHQGSKPRYLVPKIESKNAEKYIYSEHSGAISIKNKAIDNIIVSAETNRMDITDDNIYLPTNTEILGKHEYIFHTHPNTSKYGGRISEGIIYEFPSANDLFNFIKYHNEGKAQASIVVAPEGTYVIRPIKYQKIFDFNYELFYHLRKFILKLEKMAIKKIKPIIDDISDPDIFHKEIGSDFTFIKLFNKFIEPANLFIEFYPRIKKNGEWYLRQINLPYIEK

Solvent-accessible surface area (backbone atoms only — not comparable to full-atom values): 40472 Å² total; per-residue (Å²): 128,89,84,63,57,71,42,72,56,75,37,78,30,84,59,64,83,90,54,92,60,48,66,61,47,49,53,58,48,58,74,70,38,49,76,45,44,48,80,51,59,80,65,61,73,65,93,64,34,72,66,48,48,56,54,52,70,67,64,54,89,40,89,87,41,75,73,51,45,66,59,30,31,41,35,58,78,37,37,33,35,48,68,24,50,67,50,32,42,74,74,63,60,22,19,54,50,70,69,57,49,52,53,62,67,61,48,43,75,55,92,91,32,69,44,51,70,65,63,28,58,50,73,86,79,43,74,42,76,49,69,34,64,47,43,52,64,52,45,49,58,57,47,22,48,26,57,51,16,14,37,61,67,37,69,49,80,77,58,91,85,63,85,72,90,44,54,20,24,30,34,47,33,31,26,41,40,73,52,93,80,32,70,41,32,42,36,32,51,47,61,64,79,37,61,50,92,90,39,83,56,36,26,32,68,64,94,54,72,62,44,36,73,21,44,31,28,36,35,30,40,41,41,64,76,38,53,56,50,40,44,91,77,54,34,71,68,69,63,84,48,54,64,53,55,49,50,42,49,48,24,23,54,78,31,46,27,60,36,34,35,37,40,30,84,46,21,37,36,38,39,32,50,41,52,72,62,78,63,75,78,84,60,69,68,57,45,59,52,41,47,54,49,52,52,50,50,26,51,53,52,52,61,71,41,55,90,47,57,91,50,32,52,39,69,66,52,28,43,62,64,52,29,65,49,60,67,59,59,51,53,51,32,62,68,39,39,87,67,41,35,37,63,28,62,40,40,45,43,78,53,95,91,38,77,39,69,55,61,45,64,41,78,42,75,40,119,127,89,82,65,58,72,43,74,58,76,35,77,28,85,60,65,81,90,54,93,59,48,67,63,47,48,54,58,47,58,72,70,37,48,76,45,44,49,81,50,58,81,67,59,79,56,94,60,38,70,65,48,47,56,53,52,72,66,63,53,89,41,88,88,38,74,73,52,42,66,59,31,30,39,36,56,76,37,37,33,35,48,68,26,50,66,52,32,42,75,73,61,62,21,18,54,50,69,69,57,50,52,53,62,68,62,47,44,74,54,93,92,32,69,44,50,69,66,63,28,58,52,72,88,78,43,74,45,77,50,67,33,63,48,45,52,63,51,46,47,58,57,47,24,46,27,56,51,17,15,37,61,67,36,69,50,80,76,55,92,84,59,86,73,88,44,56,22,24,31,33,48,30,31,26,40,40,72,52,94,81,31,72,42,33,43,35,33,52,46,60,62,80,37,61,51,93,90,39,82,57,36,26,34,68,62,94,55,72,62,42,36,73,21,45,32,26,37,34,32,40,41,42,64,74,37,51,56,51,38,45,91,78,55,35,69,69,70,64,84,47,54,64,52,55,50,50,42,48,48,24,23,54,77,31,46,27,60,35,33,35,37,39,27,84,46,22,36,35,38,38,33,49,41,51,74,63,78,64,76,76,81,58,69,69,58,46,62,51,38,48,56,48,52,52,50,50,27,51,54,52,52,62,71,40,55,90,48,54,92,51,32,53,40,68,68,52,28,43,61,63,53,28,64,50,59,66,59,58,53,53,50,32,63,70,38,38,88,67,42,35,37,62,28,62,41,40,46,42,76,54,95,91,39,77,37,68,56,61,45,65,40,79,42,76,42,122

Foldseek 3Di:
DDDFAAAEKDLADQDDDDDPCQLVLVVLVQVLFDKAFPVCLVPDPDDCVVNSVVVVVVQDDDPVDNLQHFGIWTDFQRYIYGPSNSVCVVPVSRGTDPVVSQQSVQWDADPSDTLQGDARERPVVFDDKHWEKPDQVNQVVVVVLQAQQLDQACWQPDDPPDPDTGGAGEKKKFFWADDPSYTDDTGIDPDFHDDDPVGPRYTYDDDDPRLQEHQEMEMEDHHNNFQCNCVVVLANDPDDALVNLVSQLVSLQRHNHQWYWYQYLFAIKIKHFNYDDSHFDDDPVLSVVLRVVVSVLSNVLCVVCVVCSVVCRPSVNVNVRPSSDCVSLVVSQVSCVVRRMHMRGFGFDDDPNDTGYDMHIHMDTHD/DDDFAADEWPLADQDDPDDPCQLVLVVLVQVLFDKAFPVVLVPDPDDCVVNSVVVVVVQDDDPVDNLQHFGIWTDFQRYIYGPSNSVCVVPVSRGTDPVVSQQSVQWDADPSDTLQGDARERPVPFDDKHWEKPDFVNVVVVVVLQAQLLDQACWQPDDPPDPDTGGAGEKKKFFWADDPSYTDDTGIDPDFHDDDPVGPRYTYDDDDPRLQEHQEMEMEDHHNNFQCNCVVVLANDPDDALVNLVSQLVSLQRHNHAWYWYQYLFAIKIKHFNYDDSHFDDDPVLSVVLRVVVSVLSNVLCVVCVVCSVVCRDSVNVNVRPSSDCVSLVVSQVSCVVRRMHMRGFGFDDDPNDTGYDMHIHMDTHD